Protein AF-0000000070286933 (afdb_homodimer)

Solvent-accessible surface area (backbone atoms only — not comparable to full-atom values): 28532 Å² total; per-residue (Å²): 83,82,68,38,61,44,80,44,65,81,29,39,35,32,46,30,49,9,33,29,46,73,38,58,58,89,74,35,51,35,80,63,53,72,66,56,48,51,50,30,27,52,74,61,76,49,61,84,58,40,60,25,22,31,41,23,40,36,39,35,59,87,84,47,29,37,27,39,35,39,18,18,17,70,78,68,39,86,52,33,42,35,30,66,63,42,38,44,73,71,73,42,55,52,68,62,30,44,30,34,43,34,29,45,58,49,48,56,28,37,25,28,43,29,50,93,84,34,58,44,36,74,60,27,35,38,34,34,35,42,60,33,51,58,50,48,64,30,70,70,48,47,74,71,43,63,73,89,49,43,65,38,30,53,45,34,42,62,34,48,43,51,32,50,76,69,73,28,54,46,66,47,63,71,67,37,75,79,47,96,46,30,31,37,39,72,38,39,10,43,35,81,22,18,27,20,39,40,39,44,29,89,94,36,44,33,36,37,43,35,80,64,46,65,48,57,54,46,36,32,65,35,46,63,44,38,45,70,74,32,71,34,52,69,44,29,26,51,40,29,46,52,48,54,52,48,37,34,75,69,60,27,37,32,37,35,23,19,36,48,69,71,15,45,25,33,47,40,77,53,87,94,26,46,40,84,43,64,60,77,43,53,59,69,77,82,130,80,81,69,38,62,42,78,43,66,83,28,39,36,33,46,31,52,10,31,29,45,74,39,58,58,90,74,36,51,36,82,62,53,71,67,56,49,51,51,29,28,52,76,61,75,48,61,84,58,40,60,25,21,31,40,23,39,36,40,36,60,84,85,48,29,35,27,38,33,39,16,19,18,69,78,68,39,86,52,32,42,36,31,64,63,44,37,43,71,73,71,42,55,52,66,61,30,44,29,34,44,35,28,45,57,48,49,58,28,37,27,28,44,28,52,94,82,32,58,45,37,73,60,26,35,39,35,34,36,42,59,33,50,57,48,48,64,31,70,70,49,48,74,71,41,64,75,89,47,44,65,37,31,53,46,35,42,61,34,46,43,52,33,49,77,69,71,27,54,45,65,48,64,71,66,36,73,79,46,96,46,30,28,37,39,73,39,40,11,44,34,81,23,18,26,21,38,40,38,45,27,90,95,36,45,33,38,37,44,36,79,65,46,64,47,58,54,47,36,32,62,35,46,62,44,37,46,71,74,32,71,33,52,70,44,28,25,51,40,30,47,53,48,54,51,48,35,33,75,69,60,28,37,30,36,34,23,20,36,48,69,70,14,45,25,34,47,41,77,53,87,94,24,46,41,84,43,62,61,78,43,53,57,69,77,82,130

InterPro domains:
  IPR001279 Metallo-beta-lactamase [PF00753] (52-245)
  IPR001279 Metallo-beta-lactamase [SM00849] (53-258)
  IPR036866 Ribonuclease Z/Hydroxyacylglutathione hydrolase-like [G3DSA:3.60.15.10] (2-284)
  IPR036866 Ribonuclease Z/Hydroxyacylglutathione hydrolase-like [SSF56281] (5-281)
  IPR051013 N-acyl homoserine lactonase-like [PTHR42978] (5-278)

Organism: Medicago truncatula (NCBI:txid3880)

pLDDT: mean 95.75, std 6.55, range [39.94, 98.94]

Secondary structure (DSSP, 8-state):
----EEEETTEEEEEEEEEEEEE-HHHHEESS-HHHHHHHHHHTT--SSEEEEEEEEEEE-SS-EEEE----TTTTGGGS--HHHHHHHTT--GGG--EEE-S--SHHHHGGGEETTEESSTTPEEEEEHHHHHHHT-HHHHHHS-GGGHHHHHHHHHHHHHHHHTT-EEEE-SS-EEETTEEEEE-TTSSTT-EEEEEEETTEEEEEEETT-S-HHHHTT-TT-EETT-S-HHHHHHHHHHHHHHHHHHT-EEEESSSSTT-EEEEEEETTEEEEEEPPP--SPP-/----EEEETTEEEEEEEEEEEEE-HHHHEESS-HHHHHHHHHHTT--SSEEEEEEEEEEE-SS-EEEE----TTTTGGGS--HHHHHHHTT--GGG--EEE-S--SHHHHGGGEETTEESSTTPEEEEEHHHHHHHT-HHHHHHS-GGGHHHHHHHHHHHHHHHHTT-EEEE-SS-EEETTEEEEE-TTSSTT-EEEEEEETTEEEEEEETT-S-HHHHTT-TT-EETT-S-HHHHHHHHHHHHHHHHHHT-EEEESSSSTT-EEEEEEETTEEEEEEPPP--SPP-

Nearest PDB structures (foldseek):
  5hif-assembly1_B  TM=9.841E-01  e=1.531E-43  synthetic construct
  1p9e-assembly1_A  TM=9.745E-01  e=6.511E-41  Pseudomonas sp. WBC-3
  4o98-assembly1_A  TM=9.681E-01  e=9.211E-39  Ectopseudomonas oleovorans
  7y7u-assembly1_B  TM=9.664E-01  e=6.790E-36  Labrenzia sp. VG12
  4le6-assembly2_C  TM=9.493E-01  e=7.528E-31  Ectopseudomonas oleovorans

Foldseek 3Di:
DQPQWDDAAQKIKGKFWQAKDFDACVPWKPPDDPVLVVVLCVVVVHDPRDIWIFIKMWIGNVVATEIEFFFQQPPRHPRGNCRQVRCVVNPDHLQRHAEYEYLAQFRGGQNRQDDPLAGRNPNYQYEFAPQRCVQLQDVVNLVVDDPVCNVSSVSSNSRCVNCVVVVRYYYDYAFDDPDVQKTWHAQAWLHHRRIWIWGHHPLAIEIAREVLDQDQSRCQAPVLMDTNSTPHSVSSSVSSLVVLVVQQVSQHWYQYRIPPPSRTFGWHDDDSGIDTGHDDDDPDDDD/DQQQWDDAAQKIKGKFWFAKDFDACVPWKPPDDPVLVVVLCVVVVHDPRDIWIFIKMWIGNVVATEIEFFFQQPNRHPRGNCRQVRCVVNPDHLQRHAEYEYLAQFRGGQNRQDDPLAGRNPNYQYEFAPQRCCQLQDVVNLVVDDPVCNVSSVSSNSRCVNCVVVVRYYYDYAFDDPDVQKTWHAQAWLHHRRIWIWGHHPLAIEIAREVLDQDQSRCQAPVLMDTNSTPHSVSSSVSSLVVLVVQQVSQHWYQYRIPPPSRTFGWHDDDSGIDTGHDDDDPDDDD

Structure (mmCIF, N/CA/C/O backbone):
data_AF-0000000070286933-model_v1
#
loop_
_entity.id
_entity.type
_entity.pdbx_description
1 polymer 'Zn-dependent hydrolase glyoxylase'
#
loop_
_atom_site.group_PDB
_atom_site.id
_atom_site.type_symbol
_atom_site.label_atom_id
_atom_site.label_alt_id
_atom_site.label_comp_id
_atom_site.label_asym_id
_atom_site.label_entity_id
_atom_site.label_seq_id
_atom_site.pdbx_PDB_ins_code
_atom_site.Cartn_x
_atom_site.Cartn_y
_atom_site.Cartn_z
_atom_site.occupancy
_atom_site.B_iso_or_equiv
_atom_site.auth_seq_id
_atom_site.auth_comp_id
_atom_site.auth_asym_id
_atom_site.auth_atom_id
_atom_site.pdbx_PDB_model_num
ATOM 1 N N . MET A 1 1 ? -2.195 4.168 -11.188 1 39.94 1 MET A N 1
ATOM 2 C CA . MET A 1 1 ? -2.65 3.543 -9.945 1 39.94 1 MET A CA 1
ATOM 3 C C . MET A 1 1 ? -4.082 3.955 -9.625 1 39.94 1 MET A C 1
ATOM 5 O O . MET A 1 1 ? -4.328 5.094 -9.227 1 39.94 1 MET A O 1
ATOM 9 N N . LYS A 1 2 ? -4.953 3.264 -10.242 1 45.22 2 LYS A N 1
ATOM 10 C CA . LYS A 1 2 ? -6.367 3.623 -10.219 1 45.22 2 LYS A CA 1
ATOM 11 C C . LYS A 1 2 ? -6.906 3.637 -8.789 1 45.22 2 LYS A C 1
ATOM 13 O O . LYS A 1 2 ? -7.934 4.266 -8.516 1 45.22 2 LYS A O 1
ATOM 18 N N . ASN A 1 3 ? -6.418 2.762 -7.836 1 54.44 3 ASN A N 1
ATOM 19 C CA . ASN A 1 3 ? -7.379 2.623 -6.746 1 54.44 3 ASN A CA 1
ATOM 20 C C . ASN A 1 3 ? -6.988 3.482 -5.543 1 54.44 3 ASN A C 1
ATOM 22 O O . ASN A 1 3 ? -6.418 2.977 -4.574 1 54.44 3 ASN A O 1
ATOM 26 N N . LEU A 1 4 ? -7.102 4.746 -5.844 1 76.19 4 LEU A N 1
ATOM 27 C CA . LEU A 1 4 ? -6.91 5.844 -4.906 1 76.19 4 LEU A CA 1
ATOM 28 C C . LEU A 1 4 ? -8.219 6.203 -4.211 1 76.19 4 LEU A C 1
ATOM 30 O O . LEU A 1 4 ? -8.25 7.09 -3.355 1 76.19 4 LEU A O 1
ATOM 34 N N . ASN A 1 5 ? -9.234 5.336 -4.504 1 82.44 5 ASN A N 1
ATOM 35 C CA . ASN A 1 5 ? -10.555 5.719 -4.008 1 82.44 5 ASN A CA 1
ATOM 36 C C . ASN A 1 5 ? -11.055 4.754 -2.939 1 82.44 5 ASN A C 1
ATOM 38 O O . ASN A 1 5 ? -10.875 3.539 -3.062 1 82.44 5 ASN A O 1
ATOM 42 N N . TRP A 1 6 ? -11.633 5.309 -1.919 1 87.31 6 TRP A N 1
ATOM 43 C CA . TRP A 1 6 ? -12.25 4.527 -0.852 1 87.31 6 TRP A CA 1
ATOM 44 C C . TRP A 1 6 ? -13.641 5.059 -0.519 1 87.31 6 TRP A C 1
ATOM 46 O O . TRP A 1 6 ? -13.867 6.27 -0.516 1 87.31 6 TRP A O 1
ATOM 56 N N . GLN A 1 7 ? -14.5 4.141 -0.271 1 85.81 7 GLN A N 1
ATOM 57 C CA . GLN A 1 7 ? -15.852 4.523 0.145 1 85.81 7 GLN A CA 1
ATOM 58 C C . GLN A 1 7 ? -15.945 4.617 1.664 1 85.81 7 GLN A C 1
ATOM 60 O O . GLN A 1 7 ? -15.609 3.666 2.373 1 85.81 7 GLN A O 1
ATOM 65 N N . LEU A 1 8 ? -16.344 5.703 2.178 1 91.19 8 LEU A N 1
ATOM 66 C CA . LEU A 1 8 ? -16.641 5.945 3.584 1 91.19 8 LEU A CA 1
ATOM 67 C C . LEU A 1 8 ? -18.109 6.312 3.77 1 91.19 8 LEU A C 1
ATOM 69 O O . LEU A 1 8 ? -18.469 7.488 3.678 1 91.19 8 LEU A O 1
ATOM 73 N N . GLY A 1 9 ? -18.906 5.336 4.055 1 89.31 9 GLY A N 1
ATOM 74 C CA . GLY A 1 9 ? -20.344 5.613 4 1 89.31 9 GLY A CA 1
ATOM 75 C C . GLY A 1 9 ? -20.797 6.152 2.656 1 89.31 9 GLY A C 1
ATOM 76 O O . GLY A 1 9 ? -20.531 5.543 1.617 1 89.31 9 GLY A O 1
ATOM 77 N N . GLY A 1 10 ? -21.375 7.301 2.721 1 90.31 10 GLY A N 1
ATOM 78 C CA . GLY A 1 10 ? -21.844 7.93 1.498 1 90.31 10 GLY A CA 1
ATOM 79 C C . GLY A 1 10 ? -20.812 8.828 0.848 1 90.31 10 GLY A C 1
ATOM 80 O O . GLY A 1 10 ? -21.078 9.445 -0.183 1 90.31 10 GLY A O 1
ATOM 81 N N . LEU A 1 11 ? -19.609 8.859 1.402 1 93.94 11 LEU A N 1
ATOM 82 C CA . LEU A 1 11 ? -18.562 9.742 0.905 1 93.94 11 LEU A CA 1
ATOM 83 C C . LEU A 1 11 ? -17.516 8.969 0.105 1 93.94 11 LEU A C 1
ATOM 85 O O . LEU A 1 11 ? -17.312 7.777 0.35 1 93.94 11 LEU A O 1
ATOM 89 N N . ARG A 1 12 ? -16.938 9.641 -0.844 1 94.44 12 ARG A N 1
ATOM 90 C CA . ARG A 1 12 ? -15.766 9.117 -1.542 1 94.44 12 ARG A CA 1
ATOM 91 C C . ARG A 1 12 ? -14.484 9.797 -1.059 1 94.44 12 ARG A C 1
ATOM 93 O O . ARG A 1 12 ? -14.391 11.023 -1.062 1 94.44 12 ARG A O 1
ATOM 100 N N . ILE A 1 13 ? -13.578 9.008 -0.634 1 96.25 13 ILE A N 1
ATOM 101 C CA . ILE A 1 13 ? -12.266 9.5 -0.217 1 96.25 13 ILE A CA 1
ATOM 102 C C . ILE A 1 13 ? -11.227 9.164 -1.283 1 96.25 13 ILE A C 1
ATOM 104 O O . ILE A 1 13 ? -11.125 8.016 -1.721 1 96.25 13 ILE A O 1
ATOM 108 N N . VAL A 1 14 ? -10.477 10.156 -1.716 1 96.31 14 VAL A N 1
ATOM 109 C CA . VAL A 1 14 ? -9.391 9.953 -2.668 1 96.31 14 VAL 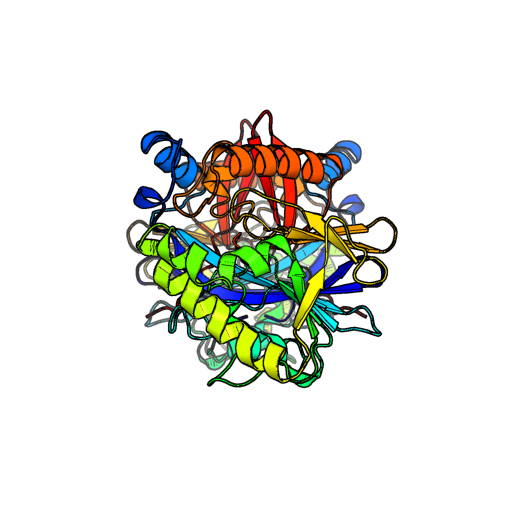A CA 1
ATOM 110 C C . VAL A 1 14 ? -8.055 10.32 -2.016 1 96.31 14 VAL A C 1
ATOM 112 O O . VAL A 1 14 ? -7.863 11.461 -1.586 1 96.31 14 VAL A O 1
ATOM 115 N N . ALA A 1 15 ? -7.184 9.32 -1.87 1 97 15 ALA A N 1
ATOM 116 C CA . ALA A 1 15 ? -5.828 9.625 -1.415 1 97 15 ALA A CA 1
ATOM 117 C C . ALA A 1 15 ? -4.98 10.18 -2.553 1 97 15 ALA A C 1
ATOM 119 O O . ALA A 1 15 ? -4.984 9.641 -3.662 1 97 15 ALA A O 1
ATOM 120 N N . LEU A 1 16 ? -4.277 11.25 -2.303 1 96.88 16 LEU A N 1
ATOM 121 C CA . LEU A 1 16 ? -3.445 11.906 -3.303 1 96.88 16 LEU A CA 1
ATOM 122 C C . LEU A 1 16 ? -2.006 12.039 -2.814 1 96.88 16 LEU A C 1
ATOM 124 O O . LEU A 1 16 ? -1.75 12.641 -1.772 1 96.88 16 LEU A O 1
ATOM 128 N N . SER A 1 17 ? -1.097 11.484 -3.568 1 96.31 17 SER A N 1
ATOM 129 C CA . SER A 1 17 ? 0.317 11.625 -3.232 1 96.31 17 SER A CA 1
ATOM 130 C C . SER A 1 17 ? 0.9 12.906 -3.822 1 96.31 17 SER A C 1
ATOM 132 O O . SER A 1 17 ? 0.646 13.227 -4.984 1 96.31 17 SER A O 1
ATOM 134 N N . ASP A 1 18 ? 1.671 13.578 -3.049 1 97.5 18 ASP A N 1
ATOM 135 C CA . ASP A 1 18 ? 2.451 14.703 -3.547 1 97.5 18 ASP A CA 1
ATOM 136 C C . ASP A 1 18 ? 3.912 14.312 -3.758 1 97.5 18 ASP A C 1
ATOM 138 O O . ASP A 1 18 ? 4.742 15.156 -4.098 1 97.5 18 ASP A O 1
ATOM 142 N N . GLY A 1 19 ? 4.172 13.062 -3.506 1 95.44 19 GLY A N 1
ATOM 143 C CA . GLY A 1 19 ? 5.539 12.578 -3.596 1 95.44 19 GLY A CA 1
ATOM 144 C C . GLY A 1 19 ? 6.098 12.117 -2.264 1 95.44 19 GLY A C 1
ATOM 145 O O . GLY A 1 19 ? 5.348 11.922 -1.304 1 95.44 19 GLY A O 1
ATOM 146 N N . THR A 1 20 ? 7.398 11.766 -2.242 1 95.94 20 THR A N 1
ATOM 147 C CA . THR A 1 20 ? 8.109 11.383 -1.023 1 95.94 20 THR A CA 1
ATOM 148 C C . THR A 1 20 ? 9.359 12.234 -0.837 1 95.94 20 THR A C 1
ATOM 150 O O . THR A 1 20 ? 9.93 12.734 -1.811 1 95.94 20 THR A O 1
ATOM 153 N N . HIS A 1 21 ? 9.672 12.422 0.368 1 95.56 21 HIS A N 1
ATOM 154 C CA . HIS A 1 21 ? 10.844 13.195 0.753 1 95.56 21 HIS A CA 1
ATOM 155 C C . HIS A 1 21 ? 11.633 12.492 1.856 1 95.56 21 HIS A C 1
ATOM 157 O O . HIS A 1 21 ? 11.039 11.969 2.805 1 95.56 21 HIS A O 1
ATOM 163 N N . PRO A 1 22 ? 12.977 12.398 1.722 1 94.25 22 PRO A N 1
ATOM 164 C CA . PRO A 1 22 ? 13.75 11.766 2.797 1 94.25 22 PRO A CA 1
ATOM 165 C C . PRO A 1 22 ? 13.625 12.508 4.125 1 94.25 22 PRO A C 1
ATOM 167 O O . PRO A 1 22 ? 13.781 13.734 4.164 1 94.25 22 PRO A O 1
ATOM 170 N N . PHE A 1 23 ? 13.328 11.844 5.117 1 92.31 23 PHE A N 1
ATOM 171 C CA . PHE A 1 23 ? 13.266 12.359 6.477 1 92.31 23 PHE A CA 1
ATOM 172 C C . PHE A 1 23 ? 14.516 11.969 7.262 1 92.31 23 PHE A C 1
ATOM 174 O O . PHE A 1 23 ? 14.781 10.781 7.469 1 92.31 23 PHE A O 1
ATOM 181 N N . PRO A 1 24 ? 15.328 12.945 7.668 1 91.31 24 PRO A N 1
ATOM 182 C CA . PRO A 1 24 ? 16.562 12.625 8.398 1 91.31 24 PRO A CA 1
ATOM 183 C C . PRO A 1 24 ? 16.297 12.258 9.852 1 91.31 24 PRO A C 1
ATOM 185 O O . PRO A 1 24 ? 16.562 13.055 10.758 1 91.31 24 PRO A O 1
ATOM 188 N N . VAL A 1 25 ? 16 11.055 10.102 1 92.75 25 VAL A N 1
ATOM 189 C CA . VAL A 1 25 ? 15.523 10.57 11.391 1 92.75 25 VAL A CA 1
ATOM 190 C C . VAL A 1 25 ? 16.609 10.766 12.453 1 92.75 25 VAL A C 1
ATOM 192 O O . VAL A 1 25 ? 16.312 11.117 13.594 1 92.75 25 VAL A O 1
ATOM 195 N N . ASP A 1 26 ? 17.828 10.672 12.125 1 88 26 ASP A N 1
ATOM 196 C CA . ASP A 1 26 ? 18.922 10.727 13.07 1 88 26 ASP A CA 1
ATOM 197 C C . ASP A 1 26 ? 19.125 12.141 13.617 1 88 26 ASP A C 1
ATOM 199 O O . ASP A 1 26 ? 19.594 12.32 14.742 1 88 26 ASP A O 1
ATOM 203 N N . THR A 1 27 ? 18.625 13.078 12.836 1 90.81 27 THR A N 1
ATOM 204 C CA . THR A 1 27 ? 18.938 14.445 13.25 1 90.81 27 THR A CA 1
ATOM 205 C C . THR A 1 27 ? 17.672 15.156 13.75 1 90.81 27 THR A C 1
ATOM 207 O O . THR A 1 27 ? 17.766 16.094 14.547 1 90.81 27 THR A O 1
ATOM 210 N N . VAL A 1 28 ? 16.578 14.648 13.391 1 94 28 VAL A N 1
ATOM 211 C CA . VAL A 1 28 ? 15.391 15.469 13.633 1 94 28 VAL A CA 1
ATOM 212 C C . VAL A 1 28 ? 14.641 14.938 14.852 1 94 28 VAL A C 1
ATOM 214 O O . VAL A 1 28 ? 13.938 15.695 15.531 1 94 28 VAL A O 1
ATOM 217 N N . PHE A 1 29 ? 14.719 13.648 15.133 1 96.25 29 PHE A N 1
ATOM 218 C CA . PHE A 1 29 ? 13.961 13.094 16.25 1 96.25 29 PHE A CA 1
ATOM 219 C C . PHE A 1 29 ? 14.578 13.508 17.578 1 96.25 29 PHE A C 1
ATOM 221 O O . PHE A 1 29 ? 15.797 13.641 17.688 1 96.25 29 PHE A O 1
ATOM 228 N N . ARG A 1 30 ? 13.734 13.727 18.516 1 95.19 30 ARG A N 1
ATOM 229 C CA . ARG A 1 30 ? 14.062 14.07 19.891 1 95.19 30 ARG A CA 1
ATOM 230 C C . ARG A 1 30 ? 13.383 13.125 20.875 1 95.19 30 ARG A C 1
ATOM 232 O O . ARG A 1 30 ? 12.406 12.461 20.516 1 95.19 30 ARG A O 1
ATOM 239 N N . ASP A 1 31 ? 13.992 12.984 22.078 1 95.19 31 ASP A N 1
ATOM 240 C CA . ASP A 1 31 ? 13.398 12.258 23.188 1 95.19 31 ASP A CA 1
ATOM 241 C C . ASP A 1 31 ? 13.375 10.758 22.922 1 95.19 31 ASP A C 1
ATOM 243 O O . ASP A 1 31 ? 12.445 10.055 23.312 1 95.19 31 ASP A O 1
ATOM 247 N N . ILE A 1 32 ? 14.273 10.281 22.141 1 96.69 32 ILE A N 1
ATOM 248 C CA . ILE A 1 32 ? 14.461 8.867 21.828 1 96.69 32 ILE A CA 1
ATOM 249 C C . ILE A 1 32 ? 15.93 8.602 21.5 1 96.69 32 ILE A C 1
ATOM 251 O O . ILE A 1 32 ? 16.594 9.422 20.859 1 96.69 32 ILE A O 1
ATOM 255 N N . SER A 1 33 ? 16.469 7.496 21.906 1 96.62 33 SER A N 1
ATOM 256 C CA . SER A 1 33 ? 17.891 7.195 21.688 1 96.62 33 SER A CA 1
ATOM 257 C C . SER A 1 33 ? 18.141 6.73 20.25 1 96.62 33 SER A C 1
ATOM 259 O O . SER A 1 33 ? 17.234 6.199 19.594 1 96.62 33 SER A O 1
ATOM 261 N N . LYS A 1 34 ? 19.312 6.926 19.844 1 95.69 34 LYS A N 1
ATOM 262 C CA . LYS A 1 34 ? 19.703 6.453 18.516 1 95.69 34 LYS A CA 1
ATOM 263 C C . LYS A 1 34 ? 19.578 4.934 18.406 1 95.69 34 LYS A C 1
ATOM 265 O O . LYS A 1 34 ? 19.25 4.402 17.359 1 95.69 34 LYS A O 1
ATOM 270 N N . ASP A 1 35 ? 19.828 4.25 19.5 1 97.06 35 ASP A N 1
ATOM 271 C CA . ASP A 1 35 ? 19.703 2.797 19.516 1 97.06 35 ASP A CA 1
ATOM 272 C C . ASP A 1 35 ? 18.25 2.369 19.344 1 97.06 35 ASP A C 1
ATOM 274 O O . ASP A 1 35 ? 17.953 1.406 18.625 1 97.06 35 ASP A O 1
ATOM 278 N N . ASP A 1 36 ? 17.344 3.084 19.984 1 97.31 36 ASP A N 1
ATOM 279 C CA . ASP A 1 36 ? 15.93 2.785 19.844 1 97.31 36 ASP A CA 1
ATOM 280 C C . ASP A 1 36 ? 15.453 3.057 18.422 1 97.31 36 ASP A C 1
ATOM 282 O O . ASP A 1 36 ? 14.672 2.283 17.859 1 97.31 36 ASP A O 1
ATOM 286 N N . ILE A 1 37 ? 15.953 4.152 17.859 1 97.38 37 ILE A N 1
ATOM 287 C CA . ILE A 1 37 ? 15.625 4.477 16.469 1 97.38 37 ILE A CA 1
ATOM 288 C C . ILE A 1 37 ? 16.078 3.35 15.555 1 97.38 37 ILE A C 1
ATOM 290 O O . ILE A 1 37 ? 15.312 2.867 14.719 1 97.38 37 ILE A O 1
ATOM 294 N N . ARG A 1 38 ? 17.344 2.914 15.703 1 96.62 38 ARG A N 1
ATOM 295 C CA . ARG A 1 38 ? 17.891 1.849 14.875 1 96.62 38 ARG A CA 1
ATOM 296 C C . ARG A 1 38 ? 17.078 0.564 15.023 1 96.62 38 ARG A C 1
ATOM 298 O O . ARG A 1 38 ? 16.781 -0.104 14.031 1 96.62 38 ARG A O 1
ATOM 305 N N . ARG A 1 39 ? 16.734 0.233 16.266 1 97 39 ARG A N 1
ATOM 306 C CA . ARG A 1 39 ? 15.945 -0.958 16.547 1 97 39 ARG A CA 1
ATOM 307 C C . ARG A 1 39 ? 14.586 -0.9 15.852 1 97 39 ARG A C 1
ATOM 309 O O . ARG A 1 39 ? 14.172 -1.868 15.211 1 97 39 ARG A O 1
ATOM 316 N N . ASP A 1 40 ? 13.898 0.228 15.992 1 97.06 40 ASP A N 1
ATOM 317 C CA . ASP A 1 40 ? 12.555 0.381 15.445 1 97.06 40 ASP A CA 1
ATOM 318 C C . ASP A 1 40 ? 12.586 0.359 13.914 1 97.06 40 ASP A C 1
ATOM 320 O O . ASP A 1 40 ? 11.703 -0.235 13.281 1 97.06 40 ASP A O 1
ATOM 324 N N . LEU A 1 41 ? 13.594 1.019 13.344 1 97.69 41 LEU A N 1
ATOM 325 C CA . LEU A 1 41 ? 13.734 1.004 11.891 1 97.69 41 LEU A CA 1
ATOM 326 C C . LEU A 1 41 ? 14.062 -0.398 11.391 1 97.69 41 LEU A C 1
ATOM 328 O O . LEU A 1 41 ? 13.523 -0.841 10.375 1 97.69 41 LEU A O 1
ATOM 332 N N . ASP A 1 42 ? 14.945 -1.097 12.102 1 97.44 42 ASP A N 1
ATOM 333 C CA . ASP A 1 42 ? 15.305 -2.463 11.727 1 97.44 42 ASP A CA 1
ATOM 334 C C . ASP A 1 42 ? 14.078 -3.373 11.742 1 97.44 42 ASP A C 1
ATOM 336 O O . ASP A 1 42 ? 13.914 -4.207 10.852 1 97.44 42 ASP A O 1
ATOM 340 N N . ARG A 1 43 ? 13.227 -3.191 12.727 1 96.75 43 ARG A N 1
ATOM 341 C CA . ARG A 1 43 ? 12 -3.969 12.852 1 96.75 43 ARG A CA 1
ATOM 342 C C . ARG A 1 43 ? 11.078 -3.742 11.656 1 96.75 43 ARG A C 1
ATOM 344 O O . ARG A 1 43 ? 10.32 -4.633 11.273 1 96.75 43 ARG A O 1
ATOM 351 N N . ALA A 1 44 ? 11.156 -2.588 11.055 1 97.31 44 ALA A N 1
ATOM 352 C CA . ALA A 1 44 ? 10.297 -2.211 9.938 1 97.31 44 ALA A CA 1
ATOM 353 C C . ALA A 1 44 ? 11.023 -2.398 8.602 1 97.31 44 ALA A C 1
ATOM 355 O O . ALA A 1 44 ? 10.508 -2.021 7.551 1 97.31 44 ALA A O 1
ATOM 356 N N . PHE A 1 45 ? 12.242 -2.969 8.641 1 96.62 45 PHE A N 1
ATOM 357 C CA . PHE A 1 45 ? 13.055 -3.217 7.453 1 96.62 45 PHE A CA 1
ATOM 358 C C . PHE A 1 45 ? 13.383 -1.911 6.742 1 96.62 45 PHE A C 1
ATOM 360 O O . PHE A 1 45 ? 13.352 -1.844 5.512 1 96.62 45 PHE A O 1
ATOM 367 N N . LEU A 1 46 ? 13.633 -0.866 7.508 1 96.44 46 LEU A N 1
ATOM 368 C CA . LEU A 1 46 ? 13.945 0.451 6.965 1 96.44 46 LEU A CA 1
ATOM 369 C C . LEU A 1 46 ? 15.375 0.856 7.309 1 96.44 46 LEU A C 1
ATOM 371 O O . LEU A 1 46 ? 15.93 0.408 8.32 1 96.44 46 LEU A O 1
ATOM 375 N N . GLU A 1 47 ? 15.914 1.692 6.434 1 92.75 47 GLU A N 1
ATOM 376 C CA . GLU A 1 47 ? 17.203 2.33 6.66 1 92.75 47 GLU A CA 1
ATOM 377 C C . GLU A 1 47 ? 17.109 3.846 6.504 1 92.75 47 GLU A C 1
ATOM 379 O O . GLU A 1 47 ? 16.391 4.34 5.633 1 92.75 47 GLU A O 1
ATOM 384 N N . PRO A 1 48 ? 17.828 4.582 7.266 1 92.19 48 PRO A N 1
ATOM 385 C CA . PRO A 1 48 ? 17.828 6.035 7.09 1 92.19 48 PRO A CA 1
ATOM 386 C C . PRO A 1 48 ? 18.531 6.473 5.809 1 92.19 48 PRO A C 1
ATOM 388 O O . PRO A 1 48 ? 19.469 5.805 5.355 1 92.19 48 PRO A O 1
ATOM 391 N N . PRO A 1 49 ? 18.266 7.637 5.312 1 92.56 49 PRO A N 1
ATOM 392 C CA . PRO A 1 49 ? 17.031 8.383 5.633 1 92.56 49 PRO A CA 1
ATOM 393 C C . PRO A 1 49 ? 15.773 7.648 5.199 1 92.56 49 PRO A C 1
ATOM 395 O O . PRO A 1 49 ? 15.805 6.859 4.25 1 92.56 49 PRO A O 1
ATOM 398 N N . VAL A 1 50 ? 14.711 7.863 5.938 1 94.88 50 VAL A N 1
ATOM 399 C CA . VAL A 1 50 ? 13.445 7.195 5.637 1 94.88 50 VAL A CA 1
ATOM 400 C C . VAL A 1 50 ? 12.617 8.062 4.695 1 94.88 50 VAL A C 1
ATOM 402 O O . VAL A 1 50 ? 12.406 9.25 4.957 1 94.88 50 VAL A O 1
ATOM 405 N N . GLN A 1 51 ? 12.203 7.445 3.574 1 94.12 51 GLN A N 1
ATOM 406 C CA . GLN A 1 51 ? 11.312 8.18 2.676 1 94.12 51 GLN A CA 1
ATOM 407 C C . GLN A 1 51 ? 9.938 8.383 3.307 1 94.12 51 GLN A C 1
ATOM 409 O O . GLN A 1 51 ? 9.273 7.418 3.691 1 94.12 51 GLN A O 1
ATOM 414 N N . GLY A 1 52 ? 9.57 9.641 3.438 1 96.12 52 GLY A N 1
ATOM 415 C CA . GLY A 1 52 ? 8.258 9.984 3.957 1 96.12 52 GLY A CA 1
ATOM 416 C C . GLY A 1 52 ? 7.281 10.414 2.877 1 96.12 52 GLY A C 1
ATOM 417 O O . GLY A 1 52 ? 7.605 11.266 2.045 1 96.12 52 GLY A O 1
ATOM 418 N N . SER A 1 53 ? 6.117 9.797 2.889 1 96.94 53 SER A N 1
ATOM 419 C CA . SER A 1 53 ? 5.066 10.195 1.957 1 96.94 53 SER A CA 1
ATOM 420 C C . SER A 1 53 ? 4.469 11.547 2.336 1 96.94 53 SER A C 1
ATOM 422 O O . SER A 1 53 ? 4.441 11.906 3.512 1 96.94 53 SER A O 1
ATOM 424 N N . ILE A 1 54 ? 4.145 12.266 1.386 1 98 54 ILE A N 1
ATOM 425 C CA . ILE A 1 54 ? 3.297 13.445 1.548 1 98 54 ILE A CA 1
ATOM 426 C C . ILE A 1 54 ? 1.923 13.18 0.936 1 98 54 ILE A C 1
ATOM 428 O O . ILE A 1 54 ? 1.768 13.195 -0.288 1 98 54 ILE A O 1
ATOM 432 N N . ASN A 1 55 ? 0.969 12.93 1.833 1 98.12 55 ASN A N 1
ATOM 433 C CA . ASN A 1 55 ? -0.372 12.539 1.411 1 98.12 55 ASN A CA 1
ATOM 434 C C . ASN A 1 55 ? -1.39 13.641 1.684 1 98.12 55 ASN A C 1
ATOM 436 O O . ASN A 1 55 ? -1.328 14.305 2.719 1 98.12 55 ASN A O 1
ATOM 440 N N . ALA A 1 56 ? -2.232 13.852 0.773 1 98.5 56 ALA A N 1
ATOM 441 C CA . ALA A 1 56 ? -3.445 14.648 0.934 1 98.5 56 ALA A CA 1
ATOM 442 C C . ALA A 1 56 ? -4.691 13.82 0.639 1 98.5 56 ALA A C 1
ATOM 444 O O . ALA A 1 56 ? -4.598 12.734 0.061 1 98.5 56 ALA A O 1
ATOM 445 N N . PHE A 1 57 ? -5.836 14.312 1.09 1 98.62 57 PHE A N 1
ATOM 446 C CA . PHE A 1 57 ? -7.059 13.531 0.954 1 98.62 57 PHE A CA 1
ATOM 447 C C . PHE A 1 57 ? -8.195 14.391 0.421 1 98.62 57 PHE A C 1
ATOM 449 O O . PHE A 1 57 ? -8.5 15.445 0.985 1 98.62 57 PHE A O 1
ATOM 456 N N . LEU A 1 58 ? -8.789 13.945 -0.64 1 98.38 58 LEU A N 1
ATOM 457 C CA . LEU A 1 58 ? -9.977 14.578 -1.194 1 98.38 58 LEU A CA 1
ATOM 458 C C . LEU A 1 58 ? -11.242 13.883 -0.706 1 98.38 58 LEU A C 1
ATOM 460 O O . LEU A 1 58 ? -11.359 12.656 -0.81 1 98.38 58 LEU A O 1
ATOM 464 N N . VAL A 1 59 ? -12.055 14.633 -0.075 1 97.88 59 VAL A N 1
ATOM 465 C CA . VAL A 1 59 ? -13.383 14.164 0.333 1 97.88 59 VAL A CA 1
ATOM 466 C C . VAL A 1 59 ? -14.43 14.656 -0.661 1 97.88 59 VAL A C 1
ATOM 468 O O . VAL A 1 59 ? -14.703 15.852 -0.741 1 97.88 59 VAL A O 1
ATOM 471 N N . ASP A 1 60 ? -14.984 13.773 -1.4 1 96.5 60 ASP A N 1
ATOM 472 C CA . ASP A 1 60 ? -16.078 14.07 -2.32 1 96.5 60 ASP A CA 1
ATOM 473 C C . ASP A 1 60 ? -17.422 13.688 -1.717 1 96.5 60 ASP A C 1
ATOM 475 O O . ASP A 1 60 ? -17.766 12.5 -1.639 1 96.5 60 ASP A O 1
ATOM 479 N N . THR A 1 61 ? -18.219 14.648 -1.335 1 94.5 61 THR A N 1
ATOM 480 C CA . THR A 1 61 ? -19.5 14.398 -0.673 1 94.5 61 THR A CA 1
ATOM 481 C C . THR A 1 61 ? -20.625 14.266 -1.696 1 94.5 61 THR A C 1
ATOM 483 O O . THR A 1 61 ? -21.781 14.055 -1.331 1 94.5 61 THR A O 1
ATOM 486 N N . GLY A 1 62 ? -20.328 14.336 -2.908 1 92.06 62 GLY A N 1
ATOM 487 C CA . GLY A 1 62 ? -21.328 14.43 -3.951 1 92.06 62 GLY A CA 1
ATOM 488 C C . GLY A 1 62 ? -21.703 15.852 -4.297 1 92.06 62 GLY A C 1
ATOM 489 O O . GLY A 1 62 ? -21.859 16.203 -5.469 1 92.06 62 GLY A O 1
ATOM 490 N N . THR A 1 63 ? -21.734 16.734 -3.275 1 94.25 63 THR A N 1
ATOM 491 C CA . THR A 1 63 ? -22.125 18.125 -3.479 1 94.25 63 THR A CA 1
ATOM 492 C C . THR A 1 63 ? -20.922 19.047 -3.33 1 94.25 63 THR A C 1
ATOM 494 O O . THR A 1 63 ? -20.891 20.141 -3.91 1 94.25 63 THR A O 1
ATOM 497 N N . LYS A 1 64 ? -19.938 18.641 -2.514 1 96.5 64 LYS A N 1
ATOM 498 C CA . LYS A 1 64 ? -18.734 19.406 -2.281 1 96.5 64 LYS A CA 1
ATOM 499 C C . LYS A 1 64 ? -17.484 18.547 -2.42 1 96.5 64 LYS A C 1
ATOM 501 O O . LYS A 1 64 ? -17.531 17.344 -2.135 1 96.5 64 LYS A O 1
ATOM 506 N N . ARG A 1 65 ? -16.453 19.156 -2.895 1 98.31 65 ARG A N 1
ATOM 507 C CA . ARG A 1 65 ? -15.125 18.562 -2.904 1 98.31 65 ARG A CA 1
ATOM 508 C C . ARG A 1 65 ? -14.188 19.312 -1.963 1 98.31 65 ARG A C 1
ATOM 510 O O . ARG A 1 65 ? -13.875 20.484 -2.188 1 98.31 65 ARG A O 1
ATOM 517 N N . ILE A 1 66 ? -13.828 18.594 -0.948 1 98.75 66 ILE A N 1
ATOM 518 C CA . ILE A 1 66 ? -13.031 19.188 0.121 1 98.75 66 ILE A CA 1
ATOM 519 C C . ILE A 1 66 ? -11.672 18.5 0.192 1 98.75 66 ILE A C 1
ATOM 521 O O . ILE A 1 66 ? -11.586 17.281 0.346 1 98.75 66 ILE A O 1
ATOM 525 N N . LEU A 1 67 ? -10.641 19.297 0.062 1 98.88 67 LEU A N 1
ATOM 526 C CA . LEU A 1 67 ? -9.273 18.797 0.102 1 98.88 67 LEU A CA 1
ATOM 527 C C . LEU A 1 67 ? -8.641 19.047 1.464 1 98.88 67 LEU A C 1
ATOM 529 O O . LEU A 1 67 ? -8.68 20.172 1.971 1 98.88 67 LEU A O 1
ATOM 533 N N . VAL A 1 68 ? -8.125 18 2.084 1 98.88 68 VAL A N 1
ATOM 534 C CA . VAL A 1 68 ? -7.355 18.156 3.314 1 98.88 68 VAL A CA 1
ATOM 535 C C . VAL A 1 68 ? -5.863 18.188 2.992 1 98.88 68 VAL A C 1
ATOM 537 O O . VAL A 1 68 ? -5.289 17.172 2.582 1 98.88 68 VAL A O 1
ATOM 540 N N . ASP A 1 69 ? -5.219 19.312 3.205 1 98.94 69 ASP A N 1
ATOM 541 C CA . ASP A 1 69 ? -3.834 19.625 2.861 1 98.94 69 ASP A CA 1
ATOM 542 C C . ASP A 1 69 ? -3.623 19.578 1.35 1 98.94 69 ASP A C 1
ATOM 544 O O . ASP A 1 69 ? -4.523 19.188 0.601 1 98.94 69 ASP A O 1
ATOM 548 N N . SER A 1 70 ? -2.432 20.047 0.939 1 98.81 70 SER A N 1
ATOM 549 C CA . SER A 1 70 ? -2.287 20.281 -0.494 1 98.81 70 SER A CA 1
ATOM 550 C C . SER A 1 70 ? -0.887 19.906 -0.974 1 98.81 70 SER A C 1
ATOM 552 O O . SER A 1 70 ? -0.539 20.156 -2.133 1 98.81 70 SER A O 1
ATOM 554 N N . GLY A 1 71 ? -0.085 19.359 -0.079 1 98.44 71 GLY A N 1
ATOM 555 C CA . GLY A 1 71 ? 1.271 19 -0.463 1 98.44 71 GLY A CA 1
ATOM 556 C C . GLY A 1 71 ? 2.227 20.172 -0.444 1 98.44 71 GLY A C 1
ATOM 557 O O . GLY A 1 71 ? 1.895 21.234 0.074 1 98.44 71 GLY A O 1
ATOM 558 N N . ALA A 1 72 ? 3.406 19.984 -1.043 1 98.31 72 ALA A N 1
ATOM 559 C CA . ALA A 1 72 ? 4.496 20.953 -0.93 1 98.31 72 ALA A CA 1
ATOM 560 C C . ALA A 1 72 ? 4.52 21.891 -2.125 1 98.31 72 ALA A C 1
ATOM 562 O O . ALA A 1 72 ? 5.188 22.938 -2.094 1 98.31 72 ALA A O 1
ATOM 563 N N . GLY A 1 73 ? 3.822 21.531 -3.186 1 96.31 73 GLY A N 1
ATOM 564 C CA . GLY A 1 73 ? 4.039 22.281 -4.41 1 96.31 73 GLY A CA 1
ATOM 565 C C . GLY A 1 73 ? 5.488 22.312 -4.852 1 96.31 73 GLY A C 1
ATOM 566 O O . GLY A 1 73 ? 6.129 21.25 -4.945 1 96.31 73 GLY A O 1
ATOM 567 N N . VAL A 1 74 ? 5.988 23.5 -5.043 1 94.38 74 VAL A N 1
ATOM 568 C CA . VAL A 1 74 ? 7.348 23.609 -5.559 1 94.38 74 VAL A CA 1
ATOM 569 C C . VAL A 1 74 ? 8.328 23.75 -4.398 1 94.38 74 VAL A C 1
ATOM 571 O O . VAL A 1 74 ? 9.547 23.797 -4.605 1 94.38 74 VAL A O 1
ATOM 574 N N . LEU A 1 75 ? 7.863 23.781 -3.227 1 94.94 75 LEU A N 1
ATOM 575 C CA . LEU A 1 75 ? 8.648 24.25 -2.09 1 94.94 75 LEU A CA 1
ATOM 576 C C . LEU A 1 75 ? 9.672 23.203 -1.666 1 94.94 75 LEU A C 1
ATOM 578 O O . LEU A 1 75 ? 10.625 23.516 -0.945 1 94.94 75 LEU A O 1
ATOM 582 N N . TYR A 1 76 ? 9.484 21.938 -2.01 1 95.06 76 TYR A N 1
ATOM 583 C CA . TYR A 1 76 ? 10.43 20.875 -1.668 1 95.06 76 TYR A CA 1
ATOM 584 C C . TYR A 1 76 ? 11.234 20.453 -2.891 1 95.06 76 TYR A C 1
ATOM 586 O O . TYR A 1 76 ? 12.047 19.531 -2.814 1 95.06 76 TYR A O 1
ATOM 594 N N . GLY A 1 77 ? 10.992 21.062 -3.975 1 92.38 77 GLY A N 1
ATOM 595 C CA . GLY A 1 77 ? 11.703 20.719 -5.195 1 92.38 77 GLY A CA 1
ATOM 596 C C . GLY A 1 77 ? 11.055 19.562 -5.953 1 92.38 77 GLY A C 1
ATOM 597 O O . GLY A 1 77 ? 9.844 19.359 -5.852 1 92.38 77 GLY A O 1
ATOM 598 N N . ASP A 1 78 ? 11.828 18.844 -6.68 1 91.44 78 ASP A N 1
ATOM 599 C CA . ASP A 1 78 ? 11.312 17.922 -7.691 1 91.44 78 ASP A CA 1
ATOM 600 C C . ASP A 1 78 ? 10.797 16.641 -7.059 1 91.44 78 ASP A C 1
ATOM 602 O O . ASP A 1 78 ? 10.07 15.867 -7.699 1 91.44 78 ASP A O 1
ATOM 606 N N . CYS A 1 79 ? 11.109 16.453 -5.863 1 90.94 79 CYS A N 1
ATOM 607 C CA . CYS A 1 79 ? 10.664 15.227 -5.195 1 90.94 79 CYS A CA 1
ATOM 608 C C . CYS A 1 79 ? 9.156 15.258 -4.961 1 90.94 79 CYS A C 1
ATOM 610 O O . CYS A 1 79 ? 8.531 14.203 -4.797 1 90.94 79 CYS A O 1
ATOM 612 N N . CYS A 1 80 ? 8.594 16.422 -4.996 1 94.44 80 CYS A N 1
ATOM 613 C CA . CYS A 1 80 ? 7.207 16.609 -4.586 1 94.44 80 CYS A CA 1
ATOM 614 C C . CYS A 1 80 ? 6.449 17.438 -5.613 1 94.44 80 CYS A C 1
ATOM 616 O O . CYS A 1 80 ? 6.797 17.438 -6.797 1 94.44 80 CYS A O 1
ATOM 618 N N . GLY A 1 81 ? 5.355 17.859 -5.281 1 95.25 81 GLY A N 1
ATOM 619 C CA . GLY A 1 81 ? 4.559 18.672 -6.199 1 95.25 81 GLY A CA 1
ATOM 620 C C . GLY A 1 81 ? 3.736 17.828 -7.16 1 95.25 81 GLY A C 1
ATOM 621 O O . GLY A 1 81 ? 3.387 18.297 -8.25 1 95.25 81 GLY A O 1
ATOM 622 N N . LYS A 1 82 ? 3.424 16.641 -6.832 1 95.19 82 LYS A N 1
ATOM 623 C CA . LYS A 1 82 ? 2.729 15.727 -7.738 1 95.19 82 LYS A CA 1
ATOM 624 C C . LYS A 1 82 ? 1.225 15.734 -7.48 1 95.19 82 LYS A C 1
ATOM 626 O O . LYS A 1 82 ? 0.459 15.109 -8.219 1 95.19 82 LYS A O 1
ATOM 631 N N . LEU A 1 83 ? 0.767 16.453 -6.508 1 96.75 83 LEU A N 1
ATOM 632 C CA . LEU A 1 83 ? -0.627 16.422 -6.078 1 96.75 83 LEU A CA 1
ATOM 633 C C . LEU A 1 83 ? -1.561 16.781 -7.227 1 96.75 83 LEU A C 1
ATOM 635 O O . LEU A 1 83 ? -2.561 16.109 -7.465 1 96.75 83 LEU A O 1
ATOM 639 N N . LEU A 1 84 ? -1.224 17.812 -7.969 1 96.19 84 LEU A N 1
ATOM 640 C CA . LEU A 1 84 ? -2.115 18.281 -9.023 1 96.19 84 LEU A CA 1
ATOM 641 C C . LEU A 1 84 ? -2.264 17.25 -10.125 1 96.19 84 LEU A C 1
ATOM 643 O O . LEU A 1 84 ? -3.373 17 -10.602 1 96.19 84 LEU A O 1
ATOM 647 N N . ALA A 1 85 ? -1.166 16.734 -10.539 1 93.94 85 ALA A N 1
ATOM 648 C CA . ALA A 1 85 ? -1.217 15.688 -11.555 1 93.94 85 ALA A CA 1
ATOM 649 C C . ALA A 1 85 ? -2.039 14.5 -11.078 1 93.94 85 ALA A C 1
ATOM 651 O O . ALA A 1 85 ? -2.832 13.938 -11.836 1 93.94 85 ALA A O 1
ATOM 652 N N . ASN A 1 86 ? -1.877 14.141 -9.844 1 94.44 86 ASN A N 1
ATOM 653 C CA . ASN A 1 86 ? -2.602 13 -9.289 1 94.44 86 ASN A CA 1
ATOM 654 C C . ASN A 1 86 ? -4.082 13.32 -9.094 1 94.44 86 ASN A C 1
ATOM 656 O O . ASN A 1 86 ? -4.934 12.445 -9.234 1 94.44 86 ASN A O 1
ATOM 660 N N . LEU A 1 87 ? -4.379 14.539 -8.758 1 96.44 87 LEU A N 1
ATOM 661 C CA . LEU A 1 87 ? -5.766 14.984 -8.68 1 96.44 87 LEU A CA 1
ATOM 662 C C . LEU A 1 87 ? -6.465 14.812 -10.023 1 96.44 87 LEU A C 1
ATOM 664 O O . LEU A 1 87 ? -7.559 14.25 -10.094 1 96.44 87 LEU A O 1
ATOM 668 N N . ARG A 1 88 ? -5.828 15.234 -11.086 1 95.5 88 ARG A N 1
ATOM 669 C CA . ARG A 1 88 ? -6.379 15.094 -12.438 1 95.5 88 ARG A CA 1
ATOM 670 C C . ARG A 1 88 ? -6.52 13.625 -12.82 1 95.5 88 ARG A C 1
ATOM 672 O O . ARG A 1 88 ? -7.523 13.227 -13.414 1 95.5 88 ARG A O 1
ATOM 679 N N . ALA A 1 89 ? -5.504 12.883 -12.477 1 90.62 89 ALA A N 1
ATOM 680 C CA . ALA A 1 89 ? -5.539 11.461 -12.773 1 90.62 89 ALA A CA 1
ATOM 681 C C . ALA A 1 89 ? -6.715 10.781 -12.078 1 90.62 89 ALA A C 1
ATOM 683 O O . ALA A 1 89 ? -7.254 9.789 -12.578 1 90.62 89 ALA A O 1
ATOM 684 N N . ALA A 1 90 ? -7.117 11.336 -10.977 1 92.38 90 ALA A N 1
ATOM 685 C CA . ALA A 1 90 ? -8.242 10.789 -10.219 1 92.38 90 ALA A CA 1
ATOM 686 C C . ALA A 1 90 ? -9.57 11.281 -10.789 1 92.38 90 ALA A C 1
ATOM 688 O O . ALA A 1 90 ? -10.641 10.883 -10.312 1 92.38 90 ALA A O 1
ATOM 689 N N . GLY A 1 91 ? -9.5 12.18 -11.734 1 92.81 91 GLY A N 1
ATOM 690 C CA . GLY A 1 91 ? -10.703 12.609 -12.43 1 92.81 91 GLY A CA 1
ATOM 691 C C . GLY A 1 91 ? -11.234 13.938 -11.938 1 92.81 91 GLY A C 1
ATOM 692 O O . GLY A 1 91 ? -12.391 14.289 -12.203 1 92.81 91 GLY A O 1
ATOM 693 N N . TYR A 1 92 ? -10.406 14.641 -11.188 1 96.62 92 TYR A N 1
ATOM 694 C CA . TYR A 1 92 ? -10.82 15.938 -10.656 1 96.62 92 TYR A CA 1
ATOM 695 C C . TYR A 1 92 ? -9.953 17.062 -11.211 1 96.62 92 TYR A C 1
ATOM 697 O O . TYR A 1 92 ? -8.742 16.891 -11.367 1 96.62 92 TYR A O 1
ATOM 705 N N . ALA A 1 93 ? -10.578 18.156 -11.406 1 97.88 93 ALA A N 1
ATOM 706 C CA . ALA A 1 93 ? -9.859 19.375 -11.773 1 97.88 93 ALA A CA 1
ATOM 707 C C . ALA A 1 93 ? -9.688 20.297 -10.57 1 97.88 93 ALA A C 1
ATOM 709 O O . ALA A 1 93 ? -10.547 20.328 -9.68 1 97.88 93 ALA A O 1
ATOM 710 N N . PRO A 1 94 ? -8.617 21.031 -10.586 1 98.44 94 PRO A N 1
ATOM 711 C CA . PRO A 1 94 ? -8.398 21.938 -9.453 1 98.44 94 PRO A CA 1
ATOM 712 C C . PRO A 1 94 ? -9.547 22.922 -9.25 1 98.44 94 PRO A C 1
ATOM 714 O O . PRO A 1 94 ? -9.844 23.312 -8.117 1 98.44 94 PRO A O 1
ATOM 717 N N . GLU A 1 95 ? -10.219 23.281 -10.344 1 98.56 95 GLU A N 1
ATOM 718 C CA . GLU A 1 95 ? -11.312 24.25 -10.289 1 98.56 95 GLU A CA 1
ATOM 719 C C . GLU A 1 95 ? -12.531 23.656 -9.578 1 98.56 95 GLU A C 1
ATOM 721 O O . GLU A 1 95 ? -13.445 24.391 -9.188 1 98.56 95 GLU A O 1
ATOM 726 N N . GLN A 1 96 ? -12.539 22.375 -9.422 1 98.5 96 GLN A N 1
ATOM 727 C CA . GLN A 1 96 ? -13.68 21.688 -8.82 1 98.5 96 GLN A CA 1
ATOM 728 C C . GLN A 1 96 ? -13.562 21.656 -7.297 1 98.5 96 GLN A C 1
ATOM 730 O O . GLN A 1 96 ? -14.516 21.297 -6.602 1 98.5 96 GLN A O 1
ATOM 735 N N . ILE A 1 97 ? -12.461 22.016 -6.773 1 98.81 97 ILE A N 1
ATOM 736 C CA . ILE A 1 97 ? -12.266 22 -5.328 1 98.81 97 ILE A CA 1
ATOM 737 C C . ILE A 1 97 ? -12.977 23.188 -4.688 1 98.81 97 ILE A C 1
ATOM 739 O O . ILE A 1 97 ? -12.75 24.328 -5.062 1 98.81 97 ILE A O 1
ATOM 743 N N . ASP A 1 98 ? -13.789 22.859 -3.689 1 98.81 98 ASP A N 1
ATOM 744 C CA . ASP A 1 98 ? -14.609 23.891 -3.057 1 98.81 98 ASP A CA 1
ATOM 745 C C . ASP A 1 98 ? -13.922 24.453 -1.806 1 98.81 98 ASP A C 1
ATOM 747 O O . ASP A 1 98 ? -14.102 25.625 -1.46 1 98.81 98 ASP A O 1
ATOM 751 N N . GLU A 1 99 ? -13.266 23.578 -1.106 1 98.75 99 GLU A N 1
ATOM 752 C CA . GLU A 1 99 ? -12.586 23.953 0.13 1 98.75 99 GLU A CA 1
ATOM 753 C C . GLU A 1 99 ? -11.266 23.219 0.283 1 98.75 99 GLU A C 1
ATOM 755 O O . GLU A 1 99 ? -11.141 22.062 -0.126 1 98.75 99 GLU A O 1
ATOM 760 N N . VAL A 1 100 ? -10.336 23.891 0.804 1 98.94 100 VAL A N 1
ATOM 761 C CA . VAL A 1 100 ? -9.094 23.281 1.276 1 98.94 100 VAL A CA 1
ATOM 762 C C . VAL A 1 100 ? -8.969 23.484 2.785 1 98.94 100 VAL A C 1
ATOM 764 O O . VAL A 1 100 ? -8.969 24.609 3.275 1 98.94 100 VAL A O 1
ATOM 767 N N . LEU A 1 101 ? -8.977 22.375 3.496 1 98.94 101 LEU A N 1
ATOM 768 C CA . LEU A 1 101 ? -8.75 22.391 4.938 1 98.94 101 LEU A CA 1
ATOM 769 C C . LEU A 1 101 ? -7.285 22.109 5.262 1 98.94 101 LEU A C 1
ATOM 771 O O . LEU A 1 101 ? -6.805 20.984 5.035 1 98.94 101 LEU A O 1
ATOM 775 N N . LEU A 1 102 ? -6.586 23.094 5.77 1 98.94 102 LEU A N 1
ATOM 776 C CA . LEU A 1 102 ? -5.18 22.922 6.109 1 98.94 102 LEU A CA 1
ATOM 777 C C . LEU A 1 102 ? -5.023 22.484 7.562 1 98.94 102 LEU A C 1
ATOM 779 O O . LEU A 1 102 ? -5.535 23.125 8.469 1 98.94 102 LEU A O 1
ATOM 783 N N . THR A 1 103 ? -4.316 21.391 7.719 1 98.94 103 THR A N 1
ATOM 784 C CA . THR A 1 103 ? -4.027 20.938 9.078 1 98.94 103 THR A CA 1
ATOM 785 C C . THR A 1 103 ? -3.104 21.922 9.789 1 98.94 103 THR A C 1
ATOM 787 O O . THR A 1 103 ? -3.27 22.172 10.984 1 98.94 103 THR A O 1
ATOM 790 N N . HIS A 1 104 ? -2.113 22.328 9.039 1 98.94 104 HIS A N 1
ATOM 791 C CA . HIS A 1 104 ? -1.203 23.359 9.5 1 98.94 104 HIS A CA 1
ATOM 792 C C . HIS A 1 104 ? -0.426 23.984 8.344 1 98.94 104 HIS A C 1
ATOM 794 O O . HIS A 1 104 ? -0.641 23.609 7.184 1 98.94 104 HIS A O 1
ATOM 800 N N . LEU A 1 105 ? 0.477 24.969 8.672 1 98.88 105 LEU A N 1
ATOM 801 C CA . LEU A 1 105 ? 0.975 25.797 7.582 1 98.88 105 LEU A CA 1
ATOM 802 C C . LEU A 1 105 ? 2.438 25.5 7.285 1 98.88 105 LEU A C 1
ATOM 804 O O . LEU A 1 105 ? 3.154 26.328 6.734 1 98.88 105 LEU A O 1
ATOM 808 N N . HIS A 1 106 ? 2.904 24.266 7.637 1 98.75 106 HIS A N 1
ATOM 809 C CA . HIS A 1 106 ? 4.203 23.844 7.133 1 98.75 106 HIS A CA 1
ATOM 810 C C . HIS A 1 106 ? 4.195 23.719 5.613 1 98.75 106 HIS A C 1
ATOM 812 O O . HIS A 1 106 ? 3.141 23.516 5.008 1 98.75 106 HIS A O 1
ATOM 818 N N . LYS A 1 107 ? 5.379 23.812 5.055 1 98.5 107 LYS A N 1
ATOM 819 C CA . LYS A 1 107 ? 5.582 23.875 3.611 1 98.5 107 LYS A CA 1
ATOM 820 C C . LYS A 1 107 ? 4.91 22.703 2.9 1 98.5 107 LYS A C 1
ATOM 822 O O . LYS A 1 107 ? 4.23 22.891 1.889 1 98.5 107 LYS A O 1
ATOM 827 N N . ASP A 1 108 ? 5.02 21.531 3.449 1 98.44 108 ASP A N 1
ATOM 828 C CA . ASP A 1 108 ? 4.582 20.312 2.766 1 98.44 108 ASP A CA 1
ATOM 829 C C . ASP A 1 108 ? 3.084 20.078 2.951 1 98.44 108 ASP A C 1
ATOM 831 O O . ASP A 1 108 ? 2.545 19.062 2.508 1 98.44 108 ASP A O 1
ATOM 835 N N . HIS A 1 109 ? 2.375 20.969 3.576 1 98.88 109 HIS A N 1
ATOM 836 C CA . HIS A 1 109 ? 0.928 20.875 3.73 1 98.88 109 HIS A CA 1
ATOM 837 C C . HIS A 1 109 ? 0.219 22.016 3.025 1 98.88 109 HIS A C 1
ATOM 839 O O . HIS A 1 109 ? -0.887 21.844 2.508 1 98.88 109 HIS A O 1
ATOM 845 N N . VAL A 1 110 ? 0.88 23.188 2.988 1 98.88 110 VAL A N 1
ATOM 846 C CA . VAL A 1 110 ? 0.215 24.375 2.479 1 98.88 110 VAL A CA 1
ATOM 847 C C . VAL A 1 110 ? 0.762 24.719 1.095 1 98.88 110 VAL A C 1
ATOM 849 O O . VAL A 1 110 ? 0.109 25.422 0.319 1 98.88 110 VAL A O 1
ATOM 852 N N . GLY A 1 111 ? 1.897 24.234 0.702 1 98.69 111 GLY A N 1
ATOM 853 C CA . GLY A 1 111 ? 2.615 24.688 -0.479 1 98.69 111 GLY A CA 1
ATOM 854 C C . GLY A 1 111 ? 1.835 24.484 -1.765 1 98.69 111 GLY A C 1
ATOM 855 O O . GLY A 1 111 ? 1.985 25.266 -2.715 1 98.69 111 GLY A O 1
ATOM 856 N N . GLY A 1 112 ? 0.974 23.516 -1.771 1 98.75 112 GLY A N 1
ATOM 857 C CA . GLY A 1 112 ? 0.274 23.125 -2.984 1 98.75 112 GLY A CA 1
ATOM 858 C C . GLY A 1 112 ? -0.884 24.047 -3.326 1 98.75 112 GLY A C 1
ATOM 859 O O . GLY A 1 112 ? -1.443 23.969 -4.422 1 98.75 112 GLY A O 1
ATOM 860 N N . ILE A 1 113 ? -1.236 24.969 -2.463 1 98.81 113 ILE A N 1
ATOM 861 C CA . ILE A 1 113 ? -2.402 25.797 -2.754 1 98.81 113 ILE A CA 1
ATOM 862 C C . ILE A 1 113 ? -1.997 26.953 -3.666 1 98.81 113 ILE A C 1
ATOM 864 O O . ILE A 1 113 ? -2.854 27.688 -4.168 1 98.81 113 ILE A O 1
ATOM 868 N N . VAL A 1 114 ? -0.72 27.109 -3.943 1 98.31 114 VAL A N 1
ATOM 869 C CA . VAL A 1 114 ? -0.266 28.156 -4.855 1 98.31 114 VAL A CA 1
ATOM 870 C C . VAL A 1 114 ? 0.621 27.547 -5.938 1 98.31 114 VAL A C 1
ATOM 872 O O . VAL A 1 114 ? 1.43 26.656 -5.66 1 98.31 114 VAL A O 1
ATOM 875 N N . THR A 1 115 ? 0.464 27.922 -7.109 1 96.56 115 THR A N 1
ATOM 876 C CA . THR A 1 115 ? 1.265 27.578 -8.281 1 96.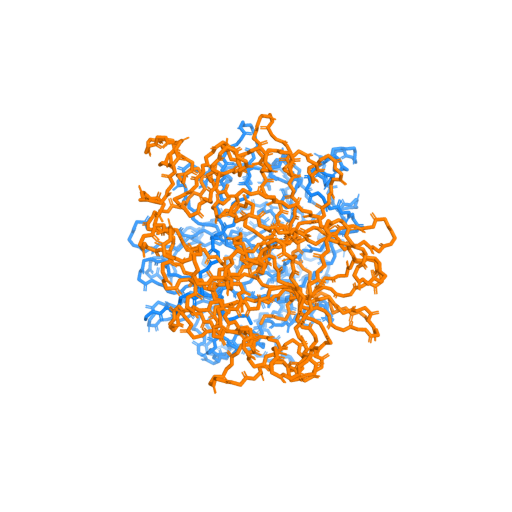56 115 THR A CA 1
ATOM 877 C C . THR A 1 115 ? 1.644 28.828 -9.07 1 96.56 115 THR A C 1
ATOM 879 O O . THR A 1 115 ? 0.771 29.531 -9.562 1 96.56 115 THR A O 1
ATOM 882 N N . ASN A 1 116 ? 2.895 29.047 -9.125 1 95.06 116 ASN A N 1
ATOM 883 C CA . ASN A 1 116 ? 3.398 30.219 -9.836 1 95.06 116 ASN A CA 1
ATOM 884 C C . ASN A 1 116 ? 2.75 31.5 -9.336 1 95.06 116 ASN A C 1
ATOM 886 O O . ASN A 1 116 ? 2.281 32.312 -10.125 1 95.06 116 ASN A O 1
ATOM 890 N N . GLY A 1 117 ? 2.605 31.578 -8.055 1 95.06 117 GLY A N 1
ATOM 891 C CA . GLY A 1 117 ? 2.117 32.781 -7.41 1 95.06 117 GLY A CA 1
ATOM 892 C C . GLY A 1 117 ? 0.615 32.969 -7.523 1 95.06 117 GLY A C 1
ATOM 893 O O . GLY A 1 117 ? 0.064 33.969 -7.074 1 95.06 117 GLY A O 1
ATOM 894 N N . ARG A 1 118 ? -0.043 32.031 -8.117 1 97.62 118 ARG A N 1
ATOM 895 C CA . ARG A 1 118 ? -1.488 32.094 -8.297 1 97.62 118 ARG A CA 1
ATOM 896 C C . ARG A 1 118 ? -2.201 31 -7.523 1 97.62 118 ARG A C 1
ATOM 898 O O . ARG A 1 118 ? -1.588 29.984 -7.164 1 97.62 118 ARG A O 1
ATOM 905 N N . MET A 1 119 ? -3.443 31.219 -7.32 1 98.81 119 MET A N 1
ATOM 906 C CA . MET A 1 119 ? -4.258 30.219 -6.633 1 98.81 119 MET A CA 1
ATOM 907 C C . MET A 1 119 ? -4.324 28.922 -7.434 1 98.81 119 MET A C 1
ATOM 909 O O . MET A 1 119 ? -4.82 28.906 -8.555 1 98.81 119 MET A O 1
ATOM 913 N N . THR A 1 120 ? -3.857 27.828 -6.828 1 98.81 120 THR A N 1
ATOM 914 C CA . THR A 1 120 ? -3.932 26.516 -7.477 1 98.81 120 THR A CA 1
ATOM 915 C C . THR A 1 120 ? -5.383 26.062 -7.625 1 98.81 120 THR A C 1
ATOM 917 O O . THR A 1 120 ? -5.754 25.469 -8.641 1 98.81 120 THR A O 1
ATOM 920 N N . PHE A 1 121 ? -6.133 26.328 -6.57 1 98.88 121 PHE A N 1
ATOM 921 C CA . PHE A 1 121 ? -7.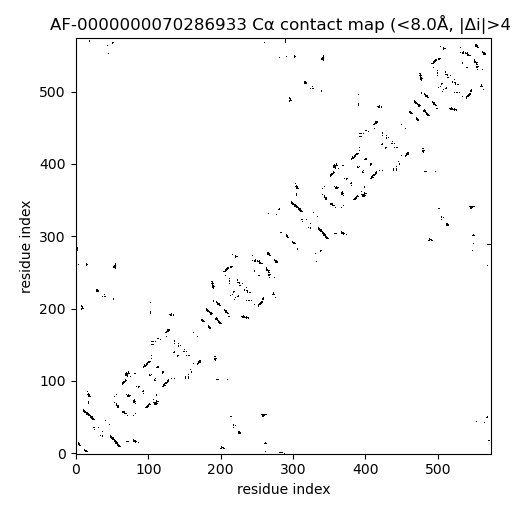562 26.031 -6.535 1 98.88 121 PHE A CA 1
ATOM 922 C C . PHE A 1 121 ? -8.383 27.312 -6.543 1 98.88 121 PHE A C 1
ATOM 924 O O . PHE A 1 121 ? -8.812 27.781 -5.488 1 98.88 121 PHE A O 1
ATOM 931 N N . PRO A 1 122 ? -8.719 27.781 -7.727 1 98.62 122 PRO A N 1
ATOM 932 C CA . PRO A 1 122 ? -9.219 29.156 -7.852 1 98.62 122 PRO A CA 1
ATOM 933 C C . PRO A 1 122 ? -10.602 29.344 -7.23 1 98.62 122 PRO A C 1
ATOM 935 O O . PRO A 1 122 ? -10.977 30.469 -6.887 1 98.62 122 PRO A O 1
ATOM 938 N N . ASN A 1 123 ? -11.352 28.312 -7.059 1 98.69 123 ASN A N 1
ATOM 939 C CA . ASN A 1 123 ? -12.703 28.438 -6.539 1 98.69 123 ASN A CA 1
ATOM 940 C C . ASN A 1 123 ? -12.789 28.031 -5.07 1 98.69 123 ASN A C 1
ATOM 942 O O . ASN A 1 123 ? -13.844 28.156 -4.445 1 98.69 123 ASN A O 1
ATOM 946 N N . ALA A 1 124 ? -11.727 27.625 -4.488 1 98.88 124 ALA A N 1
ATOM 947 C CA . ALA A 1 124 ? -11.742 27.062 -3.145 1 98.88 124 ALA A CA 1
ATOM 948 C C . ALA A 1 124 ? -11.672 28.156 -2.084 1 98.88 124 ALA A C 1
ATOM 950 O O . ALA A 1 124 ? -11.008 29.172 -2.285 1 98.88 124 ALA A O 1
ATOM 951 N N . VAL A 1 125 ? -12.336 27.922 -1.03 1 98.81 125 VAL A N 1
ATOM 952 C CA . VAL A 1 125 ? -12.047 28.625 0.215 1 98.81 125 VAL A CA 1
ATOM 953 C C . VAL A 1 125 ? -11.016 27.828 1.021 1 98.81 125 VAL A C 1
ATOM 955 O O . VAL A 1 125 ? -11.18 26.625 1.246 1 98.81 125 VAL A O 1
ATOM 958 N N . VAL A 1 126 ? -9.953 28.531 1.394 1 98.88 126 VAL A N 1
ATOM 959 C CA . VAL A 1 126 ? -8.93 27.906 2.23 1 98.88 126 VAL A CA 1
ATOM 960 C C . VAL A 1 126 ? -9.227 28.188 3.701 1 98.88 126 VAL A C 1
ATOM 962 O O . VAL A 1 126 ? -9.422 29.344 4.098 1 98.88 126 VAL A O 1
ATOM 965 N N . ARG A 1 127 ? -9.297 27.125 4.457 1 98.88 127 ARG A N 1
ATOM 966 C CA . ARG A 1 127 ? -9.609 27.234 5.879 1 98.88 127 ARG A CA 1
ATOM 967 C C . ARG A 1 127 ? -8.469 26.703 6.738 1 98.88 127 ARG A C 1
ATOM 969 O O . ARG A 1 127 ? -7.848 25.703 6.398 1 98.88 127 ARG A O 1
ATOM 976 N N . VAL A 1 128 ? -8.227 27.375 7.824 1 98.81 128 VAL A N 1
ATOM 977 C CA . VAL A 1 128 ? -7.203 26.953 8.781 1 98.81 128 VAL A CA 1
ATOM 978 C C . VAL A 1 128 ? -7.57 27.438 10.18 1 98.81 128 VAL A C 1
ATOM 980 O O . VAL A 1 128 ? -8.336 28.406 10.328 1 98.81 128 VAL A O 1
ATOM 983 N N . ASN A 1 129 ? -7.133 26.719 11.172 1 98.88 129 ASN A N 1
ATOM 984 C CA . ASN A 1 129 ? -7.328 27.141 12.555 1 98.88 129 ASN A CA 1
ATOM 985 C C . ASN A 1 129 ? -6.797 28.562 12.789 1 98.88 129 ASN A C 1
ATOM 987 O O . ASN A 1 129 ? -5.707 28.906 12.328 1 98.88 129 ASN A O 1
ATOM 991 N N . GLU A 1 130 ? -7.543 29.344 13.508 1 98.88 130 GLU A N 1
ATOM 992 C CA . GLU A 1 130 ? -7.188 30.75 13.758 1 98.88 130 GLU A CA 1
ATOM 993 C C . GLU A 1 130 ? -5.852 30.844 14.484 1 98.88 130 GLU A C 1
ATOM 995 O O . GLU A 1 130 ? -5.051 31.734 14.195 1 98.88 130 GLU A O 1
ATOM 1000 N N . ILE A 1 131 ? -5.621 30 15.445 1 98.81 131 ILE A N 1
ATOM 1001 C CA . ILE A 1 131 ? -4.367 29.984 16.188 1 98.81 131 ILE A CA 1
ATOM 1002 C C . ILE A 1 131 ? -3.199 29.734 15.242 1 98.81 131 ILE A C 1
ATOM 1004 O O . ILE A 1 131 ? -2.152 30.375 15.352 1 98.81 131 ILE A O 1
ATOM 1008 N N . GLU A 1 132 ? -3.396 28.859 14.312 1 98.81 132 GLU A N 1
ATOM 1009 C CA . GLU A 1 132 ? -2.379 28.531 13.312 1 98.81 132 GLU A CA 1
ATOM 1010 C C . GLU A 1 132 ? -2.07 29.719 12.422 1 98.81 132 GLU A C 1
ATOM 1012 O O . GLU A 1 132 ? -0.906 30.078 12.227 1 98.81 132 GLU A O 1
ATOM 1017 N N . ALA A 1 133 ? -3.123 30.312 11.914 1 98.88 133 ALA A N 1
ATOM 1018 C CA . ALA A 1 133 ? -2.963 31.484 11.047 1 98.88 133 ALA A CA 1
ATOM 1019 C C . ALA A 1 133 ? -2.252 32.625 11.781 1 98.88 133 ALA A C 1
ATOM 1021 O O . ALA A 1 133 ? -1.297 33.188 11.266 1 98.88 133 ALA A O 1
ATOM 1022 N N . ASN A 1 134 ? -2.684 32.906 12.977 1 98.62 134 ASN A N 1
ATOM 1023 C CA . ASN A 1 134 ? -2.1 33.969 13.758 1 98.62 134 ASN A CA 1
ATOM 1024 C C . ASN A 1 134 ? -0.617 33.75 14.031 1 98.62 134 ASN A C 1
ATOM 1026 O O . ASN A 1 134 ? 0.169 34.688 14.07 1 98.62 134 ASN A O 1
ATOM 1030 N N . TYR A 1 135 ? -0.266 32.562 14.227 1 98.62 135 TYR A N 1
ATOM 1031 C CA . TYR A 1 135 ? 1.128 32.25 14.531 1 98.62 135 TYR A CA 1
ATOM 1032 C C . TYR A 1 135 ? 2.008 32.438 13.297 1 98.62 135 TYR A C 1
ATOM 1034 O O . TYR A 1 135 ? 2.988 33.188 13.336 1 98.62 135 TYR A O 1
ATOM 1042 N N . TRP A 1 136 ? 1.661 31.906 12.211 1 98.62 136 TRP A N 1
ATOM 1043 C CA . TRP A 1 136 ? 2.557 31.797 11.062 1 98.62 136 TRP A CA 1
ATOM 1044 C C . TRP A 1 136 ? 2.502 33.062 10.203 1 98.62 136 TRP A C 1
ATOM 1046 O O . TRP A 1 136 ? 3.42 33.312 9.422 1 98.62 136 TRP A O 1
ATOM 1056 N N . LEU A 1 137 ? 1.407 33.812 10.305 1 98.5 137 LEU A N 1
ATOM 1057 C CA . LEU A 1 137 ? 1.25 34.969 9.406 1 98.5 137 LEU A CA 1
ATOM 1058 C C . LEU A 1 137 ? 1.612 36.25 10.102 1 98.5 137 LEU A C 1
ATOM 1060 O O . LEU A 1 137 ? 1.533 37.344 9.508 1 98.5 137 LEU A O 1
ATOM 1064 N N . ASP A 1 138 ? 2.025 36.125 11.352 1 97.62 138 ASP A N 1
ATOM 1065 C CA . ASP A 1 138 ? 2.479 37.312 12.102 1 97.62 138 ASP A CA 1
ATOM 1066 C C . ASP A 1 138 ? 3.992 37.469 12 1 97.62 138 ASP A C 1
ATOM 1068 O O . ASP A 1 138 ? 4.75 36.656 12.523 1 97.62 138 ASP A O 1
ATOM 1072 N N . PRO A 1 139 ? 4.469 38.562 11.438 1 96 139 PRO A N 1
ATOM 1073 C CA . PRO A 1 139 ? 5.91 38.781 11.297 1 96 139 PRO A CA 1
ATOM 1074 C C . PRO A 1 139 ? 6.637 38.812 12.641 1 96 139 PRO A C 1
ATOM 1076 O O . PRO A 1 139 ? 7.816 38.438 12.711 1 96 139 PRO A O 1
ATOM 1079 N N . ASP A 1 140 ? 6.016 39.219 13.727 1 97.5 140 ASP A N 1
ATOM 1080 C CA . ASP A 1 140 ? 6.645 39.219 15.039 1 97.5 140 ASP A CA 1
ATOM 1081 C C . ASP A 1 140 ? 6.988 37.812 15.516 1 97.5 140 ASP A C 1
ATOM 1083 O O . ASP A 1 140 ? 8 37.625 16.188 1 97.5 140 ASP A O 1
ATOM 1087 N N . ASN A 1 141 ? 6.109 36.875 15.219 1 97.81 141 ASN A N 1
ATOM 1088 C CA . ASN A 1 141 ? 6.387 35.5 15.586 1 97.81 141 ASN A CA 1
ATOM 1089 C C . ASN A 1 141 ? 7.574 34.938 14.805 1 97.81 141 ASN A C 1
ATOM 1091 O O . ASN A 1 141 ? 8.352 34.156 15.336 1 97.81 141 ASN A O 1
ATOM 1095 N N . LYS A 1 142 ? 7.695 35.344 13.555 1 96.88 142 LYS A N 1
ATOM 1096 C CA . LYS A 1 142 ? 8.852 34.906 12.766 1 96.88 142 LYS A CA 1
ATOM 1097 C C . LYS A 1 142 ? 10.156 35.344 13.414 1 96.88 142 LYS A C 1
ATOM 1099 O O . LYS A 1 142 ? 11.102 34.562 13.516 1 96.88 142 LYS A O 1
ATOM 1104 N N . ALA A 1 143 ? 10.156 36.562 13.859 1 96.75 143 ALA A N 1
ATOM 1105 C CA . ALA A 1 143 ? 11.352 37.156 14.461 1 96.75 143 ALA A CA 1
ATOM 1106 C C . ALA A 1 143 ? 11.742 36.406 15.734 1 96.75 143 ALA A C 1
ATOM 1108 O O . ALA A 1 143 ? 12.922 36.344 16.094 1 96.75 143 ALA A O 1
ATOM 1109 N N . GLN A 1 144 ? 10.805 35.812 16.438 1 95.88 144 GLN A N 1
ATOM 1110 C CA . GLN A 1 144 ? 11.031 35.156 17.719 1 95.88 144 GLN A CA 1
ATOM 1111 C C . GLN A 1 144 ? 11.25 33.656 17.547 1 95.88 144 GLN A C 1
ATOM 1113 O O . GLN A 1 144 ? 11.719 33 18.469 1 95.88 144 GLN A O 1
ATOM 1118 N N . ALA A 1 145 ? 10.922 33.156 16.406 1 95.5 145 ALA A N 1
ATOM 1119 C CA . ALA A 1 145 ? 11.016 31.719 16.156 1 95.5 145 ALA A CA 1
ATOM 1120 C C . ALA A 1 145 ? 12.453 31.297 15.867 1 95.5 145 ALA A C 1
ATOM 1122 O O . ALA A 1 145 ? 13.289 32.125 15.516 1 95.5 145 ALA A O 1
ATOM 1123 N N . PRO A 1 146 ? 12.758 30.016 16.109 1 94.62 146 PRO A N 1
ATOM 1124 C CA . PRO A 1 146 ? 14.086 29.531 15.695 1 94.62 146 PRO A CA 1
ATOM 1125 C C . PRO A 1 146 ? 14.391 29.844 14.234 1 94.62 146 PRO A C 1
ATOM 1127 O O . PRO A 1 146 ? 13.5 29.766 13.383 1 94.62 146 PRO A O 1
ATOM 1130 N N . ALA A 1 147 ? 15.648 30 13.922 1 94.94 147 ALA A N 1
ATOM 1131 C CA . ALA A 1 147 ? 16.078 30.453 12.602 1 94.94 147 ALA A CA 1
ATOM 1132 C C . ALA A 1 147 ? 15.719 29.438 11.523 1 94.94 147 ALA A C 1
ATOM 1134 O O . ALA A 1 147 ? 15.398 29.812 10.391 1 94.94 147 ALA A O 1
ATOM 1135 N N . PHE A 1 148 ? 15.719 28.219 11.867 1 92.94 148 PHE A N 1
ATOM 1136 C CA . PHE A 1 148 ? 15.484 27.188 10.859 1 92.94 148 PHE A CA 1
ATOM 1137 C C . PHE A 1 148 ? 14.031 27.172 10.414 1 92.94 148 PHE A C 1
ATOM 1139 O O . PHE A 1 148 ? 13.688 26.562 9.406 1 92.94 148 PHE A O 1
ATOM 1146 N N . LEU A 1 149 ? 13.148 27.891 11.078 1 96.19 149 LEU A N 1
ATOM 1147 C CA . LEU A 1 149 ? 11.742 27.953 10.719 1 96.19 149 LEU A CA 1
ATOM 1148 C C . LEU A 1 149 ? 11.438 29.188 9.883 1 96.19 149 LEU A C 1
ATOM 1150 O O . LEU A 1 149 ? 10.32 29.359 9.398 1 96.19 149 LEU A O 1
ATOM 1154 N N . ALA A 1 150 ? 12.422 30.062 9.688 1 96.5 150 ALA A N 1
ATOM 1155 C CA . ALA A 1 150 ? 12.195 31.328 9.008 1 96.5 150 ALA A CA 1
ATOM 1156 C C . ALA A 1 150 ? 11.555 31.109 7.637 1 96.5 150 ALA A C 1
ATOM 1158 O O . ALA A 1 150 ? 10.594 31.797 7.277 1 96.5 150 ALA A O 1
ATOM 1159 N N . SER A 1 151 ? 12.086 30.156 6.918 1 96.94 151 SER A N 1
ATOM 1160 C CA . SER A 1 151 ? 11.578 29.922 5.57 1 96.94 151 SER A CA 1
ATOM 1161 C C . SER A 1 151 ? 10.156 29.359 5.605 1 96.94 151 SER A C 1
ATOM 1163 O O . SER A 1 151 ? 9.414 29.484 4.633 1 96.94 151 SER A O 1
ATOM 1165 N N . PHE A 1 152 ? 9.766 28.703 6.684 1 98 152 PHE A N 1
ATOM 1166 C CA . PHE A 1 152 ? 8.398 28.203 6.828 1 98 152 PHE A CA 1
ATOM 1167 C C . PHE A 1 152 ? 7.414 29.359 6.953 1 98 152 PHE A C 1
ATOM 1169 O O . PHE A 1 152 ? 6.328 29.328 6.371 1 98 152 PHE A O 1
ATOM 1176 N N . PHE A 1 153 ? 7.809 30.375 7.68 1 98.5 153 PHE A N 1
ATOM 1177 C CA . PHE A 1 153 ? 6.98 31.562 7.809 1 98.5 153 PHE A CA 1
ATOM 1178 C C . PHE A 1 153 ? 6.785 32.25 6.457 1 98.5 153 PHE A C 1
ATOM 1180 O O . PHE A 1 153 ? 5.664 32.594 6.094 1 98.5 153 PHE A O 1
ATOM 1187 N N . ASP A 1 154 ? 7.902 32.344 5.73 1 98.25 154 ASP A N 1
ATOM 1188 C CA . ASP A 1 154 ? 7.84 32.969 4.414 1 98.25 154 ASP A CA 1
ATOM 1189 C C . ASP A 1 154 ? 6.926 32.188 3.477 1 98.25 154 ASP A C 1
ATOM 1191 O O . ASP A 1 154 ? 6.102 32.781 2.771 1 98.25 154 ASP A O 1
ATOM 1195 N N . ALA A 1 155 ? 7.047 30.922 3.533 1 98.31 155 ALA A N 1
ATOM 1196 C CA . ALA A 1 155 ? 6.262 30.062 2.662 1 98.31 155 ALA A CA 1
ATOM 1197 C C . ALA A 1 155 ? 4.777 30.125 3.018 1 98.31 155 ALA A C 1
ATOM 1199 O O . ALA A 1 155 ? 3.922 30.172 2.131 1 98.31 155 ALA A O 1
ATOM 1200 N N . ALA A 1 156 ? 4.504 30.078 4.258 1 98.75 156 ALA A N 1
ATOM 1201 C CA . ALA A 1 156 ? 3.117 30.156 4.715 1 98.75 156 ALA A CA 1
ATOM 1202 C C . ALA A 1 156 ? 2.449 31.438 4.234 1 98.75 156 ALA A C 1
ATOM 1204 O O . ALA A 1 156 ? 1.376 31.406 3.631 1 98.75 156 ALA A O 1
ATOM 1205 N N . ALA A 1 157 ? 3.117 32.531 4.441 1 98.62 157 ALA A N 1
ATOM 1206 C CA . ALA A 1 157 ? 2.584 33.844 4.055 1 98.62 157 ALA A CA 1
ATOM 1207 C C . ALA A 1 157 ? 2.377 33.906 2.543 1 98.62 157 ALA A C 1
ATOM 1209 O O . ALA A 1 157 ? 1.322 34.344 2.076 1 98.62 157 ALA A O 1
ATOM 1210 N N . ALA A 1 158 ? 3.352 33.469 1.829 1 98.44 158 ALA A N 1
ATOM 1211 C CA . ALA A 1 158 ? 3.289 33.531 0.371 1 98.44 158 ALA A CA 1
ATOM 1212 C C . ALA A 1 158 ? 2.184 32.625 -0.168 1 98.44 158 ALA A C 1
ATOM 1214 O O . ALA A 1 158 ? 1.546 32.938 -1.173 1 98.44 158 ALA A O 1
ATOM 1215 N N . SER A 1 159 ? 1.964 31.516 0.5 1 98.75 159 SER A N 1
ATOM 1216 C CA . SER A 1 159 ? 0.988 30.547 0.02 1 98.75 159 SER A CA 1
ATOM 1217 C C . SER A 1 159 ? -0.437 31.062 0.195 1 98.75 159 SER A C 1
ATOM 1219 O O . SER A 1 159 ? -1.274 30.891 -0.695 1 98.75 159 SER A O 1
ATOM 1221 N N . VAL A 1 160 ? -0.712 31.703 1.298 1 98.75 160 VAL A N 1
ATOM 1222 C CA . VAL A 1 160 ? -2.102 32.031 1.573 1 98.75 160 VAL A CA 1
ATOM 1223 C C . VAL A 1 160 ? -2.412 33.438 1.008 1 98.75 160 VAL A C 1
ATOM 1225 O O . VAL A 1 160 ? -3.578 33.812 0.897 1 98.75 160 VAL A O 1
ATOM 1228 N N . ALA A 1 161 ? -1.429 34.188 0.583 1 98.69 161 ALA A N 1
ATOM 1229 C CA . ALA A 1 161 ? -1.573 35.594 0.179 1 98.69 161 ALA A CA 1
ATOM 1230 C C . ALA A 1 161 ? -2.594 35.75 -0.946 1 98.69 161 ALA A C 1
ATOM 1232 O O . ALA A 1 161 ? -3.49 36.594 -0.875 1 98.69 161 ALA A O 1
ATOM 1233 N N . PRO A 1 162 ? -2.49 34.875 -2.016 1 98.81 162 PRO A N 1
ATOM 1234 C CA . PRO A 1 162 ? -3.473 35.031 -3.09 1 98.81 162 PRO A CA 1
ATOM 1235 C C . PRO A 1 162 ? -4.906 34.781 -2.621 1 98.81 162 PRO A C 1
ATOM 1237 O O . PRO A 1 162 ? -5.84 35.406 -3.127 1 98.81 162 PRO A O 1
ATOM 1240 N N . TYR A 1 163 ? -5.055 33.938 -1.689 1 98.88 163 TYR A N 1
ATOM 1241 C CA . TYR A 1 163 ? -6.391 33.625 -1.188 1 98.88 163 TYR A CA 1
ATOM 1242 C C . TYR A 1 163 ? -6.902 34.75 -0.284 1 98.88 163 TYR A C 1
ATOM 1244 O O . TYR A 1 163 ? -8.102 35.031 -0.276 1 98.88 163 TYR A O 1
ATOM 1252 N N . ILE A 1 164 ? -6.062 35.312 0.515 1 98.69 164 ILE A N 1
ATOM 1253 C CA . ILE A 1 164 ? -6.426 36.5 1.309 1 98.69 164 ILE A CA 1
ATOM 1254 C C . ILE A 1 164 ? -6.867 37.625 0.385 1 98.69 164 ILE A C 1
ATOM 1256 O O . ILE A 1 164 ? -7.922 38.219 0.593 1 98.69 164 ILE A O 1
ATOM 1260 N N . ALA A 1 165 ? -6.113 37.875 -0.623 1 98.62 165 ALA A N 1
ATOM 1261 C CA . ALA A 1 165 ? -6.41 38.938 -1.573 1 98.62 165 ALA A CA 1
ATOM 1262 C C . ALA A 1 165 ? -7.758 38.719 -2.25 1 98.62 165 ALA A C 1
ATOM 1264 O O . ALA A 1 165 ? -8.477 39.688 -2.547 1 98.62 165 ALA A O 1
ATOM 1265 N N . ALA A 1 166 ? -8.102 37.469 -2.475 1 98.62 166 ALA A N 1
ATOM 1266 C CA . ALA A 1 166 ? -9.328 37.125 -3.184 1 98.62 166 ALA A CA 1
ATOM 1267 C C . ALA A 1 166 ? -10.508 37.031 -2.219 1 98.62 166 ALA A C 1
ATOM 1269 O O . ALA A 1 166 ? -11.633 36.75 -2.637 1 98.62 166 ALA A O 1
ATOM 1270 N N . GLY A 1 167 ? -10.266 37.188 -0.895 1 98.69 167 GLY A N 1
ATOM 1271 C CA . GLY A 1 167 ? -11.312 37.062 0.101 1 98.69 167 GLY A CA 1
ATOM 1272 C C . GLY A 1 167 ? -11.734 35.625 0.318 1 98.69 167 GLY A C 1
ATOM 1273 O O . GLY A 1 167 ? -12.891 35.344 0.666 1 98.69 167 GLY A O 1
ATOM 1274 N N . ARG A 1 168 ? -10.773 34.688 0.069 1 98.81 168 ARG A N 1
ATOM 1275 C CA . ARG A 1 168 ? -11.117 33.25 0.122 1 98.81 168 ARG A CA 1
ATOM 1276 C C . ARG A 1 168 ? -10.273 32.531 1.167 1 98.81 168 ARG A C 1
ATOM 1278 O O . ARG A 1 168 ? -10.125 31.312 1.115 1 98.81 168 ARG A O 1
ATOM 1285 N N . PHE A 1 169 ? -9.688 33.281 2.014 1 98.88 169 PHE A N 1
ATOM 1286 C CA . PHE A 1 169 ? -8.992 32.75 3.176 1 98.88 169 PHE A CA 1
ATOM 1287 C C . PHE A 1 169 ? -9.805 32.969 4.445 1 98.88 169 PHE A C 1
ATOM 1289 O O . PHE A 1 169 ? -10.117 34.125 4.793 1 98.88 169 PHE A O 1
ATOM 1296 N N . ARG A 1 170 ? -10.203 31.844 5.109 1 98.75 170 ARG A N 1
ATOM 1297 C CA . ARG A 1 170 ? -11.039 31.938 6.301 1 98.75 170 ARG A CA 1
ATOM 1298 C C . ARG A 1 170 ? -10.477 31.078 7.434 1 98.75 170 ARG A C 1
ATOM 1300 O O . ARG A 1 170 ? -10 29.969 7.199 1 98.75 170 ARG A O 1
ATOM 1307 N N . THR A 1 171 ? -10.602 31.562 8.641 1 98.75 171 THR A N 1
ATOM 1308 C CA . THR A 1 171 ? -10.172 30.812 9.812 1 98.75 171 THR A CA 1
ATOM 1309 C C . THR A 1 171 ? -11.375 30.266 10.578 1 98.75 171 THR A C 1
ATOM 1311 O O . THR A 1 171 ? -12.516 30.625 10.289 1 98.75 171 THR A O 1
ATOM 1314 N N . PHE A 1 172 ? -11.156 29.297 11.414 1 98.62 172 PHE A N 1
ATOM 1315 C CA . PHE A 1 172 ? -12.133 28.766 12.359 1 98.62 172 PHE A CA 1
ATOM 1316 C C . PHE A 1 172 ? -11.508 28.562 13.734 1 98.62 172 PHE A C 1
ATOM 1318 O O . PHE A 1 172 ? -10.289 28.688 13.891 1 98.62 172 PHE A O 1
ATOM 1325 N N . ARG A 1 173 ? -12.398 28.312 14.734 1 98 173 ARG A N 1
ATOM 1326 C CA . ARG A 1 173 ? -11.93 28.156 16.109 1 98 173 ARG A CA 1
ATOM 1327 C C . ARG A 1 173 ? -12.375 26.812 16.688 1 98 173 ARG A C 1
ATOM 1329 O O . ARG A 1 173 ? -13.477 26.344 16.406 1 98 173 ARG A O 1
ATOM 1336 N N . GLY A 1 174 ? -11.477 26.219 17.422 1 95.69 174 GLY A N 1
ATOM 1337 C CA . GLY A 1 174 ? -11.805 25.047 18.219 1 95.69 174 GLY A CA 1
ATOM 1338 C C . GLY A 1 174 ? -12.305 23.891 17.375 1 95.69 174 GLY A C 1
ATOM 1339 O O . GLY A 1 174 ? -11.688 23.531 16.375 1 95.69 174 GLY A O 1
ATOM 1340 N N . GLU A 1 175 ? -13.344 23.234 17.828 1 96.5 175 GLU A N 1
ATOM 1341 C CA . GLU A 1 175 ? -13.922 22.047 17.188 1 96.5 175 GLU A CA 1
ATOM 1342 C C . GLU A 1 175 ? -15.07 22.438 16.266 1 96.5 175 GLU A C 1
ATOM 1344 O O . GLU A 1 175 ? -16.156 21.859 16.344 1 96.5 175 GLU A O 1
ATOM 1349 N N . ALA A 1 176 ? -14.812 23.266 15.391 1 96.88 176 ALA A N 1
ATOM 1350 C CA . ALA A 1 176 ? -15.82 23.812 14.477 1 96.88 176 ALA A CA 1
ATOM 1351 C C . ALA A 1 176 ? -16.344 22.719 13.531 1 96.88 176 ALA A C 1
ATOM 1353 O O . ALA A 1 176 ? -15.57 21.875 13.07 1 96.88 176 ALA A O 1
ATOM 1354 N N . THR A 1 177 ? -17.672 22.734 13.289 1 97.19 177 THR A N 1
ATOM 1355 C CA . THR A 1 177 ? -18.219 21.984 12.164 1 97.19 177 THR A CA 1
ATOM 1356 C C . THR A 1 177 ? -18.031 22.75 10.859 1 97.19 177 THR A C 1
ATOM 1358 O O . THR A 1 177 ? -18.562 23.859 10.695 1 97.19 177 THR A O 1
ATOM 1361 N N . LEU A 1 178 ? -17.281 22.203 9.953 1 96.69 178 LEU A N 1
ATOM 1362 C CA . LEU A 1 178 ? -16.875 22.922 8.75 1 96.69 178 LEU A CA 1
ATOM 1363 C C . LEU A 1 178 ? -17.797 22.578 7.578 1 96.69 178 LEU A C 1
ATOM 1365 O O . LEU A 1 178 ? -17.984 23.391 6.676 1 96.69 178 LEU A O 1
ATOM 1369 N N . ALA A 1 179 ? -18.328 21.391 7.559 1 94.94 179 ALA A N 1
ATOM 1370 C CA . ALA A 1 179 ? -19.312 20.844 6.637 1 94.94 179 ALA A CA 1
ATOM 1371 C C . ALA A 1 179 ? -20.062 19.672 7.266 1 94.94 179 ALA A C 1
ATOM 1373 O O . ALA A 1 179 ? -19.656 19.156 8.32 1 94.94 179 ALA A O 1
ATOM 1374 N N . PRO A 1 180 ? -21.219 19.344 6.645 1 92.75 180 PRO A N 1
ATOM 1375 C CA . PRO A 1 180 ? -21.891 18.172 7.195 1 92.75 180 PRO A CA 1
ATOM 1376 C C . PRO A 1 180 ? -20.969 16.953 7.297 1 92.75 180 PRO A C 1
ATOM 1378 O O . PRO A 1 180 ? -20.406 16.516 6.285 1 92.75 180 PRO A O 1
ATOM 1381 N N . GLY A 1 181 ? -20.734 16.484 8.492 1 94.38 181 GLY A N 1
ATOM 1382 C CA . GLY A 1 181 ? -19.938 15.289 8.719 1 94.38 181 GLY A CA 1
ATOM 1383 C C . GLY A 1 181 ? -18.453 15.578 8.812 1 94.38 181 GLY A C 1
ATOM 1384 O O . GLY A 1 181 ? -17.641 14.656 8.961 1 94.38 181 GLY A O 1
ATOM 1385 N N . ILE A 1 182 ? -18.078 16.891 8.781 1 97.12 182 ILE A N 1
ATOM 1386 C CA . ILE A 1 182 ? -16.672 17.234 8.828 1 97.12 182 ILE A CA 1
ATOM 1387 C C . ILE A 1 182 ? -16.422 18.25 9.945 1 97.12 182 ILE A C 1
ATOM 1389 O O . ILE A 1 182 ? -16.953 19.359 9.906 1 97.12 182 ILE A O 1
ATOM 1393 N N . ARG A 1 183 ? -15.602 17.812 10.859 1 98.06 183 ARG A N 1
ATOM 1394 C CA . ARG A 1 183 ? -15.32 18.656 12.016 1 98.06 183 ARG A CA 1
ATOM 1395 C C . ARG A 1 183 ? -13.82 18.812 12.234 1 98.06 183 ARG A C 1
ATOM 1397 O O . ARG A 1 183 ? -13.047 17.891 11.945 1 98.06 183 ARG A O 1
ATOM 1404 N N . ALA A 1 184 ? -13.492 19.969 12.758 1 98.81 184 ALA A N 1
ATOM 1405 C CA . ALA A 1 184 ? -12.109 20.219 13.164 1 98.81 184 ALA A CA 1
ATOM 1406 C C . ALA A 1 184 ? -11.844 19.641 14.555 1 98.81 184 ALA A C 1
ATOM 1408 O O . ALA A 1 184 ? -12.703 19.703 15.438 1 98.81 184 ALA A O 1
ATOM 1409 N N . VAL A 1 185 ? -10.695 19.062 14.695 1 98.75 185 VAL A N 1
ATOM 1410 C CA . VAL A 1 185 ? -10.234 18.547 15.977 1 98.75 185 VAL A CA 1
ATOM 1411 C C . VAL A 1 185 ? -8.875 19.156 16.312 1 98.75 185 VAL A C 1
ATOM 1413 O O . VAL A 1 185 ? -7.852 18.734 15.758 1 98.75 185 VAL A O 1
ATOM 1416 N N . PRO A 1 186 ? -8.828 20.109 17.234 1 98.56 186 PRO A N 1
ATOM 1417 C CA . PRO A 1 186 ? -7.535 20.703 17.578 1 98.56 186 PRO A CA 1
ATOM 1418 C C . PRO A 1 186 ? -6.516 19.672 18.047 1 98.56 186 PRO A C 1
ATOM 1420 O O . PRO A 1 186 ? -6.84 18.797 18.844 1 98.56 186 PRO A O 1
ATOM 1423 N N . MET A 1 187 ? -5.316 19.766 17.484 1 98.31 187 MET A N 1
ATOM 1424 C CA . MET A 1 187 ? -4.188 18.891 17.781 1 98.31 187 MET A CA 1
ATOM 1425 C C . MET A 1 187 ? -2.922 19.703 18.047 1 98.31 187 MET A C 1
ATOM 1427 O O . MET A 1 187 ? -1.942 19.578 17.312 1 98.31 187 MET A O 1
ATOM 1431 N N . PRO A 1 188 ? -2.904 20.469 19.109 1 98.19 188 PRO A N 1
ATOM 1432 C CA . PRO A 1 188 ? -1.743 21.344 19.297 1 98.19 188 PRO A CA 1
ATOM 1433 C C . PRO A 1 188 ? -0.468 20.578 19.625 1 98.19 188 PRO A C 1
ATOM 1435 O O . PRO A 1 188 ? -0.536 19.438 20.125 1 98.19 188 PRO A O 1
ATOM 1438 N N . GLY A 1 189 ? 0.688 21.172 19.406 1 98.5 189 GLY A N 1
ATOM 1439 C CA . GLY A 1 189 ? 1.989 20.625 19.734 1 98.5 189 GLY A CA 1
ATOM 1440 C C . GLY A 1 189 ? 2.986 20.719 18.594 1 98.5 189 GLY A C 1
ATOM 1441 O O . GLY A 1 189 ? 3.996 21.422 18.703 1 98.5 189 GLY A O 1
ATOM 1442 N N . HIS A 1 190 ? 2.66 20.078 17.484 1 98.62 190 HIS A N 1
ATOM 1443 C CA . HIS A 1 190 ? 3.516 20.188 16.312 1 98.62 190 HIS A CA 1
ATOM 1444 C C . HIS A 1 190 ? 3.617 21.625 15.82 1 98.62 190 HIS A C 1
ATOM 1446 O O . HIS A 1 190 ? 4.719 22.125 15.594 1 98.62 190 HIS A O 1
ATOM 1452 N N . THR A 1 191 ? 2.514 22.188 15.664 1 98.69 191 THR A N 1
ATOM 1453 C CA . THR A 1 191 ? 2.369 23.641 15.57 1 98.69 191 THR A CA 1
ATOM 1454 C C . THR A 1 191 ? 1.292 24.141 16.531 1 98.69 191 THR A C 1
ATOM 1456 O O . THR A 1 191 ? 0.493 23.344 17.047 1 98.69 191 THR A O 1
ATOM 1459 N N . PRO A 1 192 ? 1.287 25.406 16.812 1 98.19 192 PRO A N 1
ATOM 1460 C CA . PRO A 1 192 ? 0.359 25.891 17.828 1 98.19 192 PRO A CA 1
ATOM 1461 C C . PRO A 1 192 ? -1.102 25.609 17.484 1 98.19 192 PRO A C 1
ATOM 1463 O O . PRO A 1 192 ? -1.901 25.297 18.359 1 98.19 192 PRO A O 1
ATOM 1466 N N . GLY A 1 193 ? -1.471 25.703 16.281 1 98.69 193 GLY A N 1
ATOM 1467 C CA . GLY A 1 193 ? -2.852 25.516 15.859 1 98.69 193 GLY A CA 1
ATOM 1468 C C . GLY A 1 193 ? -3.061 24.266 15.016 1 98.69 193 GLY A C 1
ATOM 1469 O O . GLY A 1 193 ? -4.035 24.172 14.266 1 98.69 193 GLY A O 1
ATOM 1470 N N . HIS A 1 194 ? -2.105 23.328 15.07 1 98.88 194 HIS A N 1
ATOM 1471 C CA . HIS A 1 194 ? -2.275 22.078 14.328 1 98.88 194 HIS A CA 1
ATOM 1472 C C . HIS A 1 194 ? -3.658 21.484 14.562 1 98.88 194 HIS A C 1
ATOM 1474 O O . HIS A 1 194 ? -4.145 21.453 15.695 1 98.88 194 HIS A O 1
ATOM 1480 N N . THR A 1 195 ? -4.309 21.047 13.492 1 98.88 195 THR A N 1
ATOM 1481 C CA . THR A 1 195 ? -5.691 20.578 13.539 1 98.88 195 THR A CA 1
ATOM 1482 C C . THR A 1 195 ? -5.875 19.328 12.68 1 98.88 195 THR A C 1
ATOM 1484 O O . THR A 1 195 ? -5.395 19.281 11.547 1 98.88 195 THR A O 1
ATOM 1487 N N . ALA A 1 196 ? -6.496 18.312 13.242 1 98.94 196 ALA A N 1
ATOM 1488 C CA . ALA A 1 196 ? -7 17.188 12.453 1 98.94 196 ALA A CA 1
ATOM 1489 C C . ALA A 1 196 ? -8.43 17.438 12 1 98.94 196 ALA A C 1
ATOM 1491 O O . ALA A 1 196 ? -9.125 18.312 12.539 1 98.94 196 ALA A O 1
ATOM 1492 N N . TYR A 1 197 ? -8.844 16.703 11.023 1 98.88 197 TYR A N 1
ATOM 1493 C CA . TYR A 1 197 ? -10.211 16.781 10.539 1 98.88 197 TYR A CA 1
ATOM 1494 C C . TYR A 1 197 ? -10.898 15.422 10.617 1 98.88 197 TYR A C 1
ATOM 1496 O O . TYR A 1 197 ? -10.43 14.445 10.031 1 98.88 197 TYR A O 1
ATOM 1504 N N . LEU A 1 198 ? -11.969 15.383 11.398 1 98.5 198 LEU A N 1
ATOM 1505 C CA . LEU A 1 198 ? -12.781 14.18 11.531 1 98.5 198 LEU A CA 1
ATOM 1506 C C . LEU A 1 198 ? -13.914 14.172 10.516 1 98.5 198 LEU A C 1
ATOM 1508 O O . LEU A 1 198 ? -14.75 15.078 10.5 1 98.5 198 LEU A O 1
ATOM 1512 N N . ILE A 1 199 ? -13.891 13.211 9.641 1 97.81 199 ILE A N 1
ATOM 1513 C CA . ILE A 1 199 ? -14.898 13.008 8.609 1 97.81 199 ILE A CA 1
ATOM 1514 C C . ILE A 1 199 ? -15.773 11.805 8.969 1 97.81 199 ILE A C 1
ATOM 1516 O O . ILE A 1 199 ? -15.289 10.68 9.055 1 97.81 199 ILE A O 1
ATOM 1520 N N . GLU A 1 200 ? -17 12.031 9.133 1 96.06 200 GLU A N 1
ATOM 1521 C CA . GLU A 1 200 ? -17.906 10.961 9.531 1 96.06 200 GLU A CA 1
ATOM 1522 C C . GLU A 1 200 ? -19.078 10.844 8.57 1 96.06 200 GLU A C 1
ATOM 1524 O O . GLU A 1 200 ? -19.578 11.844 8.062 1 96.06 200 GLU A O 1
ATOM 1529 N N . SER A 1 201 ? -19.469 9.719 8.25 1 93.81 201 SER A N 1
ATOM 1530 C CA . SER A 1 201 ? -20.641 9.359 7.441 1 93.81 201 SER A CA 1
ATOM 1531 C C . SER A 1 201 ? -21.266 8.062 7.941 1 93.81 201 SER A C 1
ATOM 1533 O O . SER A 1 201 ? -20.719 6.98 7.758 1 93.81 201 SER A O 1
ATOM 1535 N N . GLY A 1 202 ? -22.438 8.125 8.5 1 89.94 202 GLY A N 1
ATOM 1536 C CA . GLY A 1 202 ? -22.984 6.969 9.188 1 89.94 202 GLY A CA 1
ATOM 1537 C C . GLY A 1 202 ? -22.141 6.5 10.359 1 89.94 202 GLY A C 1
ATOM 1538 O O . GLY A 1 202 ? -21.781 7.289 11.234 1 89.94 202 GLY A O 1
ATOM 1539 N N . ASP A 1 203 ? -21.75 5.18 10.305 1 88.25 203 ASP A N 1
ATOM 1540 C CA . ASP A 1 203 ? -20.984 4.598 11.398 1 88.25 203 ASP A CA 1
ATOM 1541 C C . ASP A 1 203 ? -19.484 4.605 11.078 1 88.25 203 ASP A C 1
ATOM 1543 O O . ASP A 1 203 ? -18.672 4.152 11.883 1 88.25 203 ASP A O 1
ATOM 1547 N N . ALA A 1 204 ? -19.203 5.246 10 1 90.5 204 ALA A N 1
ATOM 1548 C CA . ALA A 1 204 ? -17.812 5.238 9.578 1 90.5 204 ALA A CA 1
ATOM 1549 C C . ALA A 1 204 ? -17.141 6.578 9.867 1 90.5 204 ALA A C 1
ATOM 1551 O O . ALA A 1 204 ? -17.781 7.629 9.812 1 90.5 204 ALA A O 1
ATOM 1552 N N . GLY A 1 205 ? -15.891 6.52 10.242 1 95.94 205 GLY A N 1
ATOM 1553 C CA . GLY A 1 205 ? -15.133 7.73 10.508 1 95.94 205 GLY A CA 1
ATOM 1554 C C . GLY A 1 205 ? -13.711 7.672 9.969 1 95.94 205 GLY A C 1
ATOM 1555 O O . GLY A 1 205 ? -13.102 6.602 9.938 1 95.94 205 GLY A O 1
ATOM 1556 N N . LEU A 1 206 ? -13.25 8.805 9.539 1 98 206 LEU A N 1
ATOM 1557 C CA . LEU A 1 206 ? -11.875 9.016 9.109 1 98 206 LEU A CA 1
ATOM 1558 C C . LEU A 1 206 ? -11.273 10.242 9.789 1 98 206 LEU A C 1
ATOM 1560 O O . LEU A 1 206 ? -11.875 11.32 9.773 1 98 206 LEU A O 1
ATOM 1564 N N . LEU A 1 207 ? -10.18 10 10.422 1 98.81 207 LEU A N 1
ATOM 1565 C CA . LEU A 1 207 ? -9.445 11.125 10.984 1 98.81 207 LEU A CA 1
ATOM 1566 C C . LEU A 1 207 ? -8.219 11.453 10.141 1 98.81 207 LEU A C 1
ATOM 1568 O O . LEU A 1 207 ? -7.223 10.727 10.18 1 98.81 207 LEU A O 1
ATOM 1572 N N . ALA A 1 208 ? -8.297 12.516 9.336 1 98.88 208 ALA A N 1
ATOM 1573 C CA . ALA A 1 208 ? -7.098 13.055 8.703 1 98.88 208 ALA A CA 1
ATOM 1574 C C . ALA A 1 208 ? -6.258 13.844 9.703 1 98.88 208 ALA A C 1
ATOM 1576 O O . ALA A 1 208 ? -6.582 14.992 10.031 1 98.88 208 ALA A O 1
ATOM 1577 N N . TRP A 1 209 ? -5.148 13.258 10.086 1 98.81 209 TRP A N 1
ATOM 1578 C CA . TRP A 1 209 ? -4.66 13.68 11.391 1 98.81 209 TRP A CA 1
ATOM 1579 C C . TRP A 1 209 ? -3.439 14.586 11.25 1 98.81 209 TRP A C 1
ATOM 1581 O O . TRP A 1 209 ? -2.854 15.008 12.25 1 98.81 209 TRP A O 1
ATOM 1591 N N . GLY A 1 210 ? -3.008 14.922 10.055 1 98.69 210 GLY A N 1
ATOM 1592 C CA . GLY A 1 210 ? -1.855 15.789 9.867 1 98.69 210 GLY A CA 1
ATOM 1593 C C . GLY A 1 210 ? -0.565 15.188 10.391 1 98.69 210 GLY A C 1
ATOM 1594 O O . GLY A 1 210 ? -0.229 14.047 10.062 1 98.69 210 GLY A O 1
ATOM 1595 N N . ASP A 1 211 ? 0.167 16.016 11.203 1 98.75 211 ASP A N 1
ATOM 1596 C CA . ASP A 1 211 ? 1.507 15.602 11.602 1 98.75 211 ASP A CA 1
ATOM 1597 C C . ASP A 1 211 ? 1.505 15.039 13.023 1 98.75 211 ASP A C 1
ATOM 1599 O O . ASP A 1 211 ? 2.334 15.422 13.852 1 98.75 211 ASP A O 1
ATOM 1603 N N . ILE A 1 212 ? 0.671 14.086 13.203 1 98.69 212 ILE A N 1
ATOM 1604 C CA . ILE A 1 212 ? 0.658 13.344 14.453 1 98.69 212 ILE A CA 1
ATOM 1605 C C . ILE A 1 212 ? 1.789 12.32 14.461 1 98.69 212 ILE A C 1
ATOM 1607 O O . ILE A 1 212 ? 2.43 12.094 15.492 1 98.69 212 ILE A O 1
ATOM 1611 N N . VAL A 1 213 ? 1.974 11.672 13.297 1 98.56 213 VAL A N 1
ATOM 1612 C CA . VAL A 1 213 ? 3.031 10.688 13.086 1 98.56 213 VAL A CA 1
ATOM 1613 C C . VAL A 1 213 ? 3.812 11.031 11.82 1 98.56 213 VAL A C 1
ATOM 1615 O O . VAL A 1 213 ? 3.23 11.164 10.742 1 98.56 213 VAL A O 1
ATOM 1618 N N . HIS A 1 214 ? 5.141 11.141 11.984 1 98.06 214 HIS A N 1
ATOM 1619 C CA . HIS A 1 214 ? 6.016 11.438 10.852 1 98.06 214 HIS A CA 1
ATOM 1620 C C . HIS A 1 214 ? 6.648 10.164 10.305 1 98.06 214 HIS A C 1
ATOM 1622 O O . HIS A 1 214 ? 6.773 10 9.086 1 98.06 214 HIS A O 1
ATOM 1628 N N . VAL A 1 215 ? 7.086 9.344 11.211 1 98.06 215 VAL A N 1
ATOM 1629 C CA . VAL A 1 215 ? 7.656 8.039 10.883 1 98.06 215 VAL A CA 1
ATOM 1630 C C . VAL A 1 215 ? 6.973 6.957 11.711 1 98.06 215 VAL A C 1
ATOM 1632 O O . VAL A 1 215 ? 7.262 6.797 12.898 1 98.06 215 VAL A O 1
ATOM 1635 N N . ALA A 1 216 ? 6.176 6.215 11.062 1 98.31 216 ALA A N 1
ATOM 1636 C CA . ALA A 1 216 ? 5.344 5.23 11.75 1 98.31 216 ALA A CA 1
ATOM 1637 C C . ALA A 1 216 ? 6.203 4.219 12.508 1 98.31 216 ALA A C 1
ATOM 1639 O O . ALA A 1 216 ? 5.891 3.857 13.648 1 98.31 216 ALA A O 1
ATOM 1640 N N . ALA A 1 217 ? 7.316 3.785 11.922 1 97.88 217 ALA A N 1
ATOM 1641 C CA . ALA A 1 217 ? 8.172 2.76 12.508 1 97.88 217 ALA A CA 1
ATOM 1642 C C . ALA A 1 217 ? 8.695 3.193 13.875 1 97.88 217 ALA A C 1
ATOM 1644 O O . ALA A 1 217 ? 9 2.354 14.727 1 97.88 217 ALA A O 1
ATOM 1645 N N . ILE A 1 218 ? 8.758 4.469 14.125 1 98.06 218 ILE A N 1
ATOM 1646 C CA . ILE A 1 218 ? 9.336 4.996 15.359 1 98.06 218 ILE A CA 1
ATOM 1647 C C . ILE A 1 218 ? 8.211 5.414 16.312 1 98.06 218 ILE A C 1
ATOM 1649 O O . ILE A 1 218 ? 8.109 4.898 17.422 1 98.06 218 ILE A O 1
ATOM 1653 N N . GLN A 1 219 ? 7.305 6.188 15.82 1 98.56 219 GLN A N 1
ATOM 1654 C CA . GLN A 1 219 ? 6.398 6.891 16.719 1 98.56 219 GLN A CA 1
ATOM 1655 C C . GLN A 1 219 ? 5.211 6.016 17.094 1 98.56 219 GLN A C 1
ATOM 1657 O O . GLN A 1 219 ? 4.477 6.328 18.047 1 98.56 219 GLN A O 1
ATOM 1662 N N . LEU A 1 220 ? 4.973 4.945 16.406 1 98.5 220 LEU A N 1
ATOM 1663 C CA . LEU A 1 220 ? 3.959 3.996 16.844 1 98.5 220 LEU A CA 1
ATOM 1664 C C . LEU A 1 220 ? 4.523 3.047 17.891 1 98.5 220 LEU A C 1
ATOM 1666 O O . LEU A 1 220 ? 3.77 2.426 18.656 1 98.5 220 LEU A O 1
ATOM 1670 N N . GLN A 1 221 ? 5.836 2.895 17.875 1 97.5 221 GLN A N 1
ATOM 1671 C CA . GLN A 1 221 ? 6.52 2.094 18.875 1 97.5 221 GLN A CA 1
ATOM 1672 C C . GLN A 1 221 ? 6.836 2.928 20.125 1 97.5 221 GLN A C 1
ATOM 1674 O O . GLN A 1 221 ? 6.859 2.404 21.234 1 97.5 221 GLN A O 1
ATOM 1679 N N . ASP A 1 222 ? 7.109 4.207 19.891 1 97.5 222 ASP A N 1
ATOM 1680 C CA . ASP A 1 222 ? 7.395 5.16 20.969 1 97.5 222 ASP A CA 1
ATOM 1681 C C . ASP A 1 222 ? 6.637 6.469 20.75 1 97.5 222 ASP A C 1
ATOM 1683 O O . ASP A 1 222 ? 7.211 7.461 20.297 1 97.5 222 ASP A O 1
ATOM 1687 N N . PRO A 1 223 ? 5.426 6.504 21.234 1 97.31 223 PRO A N 1
ATOM 1688 C CA . PRO A 1 223 ? 4.602 7.699 21.031 1 97.31 223 PRO A CA 1
ATOM 1689 C C . PRO A 1 223 ? 5.176 8.938 21.703 1 97.31 223 PRO A C 1
ATOM 1691 O O . PRO A 1 223 ? 4.699 10.055 21.469 1 97.31 223 PRO A O 1
ATOM 1694 N N . ASP A 1 224 ? 6.23 8.781 22.5 1 97.56 224 ASP A N 1
ATOM 1695 C CA . ASP A 1 224 ? 6.816 9.914 23.219 1 97.56 224 ASP A CA 1
ATOM 1696 C C . ASP A 1 224 ? 7.902 10.578 22.375 1 97.56 224 ASP A C 1
ATOM 1698 O O . ASP A 1 224 ? 8.367 11.672 22.703 1 97.56 224 ASP A O 1
ATOM 1702 N N . ALA A 1 225 ? 8.281 9.906 21.344 1 98.06 225 ALA A N 1
ATOM 1703 C CA . ALA A 1 225 ? 9.312 10.477 20.469 1 98.06 225 ALA A CA 1
ATOM 1704 C C . ALA A 1 225 ? 8.797 11.727 19.766 1 98.06 225 ALA A C 1
ATOM 1706 O O . ALA A 1 225 ? 7.758 11.688 19.109 1 98.06 225 ALA A O 1
ATOM 1707 N N . THR A 1 226 ? 9.461 12.828 19.906 1 98.19 226 THR A N 1
ATOM 1708 C CA . THR A 1 226 ? 9.094 14.078 19.266 1 98.19 226 THR A CA 1
ATOM 1709 C C . THR A 1 226 ? 10.102 14.445 18.172 1 98.19 226 THR A C 1
ATOM 1711 O O . THR A 1 226 ? 11.031 13.672 17.906 1 98.19 226 THR A O 1
ATOM 1714 N N . VAL A 1 227 ? 9.844 15.523 17.469 1 97.5 227 VAL A N 1
ATOM 1715 C CA . VAL A 1 227 ? 10.758 15.969 16.406 1 97.5 227 VAL A CA 1
ATOM 1716 C C . VAL A 1 227 ? 11.148 17.422 16.656 1 97.5 227 VAL A C 1
ATOM 1718 O O . VAL A 1 227 ? 10.438 18.156 17.344 1 97.5 227 VAL A O 1
ATOM 1721 N N . GLN A 1 228 ? 12.211 17.828 15.992 1 95.81 228 GLN A N 1
ATOM 1722 C CA . GLN A 1 228 ? 12.766 19.188 16.109 1 95.81 228 GLN A CA 1
ATOM 1723 C C . GLN A 1 228 ? 11.742 20.234 15.68 1 95.81 228 GLN A C 1
ATOM 1725 O O . GLN A 1 228 ? 11.758 21.359 16.188 1 95.81 228 GLN A O 1
ATOM 1730 N N . TYR A 1 229 ? 10.805 19.875 14.883 1 95.5 229 TYR A N 1
ATOM 1731 C CA . TYR A 1 229 ? 9.867 20.812 14.266 1 95.5 229 TYR A CA 1
ATOM 1732 C C . TYR A 1 229 ? 8.656 21.047 15.164 1 95.5 229 TYR A C 1
ATOM 1734 O O . TYR A 1 229 ? 7.805 21.875 14.852 1 95.5 229 TYR A O 1
ATOM 1742 N N . ASP A 1 230 ? 8.617 20.328 16.266 1 97.44 230 ASP A N 1
ATOM 1743 C CA . ASP A 1 230 ? 7.523 20.562 17.203 1 97.44 230 ASP A CA 1
ATOM 1744 C C . ASP A 1 230 ? 7.691 21.906 17.922 1 97.44 230 ASP A C 1
ATOM 1746 O O . ASP A 1 230 ? 8.75 22.172 18.484 1 97.44 230 ASP A O 1
ATOM 1750 N N . SER A 1 231 ? 6.641 22.656 17.875 1 97.19 231 SER A N 1
ATOM 1751 C CA . SER A 1 231 ? 6.668 23.938 18.578 1 97.19 231 SER A CA 1
ATOM 1752 C C . SER A 1 231 ? 6.645 23.75 20.094 1 97.19 231 SER A C 1
ATOM 1754 O O . SER A 1 231 ? 7.195 24.562 20.828 1 97.19 231 SER A O 1
ATOM 1756 N N . ASP A 1 232 ? 5.992 22.781 20.547 1 97.88 232 ASP A N 1
ATOM 1757 C CA . ASP A 1 232 ? 5.883 22.375 21.938 1 97.88 232 ASP A CA 1
ATOM 1758 C C . ASP A 1 232 ? 5.926 20.844 22.078 1 97.88 232 ASP A C 1
ATOM 1760 O O . ASP A 1 232 ? 4.902 20.172 21.922 1 97.88 232 ASP A O 1
ATOM 1764 N N . ALA A 1 233 ? 7.078 20.391 22.375 1 97.94 233 ALA A N 1
ATOM 1765 C CA . ALA A 1 233 ? 7.316 18.938 22.375 1 97.94 233 ALA A CA 1
ATOM 1766 C C . ALA A 1 233 ? 6.406 18.234 23.375 1 97.94 233 ALA A C 1
ATOM 1768 O O . ALA A 1 233 ? 5.895 17.156 23.078 1 97.94 233 ALA A O 1
ATOM 1769 N N . ASP A 1 234 ? 6.242 18.812 24.5 1 98.38 234 ASP A N 1
ATOM 1770 C CA . ASP A 1 234 ? 5.391 18.203 25.516 1 98.38 234 ASP A CA 1
ATOM 1771 C C . ASP A 1 234 ? 3.945 18.109 25.031 1 98.38 234 ASP A C 1
ATOM 1773 O O . ASP A 1 234 ? 3.301 17.062 25.188 1 98.38 234 ASP A O 1
ATOM 1777 N N . ALA A 1 235 ? 3.484 19.156 24.438 1 98.5 235 ALA A N 1
ATOM 1778 C CA . ALA A 1 235 ? 2.125 19.141 23.906 1 98.5 235 ALA A CA 1
ATOM 1779 C C . ALA A 1 235 ? 2.004 18.156 22.734 1 98.5 235 ALA A C 1
ATOM 1781 O O . ALA A 1 235 ? 0.998 17.453 22.609 1 98.5 235 ALA A O 1
ATOM 1782 N N . ALA A 1 236 ? 3.023 18.109 21.891 1 98.62 236 ALA A N 1
ATOM 1783 C CA . ALA A 1 236 ? 3.018 17.203 20.75 1 98.62 236 ALA A CA 1
ATOM 1784 C C . ALA A 1 236 ? 2.92 15.75 21.219 1 98.62 236 ALA A C 1
ATOM 1786 O O . ALA A 1 236 ? 2.145 14.969 20.656 1 98.62 236 ALA A O 1
ATOM 1787 N N . ARG A 1 237 ? 3.666 15.445 22.25 1 97.88 237 ARG A N 1
ATOM 1788 C CA . ARG A 1 237 ? 3.666 14.109 22.828 1 97.88 237 ARG A CA 1
ATOM 1789 C C . ARG A 1 237 ? 2.293 13.758 23.391 1 97.88 237 ARG A C 1
ATOM 1791 O O . ARG A 1 237 ? 1.772 12.664 23.125 1 97.88 237 ARG A O 1
ATOM 1798 N N . ARG A 1 238 ? 1.744 14.617 24.141 1 98.38 238 ARG A N 1
ATOM 1799 C CA . ARG A 1 238 ? 0.437 14.391 24.75 1 98.38 238 ARG A CA 1
ATOM 1800 C C . ARG A 1 238 ? -0.639 14.219 23.672 1 98.38 238 ARG A C 1
ATOM 1802 O O . ARG A 1 238 ? -1.447 13.289 23.75 1 98.38 238 ARG A O 1
ATOM 1809 N N . THR A 1 239 ? -0.632 15.117 22.719 1 98.69 239 THR A N 1
ATOM 1810 C CA . THR A 1 239 ? -1.599 15.055 21.625 1 98.69 239 THR A CA 1
ATOM 1811 C C . THR A 1 239 ? -1.478 13.734 20.875 1 98.69 239 THR A C 1
ATOM 1813 O O . THR A 1 239 ? -2.484 13.094 20.562 1 98.69 239 THR A O 1
ATOM 1816 N N . ARG A 1 240 ? -0.272 13.289 20.594 1 98.75 240 ARG A N 1
ATOM 1817 C CA . ARG A 1 240 ? -0.059 12.039 19.875 1 98.75 240 ARG A CA 1
ATOM 1818 C C . ARG A 1 240 ? -0.579 10.852 20.672 1 98.75 240 ARG A C 1
ATOM 1820 O O . ARG A 1 240 ? -1.326 10.016 20.156 1 98.75 240 ARG A O 1
ATOM 1827 N N . ARG A 1 241 ? -0.232 10.797 21.938 1 98.25 241 ARG A N 1
ATOM 1828 C CA . ARG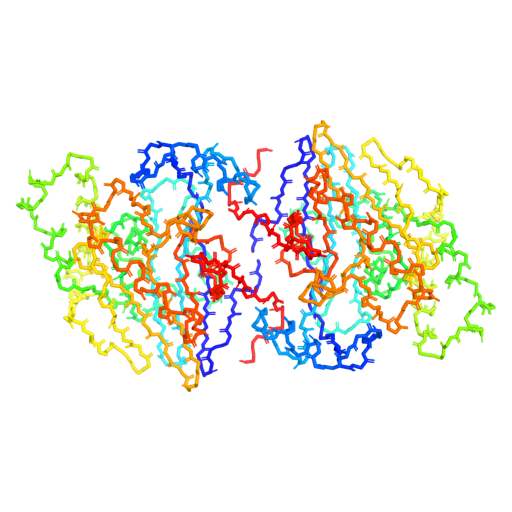 A 1 241 ? -0.67 9.695 22.797 1 98.25 241 ARG A CA 1
ATOM 1829 C C . ARG A 1 241 ? -2.191 9.609 22.828 1 98.25 241 ARG A C 1
ATOM 1831 O O . ARG A 1 241 ? -2.76 8.523 22.656 1 98.25 241 ARG A O 1
ATOM 1838 N N . ASP A 1 242 ? -2.756 10.75 23.062 1 98.31 242 ASP A N 1
ATOM 1839 C CA . ASP A 1 242 ? -4.211 10.781 23.156 1 98.31 242 ASP A CA 1
ATOM 1840 C C . ASP A 1 242 ? -4.867 10.398 21.844 1 98.31 242 ASP A C 1
ATOM 1842 O O . ASP A 1 242 ? -5.867 9.672 21.812 1 98.31 242 ASP A O 1
ATOM 1846 N N . THR A 1 243 ? -4.352 10.891 20.781 1 98.62 243 THR A N 1
ATOM 1847 C CA . THR A 1 243 ? -4.918 10.648 19.453 1 98.62 243 THR A CA 1
ATOM 1848 C C . THR A 1 243 ? -4.785 9.172 19.078 1 98.62 243 THR A C 1
ATOM 1850 O O . THR A 1 243 ? -5.746 8.555 18.609 1 98.62 243 THR A O 1
ATOM 1853 N N . LEU A 1 244 ? -3.578 8.57 19.281 1 98.69 244 LEU A N 1
ATOM 1854 C CA . LEU A 1 244 ? -3.375 7.16 18.953 1 98.69 244 LEU A CA 1
ATOM 1855 C C . LEU A 1 244 ? -4.328 6.277 19.75 1 98.69 244 LEU A C 1
ATOM 1857 O O . LEU A 1 244 ? -4.926 5.348 19.203 1 98.69 244 LEU A O 1
ATOM 1861 N N . LYS A 1 245 ? -4.469 6.605 21 1 98.12 245 LYS A N 1
ATOM 1862 C CA . LYS A 1 245 ? -5.391 5.859 21.859 1 98.12 245 LYS A CA 1
ATOM 1863 C C . LYS A 1 245 ? -6.824 5.973 21.344 1 98.12 245 LYS A C 1
ATOM 1865 O O . LYS A 1 245 ? -7.535 4.969 21.234 1 98.12 245 LYS A O 1
ATOM 1870 N N . ARG A 1 246 ? -7.191 7.148 20.984 1 96.75 246 ARG A N 1
ATOM 1871 C CA . ARG A 1 246 ? -8.562 7.406 20.531 1 96.75 246 ARG A CA 1
ATOM 1872 C C . ARG A 1 246 ? -8.867 6.668 19.234 1 96.75 246 ARG A C 1
ATOM 1874 O O . ARG A 1 246 ? -9.883 5.984 19.141 1 96.75 246 ARG A O 1
ATOM 1881 N N . VAL A 1 247 ? -8.023 6.797 18.281 1 97.31 247 VAL A N 1
ATOM 1882 C CA . VAL A 1 247 ? -8.305 6.223 16.969 1 97.31 247 VAL A CA 1
ATOM 1883 C C . VAL A 1 247 ? -8.273 4.699 17.047 1 97.31 247 VAL A C 1
ATOM 1885 O O . VAL A 1 247 ? -9.055 4.02 16.375 1 97.31 247 VAL A O 1
ATOM 1888 N N . ALA A 1 248 ? -7.383 4.156 17.859 1 97.69 248 ALA A N 1
ATOM 1889 C CA . ALA A 1 248 ? -7.332 2.707 18.031 1 97.69 248 ALA A CA 1
ATOM 1890 C C . ALA A 1 248 ? -8.594 2.193 18.719 1 97.69 248 ALA A C 1
ATOM 1892 O O . ALA A 1 248 ? -9.18 1.195 18.281 1 97.69 248 ALA A O 1
ATOM 1893 N N . ASN A 1 249 ? -9.055 2.904 19.781 1 96.44 249 ASN A N 1
ATOM 1894 C CA . ASN A 1 249 ? -10.234 2.482 20.531 1 96.44 249 ASN A CA 1
ATOM 1895 C C . ASN A 1 249 ? -11.5 2.564 19.672 1 96.44 249 ASN A C 1
ATOM 1897 O O . ASN A 1 249 ? -12.352 1.675 19.734 1 96.44 249 ASN A O 1
ATOM 1901 N N . LYS A 1 250 ? -11.609 3.592 18.875 1 95.38 250 LYS A N 1
ATOM 1902 C CA . LYS A 1 250 ? -12.805 3.807 18.078 1 95.38 250 LYS A CA 1
ATOM 1903 C C . LYS A 1 250 ? -12.734 3.021 16.766 1 95.38 250 LYS A C 1
ATOM 1905 O O . LYS A 1 250 ? -13.711 2.951 16.016 1 95.38 250 LYS A O 1
ATOM 1910 N N . ARG A 1 251 ? -11.555 2.527 16.484 1 95.69 251 ARG A N 1
ATOM 1911 C CA . ARG A 1 251 ? -11.281 1.815 15.242 1 95.69 251 ARG A CA 1
ATOM 1912 C C . ARG A 1 251 ? -11.547 2.705 14.031 1 95.69 251 ARG A C 1
ATOM 1914 O O . ARG A 1 251 ? -12.094 2.248 13.031 1 95.69 251 ARG A O 1
ATOM 1921 N N . TYR A 1 252 ? -11.203 3.982 14.141 1 95 252 TYR A N 1
ATOM 1922 C CA . TYR A 1 252 ? -11.336 4.934 13.047 1 95 252 TYR A CA 1
ATOM 1923 C C . TYR A 1 252 ? -10.336 4.621 11.938 1 95 252 TYR A C 1
ATOM 1925 O O . TYR A 1 252 ? -9.219 4.172 12.211 1 95 252 TYR A O 1
ATOM 1933 N N . LEU A 1 253 ? -10.844 4.844 10.711 1 97.12 253 LEU A N 1
ATOM 1934 C CA . LEU A 1 253 ? -9.867 4.992 9.641 1 97.12 253 LEU A CA 1
ATOM 1935 C C . LEU A 1 253 ? -9.008 6.238 9.859 1 97.12 253 LEU A C 1
ATOM 1937 O O . LEU A 1 253 ? -9.508 7.266 10.328 1 97.12 253 LEU A O 1
ATOM 1941 N N . VAL A 1 254 ? -7.793 6.09 9.555 1 98.56 254 VAL A N 1
ATOM 1942 C CA . VAL A 1 254 ? -6.875 7.215 9.664 1 98.56 254 VAL A CA 1
ATOM 1943 C C . VAL A 1 254 ? -6.387 7.621 8.273 1 98.56 254 VAL A C 1
ATOM 1945 O O . VAL A 1 254 ? -6.078 6.762 7.445 1 98.56 254 VAL A O 1
ATOM 1948 N N . GLY A 1 255 ? -6.445 8.914 7.957 1 98.62 255 GLY A N 1
ATOM 1949 C CA . GLY A 1 255 ? -5.68 9.508 6.879 1 98.62 255 GLY A CA 1
ATOM 1950 C C . GLY A 1 255 ? -4.383 10.148 7.348 1 98.62 255 GLY A C 1
ATOM 1951 O O . GLY A 1 255 ? -4.387 11.258 7.879 1 98.62 255 GLY A O 1
ATOM 1952 N N . ALA A 1 256 ? -3.301 9.438 7.09 1 98.75 256 ALA A N 1
ATOM 1953 C CA . ALA A 1 256 ? -1.996 9.859 7.598 1 98.75 256 ALA A CA 1
ATOM 1954 C C . ALA A 1 256 ? -1.229 10.648 6.543 1 98.75 256 ALA A C 1
ATOM 1956 O O . ALA A 1 256 ? -1.02 10.172 5.426 1 98.75 256 ALA A O 1
ATOM 1957 N N . ALA A 1 257 ? -0.746 11.75 6.938 1 98.69 257 ALA A N 1
ATOM 1958 C CA . ALA A 1 257 ? -0.074 12.641 5.992 1 98.69 257 ALA A CA 1
ATOM 1959 C C . ALA A 1 257 ? 1.277 12.07 5.57 1 98.69 257 ALA A C 1
ATOM 1961 O O . ALA A 1 257 ? 1.736 12.312 4.449 1 98.69 257 ALA A O 1
ATOM 1962 N N . HIS A 1 258 ? 1.841 11.258 6.527 1 98.44 258 HIS A N 1
ATOM 1963 C CA . HIS A 1 258 ? 3.24 10.961 6.246 1 98.44 258 HIS A CA 1
ATOM 1964 C C . HIS A 1 258 ? 3.51 9.461 6.332 1 98.44 258 HIS A C 1
ATOM 1966 O O . HIS A 1 258 ? 4.66 9.023 6.23 1 98.44 258 HIS A O 1
ATOM 1972 N N . ILE A 1 2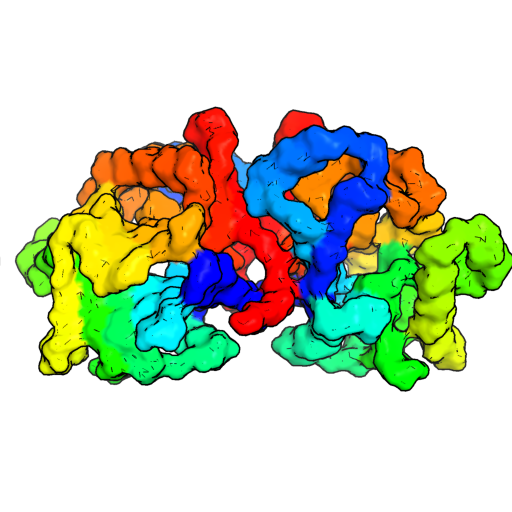59 ? 2.486 8.641 6.566 1 98 259 ILE A N 1
ATOM 1973 C CA . ILE A 1 259 ? 2.682 7.195 6.465 1 98 259 ILE A CA 1
ATOM 1974 C C . ILE A 1 259 ? 2.607 6.766 5 1 98 259 ILE A C 1
ATOM 1976 O O . ILE A 1 259 ? 1.965 7.43 4.184 1 98 259 ILE A O 1
ATOM 1980 N N . ALA A 1 260 ? 3.242 5.723 4.688 1 96.12 260 ALA A N 1
ATOM 1981 C CA . ALA A 1 260 ? 3.414 5.27 3.312 1 96.12 260 ALA A CA 1
ATOM 1982 C C . ALA A 1 260 ? 2.102 5.363 2.537 1 96.12 260 ALA A C 1
ATOM 1984 O O . ALA A 1 260 ? 1.043 4.992 3.047 1 96.12 260 ALA A O 1
ATOM 1985 N N . PHE A 1 261 ? 2.168 5.961 1.345 1 95.31 261 PHE A N 1
ATOM 1986 C CA . PHE A 1 261 ? 1.008 6.113 0.475 1 95.31 261 PHE A CA 1
ATOM 1987 C C . PHE A 1 261 ? 0.324 4.77 0.246 1 95.31 261 PHE A C 1
ATOM 1989 O O . PHE A 1 261 ? 0.988 3.764 -0.014 1 95.31 261 PHE A O 1
ATOM 1996 N N . PRO A 1 262 ? -0.981 4.68 0.381 1 95 262 PRO A N 1
ATOM 1997 C CA . PRO A 1 262 ? -1.918 5.801 0.271 1 95 262 PRO A CA 1
ATOM 1998 C C . PRO A 1 262 ? -2.193 6.473 1.613 1 95 262 PRO A C 1
ATOM 2000 O O . PRO A 1 262 ? -2.994 7.41 1.687 1 95 262 PRO A O 1
ATOM 2003 N N . GLY A 1 263 ? -1.626 6.023 2.658 1 97.12 263 GLY A N 1
ATOM 2004 C CA . GLY A 1 263 ? -1.742 6.676 3.953 1 97.12 263 GLY A CA 1
ATOM 2005 C C . GLY A 1 263 ? -3.096 6.469 4.605 1 97.12 263 GLY A C 1
ATOM 2006 O O . GLY A 1 263 ? -3.514 7.266 5.449 1 97.12 263 GLY A O 1
ATOM 2007 N N . LEU A 1 264 ? -3.865 5.543 4.152 1 97.06 264 LEU A N 1
ATOM 2008 C CA . LEU A 1 264 ? -5.145 5.152 4.734 1 97.06 264 LEU A CA 1
ATOM 2009 C C . LEU A 1 264 ? -5.023 3.82 5.465 1 97.06 264 LEU A C 1
ATOM 2011 O O . LEU A 1 264 ? -4.504 2.85 4.91 1 97.06 264 LEU A O 1
ATOM 2015 N N . GLY A 1 265 ? -5.438 3.785 6.707 1 97.44 265 GLY A N 1
ATOM 2016 C CA . GLY A 1 265 ? -5.344 2.564 7.492 1 97.44 265 GLY A CA 1
ATOM 2017 C C . GLY A 1 265 ? -5.902 2.715 8.898 1 97.44 265 GLY A C 1
ATOM 2018 O O . GLY A 1 265 ? -6.57 3.705 9.203 1 97.44 265 GLY A O 1
ATOM 2019 N N . HIS A 1 266 ? -5.688 1.69 9.695 1 98.25 266 HIS A N 1
ATOM 2020 C CA . HIS A 1 266 ? -6.121 1.648 11.086 1 98.25 266 HIS A CA 1
ATOM 2021 C C . HIS A 1 266 ? -4.938 1.45 12.031 1 98.25 266 HIS A C 1
ATOM 2023 O O . HIS A 1 266 ? -3.846 1.079 11.594 1 98.25 266 HIS A O 1
ATOM 2029 N N . LEU A 1 267 ? -5.172 1.796 13.234 1 98.44 267 LEU A N 1
ATOM 2030 C CA . LEU A 1 267 ? -4.223 1.437 14.281 1 98.44 267 LEU A CA 1
ATOM 2031 C C . LEU A 1 267 ? -4.738 0.253 15.094 1 98.44 267 LEU A C 1
ATOM 2033 O O . LEU A 1 267 ? -5.91 0.215 15.477 1 98.44 267 LEU A O 1
ATOM 2037 N N . ARG A 1 268 ? -3.898 -0.683 15.281 1 97.38 268 ARG A N 1
ATOM 2038 C CA . ARG A 1 268 ? -4.164 -1.799 16.188 1 97.38 268 ARG A CA 1
ATOM 2039 C C . ARG A 1 268 ? -3.254 -1.741 17.406 1 97.38 268 ARG A C 1
ATOM 2041 O O . ARG A 1 268 ? -2.033 -1.638 17.266 1 97.38 268 ARG A O 1
ATOM 2048 N N . ARG A 1 269 ? -3.826 -1.817 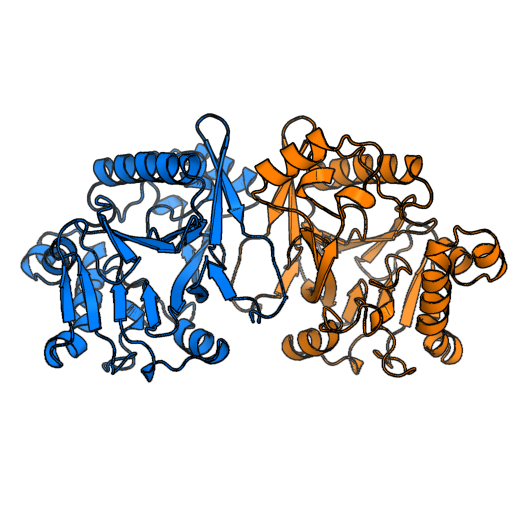18.562 1 95.88 269 ARG A N 1
ATOM 2049 C CA . ARG A 1 269 ? -3.043 -1.795 19.781 1 95.88 269 ARG A CA 1
ATOM 2050 C C . ARG A 1 269 ? -2.229 -3.076 19.938 1 95.88 269 ARG A C 1
ATOM 2052 O O . ARG A 1 269 ? -2.721 -4.168 19.656 1 95.88 269 ARG A O 1
ATOM 2059 N N . ASP A 1 270 ? -1.024 -2.977 20.297 1 92.19 270 ASP A N 1
ATOM 2060 C CA . ASP A 1 270 ? -0.095 -4.047 20.641 1 92.19 270 ASP A CA 1
ATOM 2061 C C . ASP A 1 270 ? 0.648 -3.732 21.938 1 92.19 270 ASP A C 1
ATOM 2063 O O . ASP A 1 270 ? 1.799 -3.289 21.906 1 92.19 270 ASP A O 1
ATOM 2067 N N . GLY A 1 271 ? -0.012 -4.055 23.031 1 91.94 271 GLY A N 1
ATOM 2068 C CA . GLY A 1 271 ? 0.52 -3.607 24.297 1 91.94 271 GLY A CA 1
ATOM 2069 C C . GLY A 1 271 ? 0.527 -2.098 24.453 1 91.94 271 GLY A C 1
ATOM 2070 O O . GLY A 1 271 ? -0.516 -1.452 24.328 1 91.94 271 GLY A O 1
ATOM 2071 N N . GLU A 1 272 ? 1.726 -1.571 24.641 1 92.94 272 GLU A N 1
ATOM 2072 C CA . GLU A 1 272 ? 1.882 -0.126 24.781 1 92.94 272 GLU A CA 1
ATOM 2073 C C . GLU A 1 272 ? 2.205 0.524 23.438 1 92.94 272 GLU A C 1
ATOM 2075 O O . GLU A 1 272 ? 2.34 1.747 23.344 1 92.94 272 GLU A O 1
ATOM 2080 N N . GLN A 1 273 ? 2.281 -0.312 22.453 1 96.12 273 GLN A N 1
ATOM 2081 C CA . GLN A 1 273 ? 2.619 0.153 21.109 1 96.12 273 GLN A CA 1
ATOM 2082 C C . GLN A 1 273 ? 1.427 0.024 20.172 1 96.12 273 GLN A C 1
ATOM 2084 O O . GLN A 1 273 ? 0.33 -0.345 20.594 1 96.12 273 GLN A O 1
ATOM 2089 N N . TYR A 1 274 ? 1.613 0.496 19 1 98 274 TYR A N 1
ATOM 2090 C CA . TYR A 1 274 ? 0.591 0.398 17.953 1 98 274 TYR A CA 1
ATOM 2091 C C . TYR A 1 274 ? 1.175 -0.168 16.672 1 98 274 TYR A C 1
ATOM 2093 O O . TYR A 1 274 ? 2.357 0.027 16.375 1 98 274 TYR A O 1
ATOM 2101 N N . ASP A 1 275 ? 0.316 -0.884 15.953 1 97.12 275 ASP A N 1
ATOM 2102 C CA . ASP A 1 275 ? 0.633 -1.32 14.594 1 97.12 275 ASP A CA 1
ATOM 2103 C C . ASP A 1 275 ? -0.222 -0.584 13.57 1 97.12 275 ASP A C 1
ATOM 2105 O O . ASP A 1 275 ? -1.417 -0.372 13.781 1 97.12 275 ASP A O 1
ATOM 2109 N N . TRP A 1 276 ? 0.426 -0.111 12.539 1 98.19 276 TRP A N 1
ATOM 2110 C CA . TRP A 1 276 ? -0.288 0.423 11.383 1 98.19 276 TRP A CA 1
ATOM 2111 C C . TRP A 1 276 ? -0.853 -0.703 10.523 1 98.19 276 TRP A C 1
ATOM 2113 O O . TRP A 1 276 ? -0.127 -1.623 10.133 1 98.19 276 TRP A O 1
ATOM 2123 N N . VAL A 1 277 ? -2.139 -0.71 10.242 1 97.75 277 VAL A N 1
ATOM 2124 C CA . VAL A 1 277 ? -2.803 -1.678 9.367 1 97.75 277 VAL A CA 1
ATOM 2125 C C . VAL A 1 277 ? -3.387 -0.964 8.156 1 97.75 277 VAL A C 1
ATOM 2127 O O . VAL A 1 277 ? -4.496 -0.425 8.211 1 97.75 277 VAL A O 1
ATOM 2130 N N . PRO A 1 278 ? -2.646 -0.979 7.055 1 96.19 278 PRO A N 1
ATOM 2131 C CA . PRO A 1 278 ? -3.17 -0.303 5.867 1 96.19 278 PRO A CA 1
ATOM 2132 C C . PRO A 1 278 ? -4.496 -0.892 5.391 1 96.19 278 PRO A C 1
ATOM 2134 O O . PRO A 1 278 ? -4.75 -2.084 5.586 1 96.19 278 PRO A O 1
ATOM 2137 N N . VAL A 1 279 ? -5.301 -0.091 4.781 1 93.81 279 VAL A N 1
ATOM 2138 C CA . VAL A 1 279 ? -6.508 -0.608 4.141 1 93.81 279 VAL A CA 1
ATOM 2139 C C . VAL A 1 279 ? -6.129 -1.64 3.082 1 93.81 279 VAL A C 1
ATOM 2141 O O . VAL A 1 279 ? -5.07 -1.537 2.455 1 93.81 279 VAL A O 1
ATOM 2144 N N . ASN A 1 280 ? -7.012 -2.621 2.939 1 94.56 280 ASN A N 1
ATOM 2145 C CA . ASN A 1 280 ? -6.809 -3.625 1.899 1 94.56 280 ASN A CA 1
ATOM 2146 C C . ASN A 1 280 ? -6.965 -3.025 0.505 1 94.56 280 ASN A C 1
ATOM 2148 O O . ASN A 1 280 ? -7.824 -2.172 0.284 1 94.56 280 ASN A O 1
ATOM 2152 N N . TYR A 1 281 ? -6.082 -3.43 -0.384 1 91.88 281 TYR A N 1
ATOM 2153 C CA . TYR A 1 281 ? -6.223 -2.994 -1.769 1 91.88 281 TYR A CA 1
ATOM 2154 C C . TYR A 1 281 ? -7.477 -3.584 -2.402 1 91.88 281 TYR A C 1
ATOM 2156 O O . TYR A 1 281 ? -7.734 -4.785 -2.279 1 91.88 281 TYR A O 1
ATOM 2164 N N . ASP A 1 282 ? -8.266 -2.779 -2.967 1 89.81 282 ASP A N 1
ATOM 2165 C CA . ASP A 1 282 ? -9.5 -3.148 -3.654 1 89.81 282 ASP A CA 1
ATOM 2166 C C . ASP A 1 282 ? -9.617 -2.428 -4.996 1 89.81 282 ASP A C 1
ATOM 2168 O O . ASP A 1 282 ? -9.812 -1.212 -5.039 1 89.81 282 ASP A O 1
ATOM 2172 N N . ALA A 1 283 ? -9.508 -3.156 -6.086 1 87.62 283 ALA A N 1
ATOM 2173 C CA . ALA A 1 283 ? -9.492 -2.578 -7.426 1 87.62 283 ALA A CA 1
ATOM 2174 C C . ALA A 1 283 ? -10.906 -2.404 -7.961 1 87.62 283 ALA A C 1
ATOM 2176 O O . ALA A 1 283 ? -11.102 -1.949 -9.094 1 87.62 283 ALA A O 1
ATOM 2177 N N . THR A 1 284 ? -11.898 -2.842 -7.188 1 83.44 284 THR A N 1
ATOM 2178 C CA . THR A 1 284 ? -13.281 -2.689 -7.621 1 83.44 284 THR A CA 1
ATOM 2179 C C . THR A 1 284 ? -13.633 -1.216 -7.797 1 83.44 284 THR A C 1
ATOM 2181 O O . THR A 1 284 ? -13.406 -0.404 -6.898 1 83.44 284 THR A O 1
ATOM 2184 N N . PRO A 1 285 ? -14.078 -0.919 -8.984 1 76.06 285 PRO A N 1
ATOM 2185 C CA . PRO A 1 285 ? -14.484 0.476 -9.172 1 76.06 285 PRO A CA 1
ATOM 2186 C C . PRO A 1 285 ? -15.594 0.903 -8.211 1 76.06 285 PRO A C 1
ATOM 2188 O O . PRO A 1 285 ? -16.484 0.111 -7.898 1 76.06 285 PRO A O 1
ATOM 2191 N N . LEU A 1 286 ? -15.438 2.086 -7.695 1 69.94 286 LEU A N 1
ATOM 2192 C CA . LEU A 1 286 ? -16.516 2.623 -6.867 1 69.94 286 LEU A CA 1
ATOM 2193 C C . LEU A 1 286 ? -17.734 2.941 -7.711 1 69.94 286 LEU A C 1
ATOM 2195 O O . LEU A 1 286 ? -17.609 3.342 -8.875 1 69.94 286 LEU A O 1
ATOM 2199 N N . ARG A 1 287 ? -18.969 2.484 -7.32 1 60.66 287 ARG A N 1
ATOM 2200 C CA . ARG A 1 287 ? -20.203 2.779 -8.016 1 60.66 287 ARG A CA 1
ATOM 2201 C C . ARG A 1 287 ? -20.562 4.258 -7.902 1 60.66 287 ARG A C 1
ATOM 2203 O O . ARG A 1 287 ? -20.234 4.906 -6.91 1 60.66 287 ARG A O 1
ATOM 2210 N N . MET B 1 1 ? -0.52 5.25 -11.008 1 42.09 1 MET B N 1
ATOM 2211 C CA . MET B 1 1 ? 0.263 4.992 -9.805 1 42.09 1 MET B CA 1
ATOM 2212 C C . MET B 1 1 ? 1.716 4.691 -10.156 1 42.09 1 MET B C 1
ATOM 2214 O O . MET B 1 1 ? 2.014 3.643 -10.734 1 42.09 1 MET B O 1
ATOM 2218 N N . LYS B 1 2 ? 2.439 5.613 -10.273 1 44.06 2 LYS B N 1
ATOM 2219 C CA . LYS B 1 2 ? 3.814 5.543 -10.758 1 44.06 2 LYS B CA 1
ATOM 2220 C C . LYS B 1 2 ? 4.637 4.555 -9.938 1 44.06 2 LYS B C 1
ATOM 2222 O O . LYS B 1 2 ? 5.629 4.012 -10.43 1 44.06 2 LYS B O 1
ATOM 2227 N N . ASN B 1 3 ? 4.453 4.34 -8.547 1 55.47 3 ASN B N 1
ATOM 2228 C CA . ASN B 1 3 ? 5.602 3.707 -7.902 1 55.47 3 ASN B CA 1
ATOM 2229 C C . ASN B 1 3 ? 5.398 2.203 -7.75 1 55.47 3 ASN B C 1
ATOM 2231 O O . ASN B 1 3 ? 5.129 1.718 -6.648 1 55.47 3 ASN B O 1
ATOM 2235 N N . LEU B 1 4 ? 5.402 1.592 -8.969 1 76.19 4 LEU B N 1
ATOM 2236 C CA . LEU B 1 4 ? 5.324 0.147 -9.156 1 76.19 4 LEU B CA 1
ATOM 2237 C C . LEU B 1 4 ? 6.719 -0.461 -9.266 1 76.19 4 LEU B C 1
ATOM 2239 O O . LEU B 1 4 ? 6.863 -1.681 -9.383 1 76.19 4 LEU B O 1
ATOM 2243 N N . ASN B 1 5 ? 7.703 0.429 -9.078 1 82.5 5 ASN B N 1
ATOM 2244 C CA . ASN B 1 5 ? 9.055 -0.057 -9.344 1 82.5 5 ASN B CA 1
ATOM 2245 C C . ASN B 1 5 ? 9.883 -0.119 -8.062 1 82.5 5 ASN B C 1
ATOM 2247 O O . ASN B 1 5 ? 9.812 0.782 -7.227 1 82.5 5 ASN B O 1
ATOM 2251 N N . TRP B 1 6 ? 10.648 -1.172 -7.945 1 87.25 6 TRP B N 1
ATOM 2252 C CA . TRP B 1 6 ? 11.578 -1.349 -6.836 1 87.25 6 TRP B CA 1
ATOM 2253 C C . TRP B 1 6 ? 12.945 -1.803 -7.336 1 87.25 6 TRP B C 1
ATOM 2255 O O . TRP B 1 6 ? 13.031 -2.6 -8.273 1 87.25 6 TRP B O 1
ATOM 2265 N N . GLN B 1 7 ? 13.938 -1.271 -6.715 1 85.69 7 GLN B N 1
ATOM 2266 C CA . GLN B 1 7 ? 15.297 -1.697 -7.043 1 85.69 7 GLN B CA 1
ATOM 2267 C C . GLN B 1 7 ? 15.742 -2.852 -6.148 1 85.69 7 GLN B C 1
ATOM 2269 O O . GLN B 1 7 ? 15.68 -2.752 -4.922 1 85.69 7 GLN B O 1
ATOM 2274 N N . LEU B 1 8 ? 16.094 -3.926 -6.695 1 91.06 8 LEU B N 1
ATOM 2275 C CA . LEU B 1 8 ? 16.703 -5.082 -6.031 1 91.06 8 LEU B CA 1
ATOM 2276 C C . LEU B 1 8 ? 18.125 -5.316 -6.523 1 91.06 8 LEU B C 1
ATOM 2278 O O . LEU B 1 8 ? 18.328 -6.012 -7.52 1 91.06 8 LEU B O 1
ATOM 2282 N N . GLY B 1 9 ? 19.078 -4.77 -5.824 1 89.12 9 GLY B N 1
ATOM 2283 C CA . GLY B 1 9 ? 20.422 -4.773 -6.391 1 89.12 9 GLY B CA 1
ATOM 2284 C C . GLY B 1 9 ? 20.484 -4.121 -7.762 1 89.12 9 GLY B C 1
ATOM 2285 O O . GLY B 1 9 ? 20.062 -2.979 -7.934 1 89.12 9 GLY B O 1
ATOM 2286 N N . GLY B 1 10 ? 20.938 -4.895 -8.695 1 90.19 10 GLY B N 1
ATOM 2287 C CA . GLY B 1 10 ? 21.047 -4.391 -10.055 1 90.19 10 GLY B CA 1
ATOM 2288 C C . GLY B 1 10 ? 19.797 -4.637 -10.883 1 90.19 10 GLY B C 1
ATOM 2289 O O . GLY B 1 10 ? 19.75 -4.289 -12.062 1 90.19 10 GLY B O 1
ATOM 2290 N N . LEU B 1 11 ? 18.75 -5.172 -10.25 1 93.94 11 LEU B N 1
ATOM 2291 C CA . LEU B 1 11 ? 17.531 -5.527 -10.969 1 93.94 11 LEU B CA 1
ATOM 2292 C C . LEU B 1 11 ? 16.422 -4.523 -10.688 1 93.94 11 LEU B C 1
ATOM 2294 O O . LEU B 1 11 ? 16.391 -3.912 -9.609 1 93.94 11 LEU B O 1
ATOM 2298 N N . ARG B 1 12 ? 15.562 -4.352 -11.664 1 94.12 12 ARG B N 1
ATOM 2299 C CA . ARG B 1 12 ? 14.328 -3.604 -11.461 1 94.12 12 ARG B CA 1
ATOM 2300 C C . ARG B 1 12 ? 13.133 -4.543 -11.336 1 94.12 12 ARG B C 1
ATOM 2302 O O . ARG B 1 12 ? 12.906 -5.387 -12.211 1 94.12 12 ARG B O 1
ATOM 2309 N N . ILE B 1 13 ? 12.438 -4.406 -10.273 1 96.25 13 ILE B N 1
ATOM 2310 C CA . ILE B 1 13 ? 11.219 -5.18 -10.055 1 96.25 13 ILE B CA 1
ATOM 2311 C C . ILE B 1 13 ? 10 -4.285 -10.258 1 96.25 13 ILE B C 1
ATOM 2313 O O . ILE B 1 13 ? 9.922 -3.195 -9.68 1 96.25 13 ILE B O 1
ATOM 2317 N N . VAL B 1 14 ? 9.07 -4.73 -11.078 1 96.25 14 VAL B N 1
ATOM 2318 C CA . VAL B 1 14 ? 7.812 -4.012 -11.289 1 96.25 14 VAL B CA 1
ATOM 2319 C C . VAL B 1 14 ? 6.641 -4.875 -10.828 1 96.25 14 VAL B C 1
ATOM 2321 O O . VAL B 1 14 ? 6.438 -5.98 -11.328 1 96.25 14 VAL B O 1
ATOM 2324 N N . ALA B 1 15 ? 5.93 -4.387 -9.797 1 96.88 15 ALA B N 1
ATOM 2325 C CA . ALA B 1 15 ? 4.695 -5.062 -9.406 1 96.88 15 ALA B CA 1
ATOM 2326 C C . ALA B 1 15 ? 3.549 -4.703 -10.344 1 96.88 15 ALA B C 1
ATOM 2328 O O . ALA B 1 15 ? 3.35 -3.529 -10.672 1 96.88 15 ALA B O 1
ATOM 2329 N N . LEU B 1 16 ? 2.822 -5.68 -10.789 1 96.75 16 LEU B N 1
ATOM 2330 C CA . LEU B 1 16 ? 1.714 -5.488 -11.719 1 96.75 16 LEU B CA 1
ATOM 2331 C C . LEU B 1 16 ? 0.425 -6.078 -11.156 1 96.75 16 LEU B C 1
ATOM 2333 O O . LEU B 1 16 ? 0.362 -7.273 -10.867 1 96.75 16 LEU B O 1
ATOM 2337 N N . SER B 1 17 ? -0.577 -5.242 -11.031 1 96.12 17 SER B N 1
ATOM 2338 C CA . SER B 1 17 ? -1.879 -5.73 -10.586 1 96.12 17 SER B CA 1
ATOM 2339 C C . SER B 1 17 ? -2.713 -6.23 -11.766 1 96.12 17 SER B C 1
ATOM 2341 O O . SER B 1 17 ? -2.779 -5.578 -12.812 1 96.12 17 SER B O 1
ATOM 2343 N N . ASP B 1 18 ? -3.348 -7.324 -11.57 1 97.38 18 ASP B N 1
ATOM 2344 C CA . ASP B 1 18 ? -4.336 -7.809 -12.531 1 97.38 18 ASP B CA 1
ATOM 2345 C C . ASP B 1 18 ? -5.758 -7.543 -12.039 1 97.38 18 ASP B C 1
ATOM 2347 O O . ASP B 1 18 ? -6.727 -7.957 -12.68 1 97.38 18 ASP B O 1
ATOM 2351 N N . GLY B 1 19 ? -5.824 -6.91 -10.906 1 95.25 19 GLY B N 1
ATOM 2352 C CA . GLY B 1 19 ? -7.117 -6.66 -10.297 1 95.25 19 GLY B CA 1
ATOM 2353 C C . GLY B 1 19 ? -7.297 -7.375 -8.969 1 95.25 19 GLY B C 1
ATOM 2354 O O . GLY B 1 19 ? -6.328 -7.859 -8.383 1 95.25 19 GLY B O 1
ATOM 2355 N N . THR B 1 20 ? -8.508 -7.285 -8.398 1 95.81 20 THR B N 1
ATOM 2356 C CA . THR B 1 20 ? -8.867 -7.988 -7.168 1 95.81 20 THR B CA 1
ATOM 2357 C C . THR B 1 20 ? -10.125 -8.828 -7.375 1 95.81 20 THR B C 1
ATOM 2359 O O . THR B 1 20 ? -10.953 -8.516 -8.234 1 95.81 20 THR B O 1
ATOM 2362 N N . HIS B 1 21 ? -10.172 -9.859 -6.656 1 95.56 21 HIS B N 1
ATOM 2363 C CA . HIS B 1 21 ? -11.305 -10.781 -6.691 1 95.56 21 HIS B CA 1
ATOM 2364 C C . HIS B 1 21 ? -11.727 -11.188 -5.281 1 95.56 21 HIS B C 1
ATOM 2366 O O . HIS B 1 21 ? -10.883 -11.445 -4.426 1 95.56 21 HIS B O 1
ATOM 2372 N N . PRO B 1 22 ? -13.055 -11.172 -4.984 1 94.12 22 PRO B N 1
ATOM 2373 C CA . PRO B 1 22 ? -13.484 -11.602 -3.648 1 94.12 22 PRO B CA 1
ATOM 2374 C C . PRO B 1 22 ? -13.133 -13.055 -3.359 1 94.12 22 PRO B C 1
ATOM 2376 O O . PRO B 1 22 ? -13.398 -13.938 -4.188 1 94.12 22 PRO B O 1
ATOM 2379 N N . PHE B 1 23 ? -12.531 -13.297 -2.307 1 92.31 23 PHE B N 1
ATOM 2380 C CA . PHE B 1 23 ? -12.211 -14.633 -1.822 1 92.31 23 PHE B CA 1
ATOM 2381 C C . PHE B 1 23 ? -13.195 -15.062 -0.741 1 92.31 23 PHE B C 1
ATOM 2383 O O . PHE B 1 23 ? -13.281 -14.438 0.316 1 92.31 23 PHE B O 1
ATOM 2390 N N . PRO B 1 24 ? -13.984 -16.109 -0.996 1 91.31 24 PRO B N 1
ATOM 2391 C CA . PRO B 1 24 ? -14.961 -16.547 -0.003 1 91.31 24 PRO B CA 1
ATOM 2392 C C . PRO B 1 24 ? -14.328 -17.344 1.141 1 91.31 24 PRO B C 1
ATOM 2394 O O . PRO B 1 24 ? -14.445 -18.562 1.191 1 91.31 24 PRO B O 1
ATOM 2397 N N . VAL B 1 25 ? -13.867 -16.672 2.104 1 92.69 25 VAL B N 1
ATOM 2398 C CA . VAL B 1 25 ? -13.055 -17.234 3.178 1 92.69 25 VAL B CA 1
ATOM 2399 C C . VAL B 1 25 ? -13.875 -18.25 3.967 1 92.69 25 VAL B C 1
ATOM 2401 O O . VAL B 1 25 ? -13.352 -19.297 4.379 1 92.69 25 VAL B O 1
ATOM 2404 N N . ASP B 1 26 ? -15.109 -18.062 4.109 1 87.69 26 ASP B N 1
ATOM 2405 C CA . ASP B 1 26 ? -15.969 -18.906 4.938 1 87.69 26 ASP B CA 1
ATOM 2406 C C . ASP B 1 26 ? -16.156 -20.281 4.309 1 87.69 26 ASP B C 1
ATOM 2408 O O . ASP B 1 26 ? -16.359 -21.281 5.02 1 87.69 26 ASP B O 1
ATOM 2412 N N . THR B 1 27 ? -15.969 -20.312 3.01 1 90.69 27 THR B N 1
ATOM 2413 C CA . THR B 1 27 ? -16.297 -21.562 2.361 1 90.69 27 THR B CA 1
ATOM 2414 C C . THR B 1 27 ? -15.039 -22.266 1.87 1 90.69 27 THR B C 1
ATOM 2416 O O . THR B 1 27 ? -15.016 -23.5 1.728 1 90.69 27 THR B O 1
ATOM 2419 N N . VAL B 1 28 ? -14.016 -21.562 1.739 1 94 28 VAL B N 1
ATOM 2420 C CA . VAL B 1 28 ? -12.891 -22.141 1.025 1 94 28 VAL B CA 1
ATOM 2421 C C . VAL B 1 28 ? -11.828 -22.594 2.023 1 94 28 VAL B C 1
ATOM 2423 O O . VAL B 1 28 ? -11.07 -23.531 1.754 1 94 28 VAL B O 1
ATOM 2426 N N . PHE B 1 29 ? -11.711 -21.938 3.156 1 96.25 29 PHE B N 1
ATOM 2427 C CA . PHE B 1 29 ? -10.664 -22.281 4.109 1 96.25 29 PHE B CA 1
ATOM 2428 C C . PHE B 1 29 ? -10.992 -23.594 4.809 1 96.25 29 PHE B C 1
ATOM 2430 O O . PHE B 1 29 ? -12.156 -23.906 5.066 1 96.25 29 PHE B O 1
ATOM 2437 N N . ARG B 1 30 ? -9.984 -24.328 5.066 1 95.25 30 ARG B N 1
ATOM 2438 C CA . ARG B 1 30 ? -10.023 -25.609 5.789 1 95.25 30 ARG B CA 1
ATOM 2439 C C . ARG B 1 30 ? -9.039 -25.594 6.953 1 95.25 30 ARG B C 1
ATOM 2441 O O . ARG B 1 30 ? -8.109 -24.797 6.984 1 95.25 30 ARG B O 1
ATOM 2448 N N . ASP B 1 31 ? -9.344 -26.469 7.98 1 95.25 31 ASP B N 1
ATOM 2449 C CA . ASP B 1 31 ? -8.43 -26.719 9.094 1 95.25 31 ASP B CA 1
ATOM 2450 C C . ASP B 1 31 ? -8.32 -25.5 10 1 95.25 31 ASP B C 1
ATOM 2452 O O . ASP B 1 31 ? -7.254 -25.234 10.555 1 95.25 31 ASP B O 1
ATOM 2456 N N . ILE B 1 32 ? -9.305 -24.703 10.039 1 96.62 32 ILE B N 1
ATOM 2457 C CA . ILE B 1 32 ? -9.414 -23.531 10.906 1 96.62 32 ILE B CA 1
ATOM 2458 C C . ILE B 1 32 ? -10.875 -23.266 11.234 1 96.62 32 ILE B C 1
ATOM 2460 O O . ILE B 1 32 ? -11.75 -23.422 10.375 1 96.62 32 ILE B O 1
ATOM 2464 N N . SER B 1 33 ? -11.188 -22.875 12.43 1 96.56 33 SER B N 1
ATOM 2465 C CA . SER B 1 33 ? -12.57 -22.656 12.836 1 96.56 33 SER B CA 1
ATOM 2466 C C . SER B 1 33 ? -13.102 -21.312 12.312 1 96.56 33 SER B C 1
ATOM 2468 O O . SER B 1 33 ? -12.328 -20.391 12.07 1 96.56 33 SER B O 1
ATOM 2470 N N . LYS B 1 34 ? -14.367 -21.281 12.164 1 95.56 34 LYS B N 1
ATOM 2471 C CA . LYS B 1 34 ? -15.008 -20.031 11.75 1 95.56 34 LYS B CA 1
ATOM 2472 C C . LYS B 1 34 ? -14.742 -18.922 12.758 1 95.56 34 LYS B C 1
ATOM 2474 O O . LYS B 1 34 ? -14.609 -17.75 12.383 1 95.56 34 LYS B O 1
ATOM 2479 N N . ASP B 1 35 ? -14.648 -19.25 14.016 1 97 35 ASP B N 1
ATOM 2480 C CA . ASP B 1 35 ? -14.375 -18.266 15.055 1 97 35 ASP B CA 1
ATOM 2481 C C . ASP B 1 35 ? -12.961 -17.703 14.906 1 97 35 ASP B C 1
ATOM 2483 O O . ASP B 1 35 ? -12.758 -16.5 15.078 1 97 35 ASP B O 1
ATOM 2487 N N . ASP B 1 36 ? -12.023 -18.562 14.602 1 97.25 36 ASP B N 1
ATOM 2488 C CA . ASP B 1 36 ? -10.648 -18.109 14.391 1 97.25 36 ASP B CA 1
ATOM 2489 C C . ASP B 1 36 ? -10.555 -17.219 13.156 1 97.25 36 ASP B C 1
ATOM 2491 O O . ASP B 1 36 ? -9.844 -16.203 13.172 1 97.25 36 ASP B O 1
ATOM 2495 N N . ILE B 1 37 ? -11.289 -17.609 12.125 1 97.38 37 ILE B N 1
ATOM 2496 C CA . ILE B 1 37 ? -11.328 -16.797 10.914 1 97.38 37 ILE B CA 1
ATOM 2497 C C . ILE B 1 37 ? -11.867 -15.406 11.242 1 97.38 37 ILE B C 1
ATOM 2499 O O . ILE B 1 37 ? -11.266 -14.391 10.875 1 97.38 37 ILE B O 1
ATOM 2503 N N . ARG B 1 38 ? -13 -15.344 11.953 1 96.5 38 ARG B N 1
ATOM 2504 C CA . ARG B 1 38 ? -13.617 -14.07 12.312 1 96.5 38 ARG B CA 1
ATOM 2505 C C . ARG B 1 38 ? -12.664 -13.227 13.156 1 96.5 38 ARG B C 1
ATOM 2507 O O . ARG B 1 38 ? -12.531 -12.023 12.93 1 96.5 38 ARG B O 1
ATOM 2514 N N . ARG B 1 39 ? -12.008 -13.859 14.117 1 96.94 39 ARG B N 1
ATOM 2515 C CA . ARG B 1 39 ? -11.047 -13.18 14.984 1 96.94 39 ARG B CA 1
ATOM 2516 C C . ARG B 1 39 ? -9.914 -12.57 14.172 1 96.94 39 ARG B C 1
ATOM 2518 O O . ARG B 1 39 ? -9.562 -11.406 14.367 1 96.94 39 ARG B O 1
ATOM 2525 N N . ASP B 1 40 ? -9.328 -13.375 13.289 1 97 40 ASP B N 1
ATOM 2526 C CA . ASP B 1 40 ? -8.172 -12.938 12.508 1 97 40 ASP B CA 1
ATOM 2527 C C . ASP B 1 40 ? -8.555 -11.82 11.539 1 97 40 ASP B C 1
ATOM 2529 O O . ASP B 1 40 ? -7.789 -10.867 11.359 1 97 40 ASP B O 1
ATOM 2533 N N . LEU B 1 41 ? -9.734 -11.961 10.93 1 97.69 41 LEU B N 1
ATOM 2534 C CA . LEU B 1 41 ? -10.211 -10.914 10.031 1 97.69 41 LEU B CA 1
ATOM 2535 C C . LEU B 1 41 ? -10.5 -9.625 10.805 1 97.69 41 LEU B C 1
ATOM 2537 O O . LEU B 1 41 ? -10.164 -8.531 10.344 1 97.69 41 LEU B O 1
ATOM 2541 N N . ASP B 1 42 ? -11.109 -9.758 11.984 1 97.44 42 ASP B N 1
ATOM 2542 C CA . ASP B 1 42 ? -11.406 -8.594 12.812 1 97.44 42 ASP B CA 1
ATOM 2543 C C . ASP B 1 42 ? -10.125 -7.855 13.203 1 97.44 42 ASP B C 1
ATOM 2545 O O . ASP B 1 42 ? -10.086 -6.625 13.195 1 97.44 42 ASP B O 1
ATOM 2549 N N . ARG B 1 43 ? -9.078 -8.609 13.5 1 96.75 43 ARG B N 1
ATOM 2550 C CA . ARG B 1 43 ? -7.781 -8.047 13.859 1 96.75 43 ARG B CA 1
ATOM 2551 C C . ARG B 1 43 ? -7.199 -7.234 12.711 1 96.75 43 ARG B C 1
ATOM 2553 O O . ARG B 1 43 ? -6.465 -6.27 12.938 1 96.75 43 ARG B O 1
ATOM 2560 N N . ALA B 1 44 ? -7.539 -7.582 11.5 1 97.25 44 ALA B N 1
ATOM 2561 C CA . ALA B 1 44 ? -7.02 -6.934 10.305 1 97.25 44 ALA B CA 1
ATOM 2562 C C . ALA B 1 44 ? -8.016 -5.918 9.75 1 97.25 44 ALA B C 1
ATOM 2564 O O . ALA B 1 44 ? -7.809 -5.352 8.68 1 97.25 44 ALA B O 1
ATOM 2565 N N . PHE B 1 45 ? -9.125 -5.68 10.477 1 96.62 45 PHE B N 1
ATOM 2566 C CA . PHE B 1 45 ? -10.164 -4.738 10.086 1 96.62 45 PHE B CA 1
ATOM 2567 C C . PHE B 1 45 ? -10.789 -5.145 8.758 1 96.62 45 PHE B C 1
ATOM 2569 O O . PHE B 1 45 ? -11.07 -4.297 7.906 1 96.62 45 PHE B O 1
ATOM 2576 N N . LEU B 1 46 ? -10.953 -6.441 8.547 1 96.44 46 LEU B N 1
ATOM 2577 C CA . LEU B 1 46 ? -11.516 -6.969 7.309 1 96.44 46 LEU B CA 1
ATOM 2578 C C . LEU B 1 46 ? -12.859 -7.648 7.574 1 96.44 46 LEU B C 1
ATOM 2580 O O . LEU B 1 46 ? -13.102 -8.133 8.68 1 96.44 46 LEU B O 1
ATOM 2584 N N . GLU B 1 47 ? -13.672 -7.645 6.527 1 92.69 47 GLU B N 1
ATOM 2585 C CA . GLU B 1 47 ? -14.93 -8.383 6.512 1 92.69 47 GLU B CA 1
ATOM 2586 C C . GLU B 1 47 ? -15.031 -9.281 5.281 1 92.69 47 GLU B C 1
ATOM 2588 O O . GLU B 1 47 ? -14.586 -8.898 4.195 1 92.69 47 GLU B O 1
ATOM 2593 N N . PRO B 1 48 ? -15.617 -10.406 5.398 1 92 48 PRO B N 1
ATOM 2594 C CA . PRO B 1 48 ? -15.82 -11.273 4.23 1 92 48 PRO B CA 1
ATOM 2595 C C . PRO B 1 48 ? -16.844 -10.703 3.25 1 92 48 PRO B C 1
ATOM 2597 O O . PRO B 1 48 ? -17.781 -10.016 3.66 1 92 48 PRO B O 1
ATOM 2600 N N . PRO B 1 49 ? -16.812 -11.094 2.021 1 92.62 49 PRO B N 1
ATOM 2601 C CA . PRO B 1 49 ? -15.633 -11.703 1.402 1 92.62 49 PRO B CA 1
ATOM 2602 C C . PRO B 1 49 ? -14.438 -10.758 1.354 1 92.62 49 PRO B C 1
ATOM 2604 O O . PRO B 1 49 ? -14.609 -9.539 1.312 1 92.62 49 PRO B O 1
ATOM 2607 N N . VAL B 1 50 ? -13.258 -11.344 1.44 1 94.75 50 VAL B N 1
ATOM 2608 C CA . VAL B 1 50 ? -12.039 -10.539 1.434 1 94.75 50 VAL B CA 1
ATOM 2609 C C . VAL B 1 50 ? -11.547 -10.352 -0.001 1 94.75 50 VAL B C 1
ATOM 2611 O O . VAL B 1 50 ? -11.398 -11.328 -0.741 1 94.75 50 VAL B O 1
ATOM 2614 N N . GLN B 1 51 ? -11.344 -9.078 -0.379 1 94.06 51 GLN B N 1
ATOM 2615 C CA . GLN B 1 51 ? -10.773 -8.836 -1.7 1 94.06 51 GLN B CA 1
ATOM 2616 C C . GLN B 1 51 ? -9.312 -9.289 -1.763 1 94.06 51 GLN B C 1
ATOM 2618 O O . GLN B 1 51 ? -8.484 -8.844 -0.967 1 94.06 51 GLN B O 1
ATOM 2623 N N . GLY B 1 52 ? -9.055 -10.195 -2.676 1 96.12 52 GLY B N 1
ATOM 2624 C CA . GLY B 1 52 ? -7.699 -10.672 -2.898 1 96.12 52 GLY B CA 1
ATOM 2625 C C . GLY B 1 52 ? -7.055 -10.078 -4.137 1 96.12 52 GLY B C 1
ATOM 2626 O O . GLY B 1 52 ? -7.652 -10.078 -5.215 1 96.12 52 GLY B O 1
ATOM 2627 N N . SER B 1 53 ? -5.867 -9.555 -3.955 1 96.81 53 SER B N 1
ATOM 2628 C CA . SER B 1 53 ? -5.109 -9.031 -5.09 1 96.81 53 SER B CA 1
ATOM 2629 C C . SER B 1 53 ? -4.582 -10.164 -5.969 1 96.81 53 SER B C 1
ATOM 2631 O O . SER B 1 53 ? -4.324 -11.266 -5.484 1 96.81 53 SER B O 1
ATOM 2633 N N . ILE B 1 54 ? -4.562 -9.93 -7.176 1 97.94 54 ILE B N 1
ATOM 2634 C CA . ILE B 1 54 ? -3.824 -10.75 -8.125 1 97.94 54 ILE B CA 1
ATOM 2635 C C . ILE B 1 54 ? -2.613 -9.984 -8.648 1 97.94 54 ILE B C 1
ATOM 2637 O O . ILE B 1 54 ? -2.752 -9.086 -9.484 1 97.94 54 ILE B O 1
ATOM 2641 N N . ASN B 1 55 ? -1.457 -10.359 -8.117 1 98.06 55 ASN B N 1
ATOM 2642 C CA . ASN B 1 55 ? -0.22 -9.648 -8.414 1 98.06 55 ASN B CA 1
ATOM 2643 C C . ASN B 1 55 ? 0.716 -10.492 -9.281 1 98.06 55 ASN B C 1
ATOM 2645 O O . ASN B 1 55 ? 0.837 -11.703 -9.078 1 98.06 55 ASN B O 1
ATOM 2649 N N . ALA B 1 56 ? 1.29 -9.891 -10.227 1 98.44 56 ALA B N 1
ATOM 2650 C CA . ALA B 1 56 ? 2.418 -10.422 -10.984 1 98.44 56 ALA B CA 1
ATOM 2651 C C . ALA B 1 56 ? 3.639 -9.516 -10.859 1 98.44 56 ALA B C 1
ATOM 2653 O O . ALA B 1 56 ? 3.527 -8.367 -10.422 1 98.44 56 ALA B O 1
ATOM 2654 N N . PHE B 1 57 ? 4.801 -10.07 -11.203 1 98.62 57 PHE B N 1
ATOM 2655 C CA . PHE B 1 57 ? 6.031 -9.312 -11 1 98.62 57 PHE B CA 1
ATOM 2656 C C . PHE B 1 57 ? 6.922 -9.391 -12.234 1 98.62 57 PHE B C 1
ATOM 2658 O O . PHE B 1 57 ? 7.242 -10.484 -12.711 1 98.62 57 PHE B O 1
ATOM 2665 N N . LEU B 1 58 ? 7.293 -8.258 -12.742 1 98.38 58 LEU B N 1
ATOM 2666 C CA . LEU B 1 58 ? 8.25 -8.156 -13.836 1 98.38 58 LEU B CA 1
ATOM 2667 C C . LEU B 1 58 ? 9.656 -7.91 -13.312 1 98.38 58 LEU B C 1
ATOM 2669 O O . LEU B 1 58 ? 9.875 -6.996 -12.508 1 98.38 58 LEU B O 1
ATOM 2673 N N . VAL B 1 59 ? 10.523 -8.797 -13.641 1 97.81 59 VAL B N 1
ATOM 2674 C CA . VAL B 1 59 ? 11.945 -8.641 -13.352 1 97.81 59 VAL B CA 1
ATOM 2675 C C . VAL B 1 59 ? 12.672 -8.141 -14.594 1 97.81 59 VAL B C 1
ATOM 2677 O O . VAL B 1 59 ? 12.805 -8.875 -15.578 1 97.81 59 VAL B O 1
ATOM 2680 N N . ASP B 1 60 ? 13.117 -6.941 -14.562 1 96.56 60 ASP B N 1
ATOM 2681 C CA . ASP B 1 60 ? 13.93 -6.363 -15.625 1 96.56 60 ASP B CA 1
ATOM 2682 C C . ASP B 1 60 ? 15.414 -6.402 -15.273 1 96.56 60 ASP B C 1
ATOM 2684 O O . ASP B 1 60 ? 15.883 -5.621 -14.438 1 96.56 60 ASP B O 1
ATOM 2688 N N . THR B 1 61 ? 16.172 -7.25 -15.914 1 94.5 61 THR B N 1
ATOM 2689 C CA . THR B 1 61 ? 17.578 -7.434 -15.602 1 94.5 61 THR B CA 1
ATOM 2690 C C . THR B 1 61 ? 18.438 -6.48 -16.422 1 94.5 61 THR B C 1
ATOM 2692 O O . THR B 1 61 ? 19.672 -6.484 -16.312 1 94.5 61 THR B O 1
ATOM 2695 N N . GLY B 1 62 ? 17.859 -5.68 -17.188 1 92.12 62 GLY B N 1
ATOM 2696 C CA . GLY B 1 62 ? 18.594 -4.875 -18.156 1 92.12 62 GLY B CA 1
ATOM 2697 C C . GLY B 1 62 ? 18.719 -5.555 -19.516 1 92.12 62 GLY B C 1
ATOM 2698 O O . GLY B 1 62 ? 18.547 -4.914 -20.547 1 92.12 62 GLY B O 1
ATOM 2699 N N . THR B 1 63 ? 18.906 -6.895 -19.5 1 94.19 63 THR B N 1
ATOM 2700 C CA . THR B 1 63 ? 19.078 -7.648 -20.734 1 94.19 63 THR B CA 1
ATOM 2701 C C . THR B 1 63 ? 17.859 -8.508 -21.031 1 94.19 63 THR B C 1
ATOM 2703 O O . THR B 1 63 ? 17.578 -8.828 -22.188 1 94.19 63 THR B O 1
ATOM 2706 N N . LYS B 1 64 ? 17.156 -8.906 -19.984 1 96.44 64 LYS B N 1
ATOM 2707 C CA . LYS B 1 64 ? 15.953 -9.727 -20.109 1 96.44 64 LYS B CA 1
ATOM 2708 C C . LYS B 1 64 ? 14.805 -9.172 -19.266 1 96.44 64 LYS B C 1
ATOM 2710 O O . LYS B 1 64 ? 15.039 -8.562 -18.219 1 96.44 64 LYS B O 1
ATOM 2715 N N . ARG B 1 65 ? 13.617 -9.344 -19.781 1 98.25 65 ARG B N 1
ATOM 2716 C CA . ARG B 1 65 ? 12.391 -9.078 -19.047 1 98.25 65 ARG B CA 1
ATOM 2717 C C . ARG B 1 65 ? 11.633 -10.367 -18.75 1 98.25 65 ARG B C 1
ATOM 2719 O O . ARG B 1 65 ? 11.164 -11.039 -19.688 1 98.25 65 ARG B O 1
ATOM 2726 N N . ILE B 1 66 ? 11.594 -10.656 -17.484 1 98.75 66 ILE B N 1
ATOM 2727 C CA . ILE B 1 66 ? 11.016 -11.922 -17.047 1 98.75 66 ILE B CA 1
ATOM 2728 C C . ILE B 1 66 ? 9.781 -11.648 -16.172 1 98.75 66 ILE B C 1
ATOM 2730 O O . ILE B 1 66 ? 9.867 -10.938 -15.172 1 98.75 66 ILE B O 1
ATOM 2734 N N . LEU B 1 67 ? 8.695 -12.203 -16.609 1 98.81 67 LEU B N 1
ATOM 2735 C CA . LEU B 1 67 ? 7.434 -12.031 -15.891 1 98.81 67 LEU B CA 1
ATOM 2736 C C . LEU B 1 67 ? 7.109 -13.258 -15.047 1 98.81 67 LEU B C 1
ATOM 2738 O O . LEU B 1 67 ? 7.145 -14.391 -15.547 1 98.81 67 LEU B O 1
ATOM 2742 N N . VAL B 1 68 ? 6.863 -13.047 -13.766 1 98.88 68 VAL B N 1
ATOM 2743 C CA . VAL B 1 68 ? 6.391 -14.125 -12.898 1 98.88 68 VAL B CA 1
ATOM 2744 C C . VAL B 1 68 ? 4.871 -14.062 -12.781 1 98.88 68 VAL B C 1
ATOM 2746 O O . VAL B 1 68 ? 4.324 -13.141 -12.18 1 98.88 68 VAL B O 1
ATOM 2749 N N . ASP B 1 69 ? 4.191 -15.055 -13.32 1 98.94 69 ASP B N 1
ATOM 2750 C CA . ASP B 1 69 ? 2.738 -15.156 -13.445 1 98.94 69 ASP B CA 1
ATOM 2751 C C . ASP B 1 69 ? 2.186 -14.055 -14.344 1 98.94 69 ASP B C 1
ATOM 2753 O O . ASP B 1 69 ? 2.922 -13.156 -14.758 1 98.94 69 ASP B O 1
ATOM 2757 N N . SER B 1 70 ? 0.887 -14.211 -14.664 1 98.81 70 SER B N 1
ATOM 2758 C CA . SER B 1 70 ? 0.383 -13.344 -15.727 1 98.81 70 SER B CA 1
ATOM 2759 C C . SER B 1 70 ? -1.046 -12.891 -15.438 1 98.81 70 SER B C 1
ATOM 2761 O O . SER B 1 70 ? -1.681 -12.25 -16.281 1 98.81 70 SER B O 1
ATOM 2763 N N . GLY B 1 71 ? -1.549 -13.242 -14.266 1 98.44 71 GLY B N 1
ATOM 2764 C CA . GLY B 1 71 ? -2.912 -12.859 -13.938 1 98.44 71 GLY B CA 1
ATOM 2765 C C . GLY B 1 71 ? -3.953 -13.773 -14.555 1 98.44 71 GLY B C 1
ATOM 2766 O O . GLY B 1 71 ? -3.621 -14.836 -15.078 1 98.44 71 GLY B O 1
ATOM 2767 N N . ALA B 1 72 ? -5.219 -13.328 -14.531 1 98.31 72 ALA B N 1
ATOM 2768 C CA . ALA B 1 72 ? -6.344 -14.172 -14.898 1 98.31 72 ALA B CA 1
ATOM 2769 C C . ALA B 1 72 ? -6.746 -13.953 -16.359 1 98.31 72 ALA B C 1
ATOM 2771 O O . ALA B 1 72 ? -7.492 -14.75 -16.922 1 98.31 72 ALA B O 1
ATOM 2772 N N . GLY B 1 73 ? -6.285 -12.883 -16.953 1 96.31 73 GLY B N 1
ATOM 2773 C CA . GLY B 1 73 ? -6.855 -12.523 -18.234 1 96.31 73 GLY B CA 1
ATOM 2774 C C . GLY B 1 73 ? -8.359 -12.367 -18.203 1 96.31 73 GLY B C 1
ATOM 2775 O O . GLY B 1 73 ? -8.891 -11.648 -17.344 1 96.31 73 GLY B O 1
ATOM 2776 N N . VAL B 1 74 ? -9 -13.094 -19.062 1 94.25 74 VAL B N 1
ATOM 2777 C CA . VAL B 1 74 ? -10.453 -12.93 -19.172 1 94.25 74 VAL B CA 1
ATOM 2778 C C . VAL B 1 74 ? -11.148 -13.977 -18.297 1 94.25 74 VAL B C 1
ATOM 2780 O O . VAL B 1 74 ? -12.375 -13.969 -18.172 1 94.25 74 VAL B O 1
ATOM 2783 N N . LEU B 1 75 ? -10.422 -14.781 -17.656 1 94.75 75 LEU B N 1
ATOM 2784 C CA . LEU B 1 75 ? -10.969 -16 -17.078 1 94.75 75 LEU B CA 1
ATOM 2785 C C . LEU B 1 75 ? -11.75 -15.711 -15.805 1 94.75 75 LEU B C 1
ATOM 2787 O O . LEU B 1 75 ? -12.531 -16.547 -15.344 1 94.75 75 LEU B O 1
ATOM 2791 N N . TYR B 1 76 ? -11.531 -14.578 -15.156 1 95 76 TYR B N 1
ATOM 2792 C CA . TYR B 1 76 ? -12.258 -14.203 -13.953 1 95 76 TYR B CA 1
ATOM 2793 C C . TYR B 1 76 ? -13.273 -13.102 -14.242 1 95 76 TYR B C 1
ATOM 2795 O O . TYR B 1 76 ? -13.945 -12.617 -13.328 1 95 76 TYR B O 1
ATOM 2803 N N . GLY B 1 77 ? -13.367 -12.719 -15.43 1 92.19 77 GLY B N 1
ATOM 2804 C CA . GLY B 1 77 ? -14.297 -11.672 -15.797 1 92.19 77 GLY B CA 1
ATOM 2805 C C . GLY B 1 77 ? -13.734 -10.273 -15.609 1 92.19 77 GLY B C 1
ATOM 2806 O O . GLY B 1 77 ? -12.516 -10.078 -15.68 1 92.19 77 GLY B O 1
ATOM 2807 N N . ASP B 1 78 ? -14.57 -9.328 -15.367 1 91.38 78 ASP B N 1
ATOM 2808 C CA . ASP B 1 78 ? -14.219 -7.914 -15.477 1 91.38 78 ASP B CA 1
ATOM 2809 C C . ASP B 1 78 ? -13.43 -7.445 -14.25 1 91.38 78 ASP B C 1
ATOM 2811 O O . ASP B 1 78 ? -12.805 -6.383 -14.281 1 91.38 78 ASP B O 1
ATOM 2815 N N . CYS B 1 79 ? -13.43 -8.219 -13.266 1 90.81 79 CYS B N 1
ATOM 2816 C CA . CYS B 1 79 ? -12.719 -7.836 -12.055 1 90.81 79 CYS B CA 1
ATOM 2817 C C . CYS B 1 79 ? -11.211 -7.871 -12.273 1 90.81 79 CYS B C 1
ATOM 2819 O O . CYS B 1 79 ? -10.461 -7.223 -11.539 1 90.81 79 CYS B O 1
ATOM 2821 N N . CYS B 1 80 ? -10.797 -8.562 -13.281 1 94.38 80 CYS B N 1
ATOM 2822 C CA . CYS B 1 80 ? -9.383 -8.852 -13.484 1 94.38 80 CYS B CA 1
ATOM 2823 C C . CYS B 1 80 ? -8.977 -8.594 -14.93 1 94.38 80 CYS B C 1
ATOM 2825 O O . CYS B 1 80 ? -9.586 -7.766 -15.609 1 94.38 80 CYS B O 1
ATOM 2827 N N . GLY B 1 81 ? -7.867 -9.023 -15.273 1 95.25 81 GLY B N 1
ATOM 2828 C CA . GLY B 1 81 ? -7.398 -8.82 -16.641 1 95.25 81 GLY B CA 1
ATOM 2829 C C . GLY B 1 81 ? -6.742 -7.469 -16.844 1 95.25 81 GLY B C 1
ATOM 2830 O O . GLY B 1 81 ? -6.707 -6.953 -17.969 1 95.25 81 GLY B O 1
ATOM 2831 N N . LYS B 1 82 ? -6.246 -6.848 -15.836 1 94.94 82 LYS B N 1
ATOM 2832 C CA . LYS B 1 82 ? -5.695 -5.496 -15.922 1 94.94 82 LYS B CA 1
ATOM 2833 C C . LYS B 1 82 ? -4.184 -5.531 -16.125 1 94.94 82 LYS B C 1
ATOM 2835 O O . LYS B 1 82 ? -3.553 -4.492 -16.312 1 94.94 82 LYS B O 1
ATOM 2840 N N . LEU B 1 83 ? -3.58 -6.684 -16.125 1 96.69 83 LEU B N 1
ATOM 2841 C CA . LEU B 1 83 ? -2.127 -6.824 -16.141 1 96.69 83 LEU B CA 1
ATOM 2842 C C . LEU B 1 83 ? -1.532 -6.145 -17.375 1 96.69 83 LEU B C 1
ATOM 2844 O O . LEU B 1 83 ? -0.551 -5.406 -17.266 1 96.69 83 LEU B O 1
ATOM 2848 N N . LEU B 1 84 ? -2.129 -6.32 -18.5 1 96.12 84 LEU B N 1
ATOM 2849 C CA . LEU B 1 84 ? -1.563 -5.785 -19.734 1 96.12 84 LEU B CA 1
ATOM 2850 C C . LEU B 1 84 ? -1.571 -4.262 -19.719 1 96.12 84 LEU B C 1
ATOM 2852 O O . 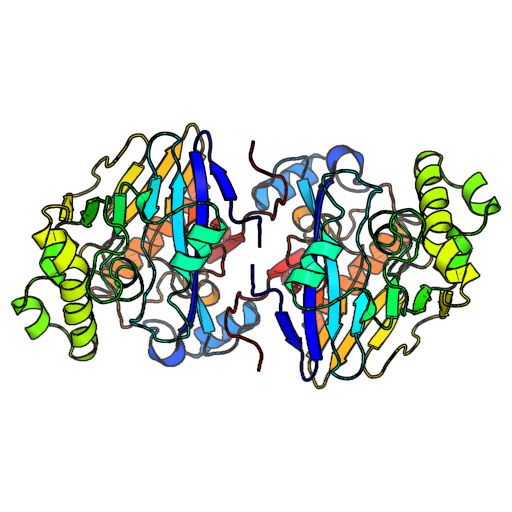LEU B 1 84 ? -0.587 -3.627 -20.109 1 96.12 84 LEU B O 1
ATOM 2856 N N . ALA B 1 85 ? -2.684 -3.73 -19.375 1 93.88 85 ALA B N 1
ATOM 2857 C CA . ALA B 1 85 ? -2.766 -2.275 -19.281 1 93.88 85 ALA B CA 1
ATOM 2858 C C . ALA B 1 85 ? -1.734 -1.729 -18.297 1 93.88 85 ALA B C 1
ATOM 2860 O O . ALA B 1 85 ? -1.087 -0.715 -18.562 1 93.88 85 ALA B O 1
ATOM 2861 N N . ASN B 1 86 ? -1.564 -2.408 -17.203 1 94.31 86 ASN B N 1
ATOM 2862 C CA . ASN B 1 86 ? -0.615 -1.961 -16.188 1 94.31 86 ASN B CA 1
ATOM 2863 C C . ASN B 1 86 ? 0.827 -2.166 -16.641 1 94.31 86 ASN B C 1
ATOM 2865 O O . ASN B 1 86 ? 1.709 -1.377 -16.297 1 94.31 86 ASN B O 1
ATOM 2869 N N . LEU B 1 87 ? 1.067 -3.207 -17.375 1 96.38 87 LEU B N 1
ATOM 2870 C CA . LEU B 1 87 ? 2.381 -3.416 -17.984 1 96.38 87 LEU B CA 1
ATOM 2871 C C . LEU B 1 87 ? 2.756 -2.248 -18.891 1 96.38 87 LEU B C 1
ATOM 2873 O O . LEU B 1 87 ? 3.859 -1.706 -18.781 1 96.38 87 LEU B O 1
ATOM 2877 N N . ARG B 1 88 ? 1.853 -1.824 -19.719 1 95.44 88 ARG B N 1
ATOM 2878 C CA . ARG B 1 88 ? 2.078 -0.695 -20.625 1 95.44 88 ARG B CA 1
ATOM 2879 C C . ARG B 1 88 ? 2.273 0.598 -19.828 1 95.44 88 ARG B C 1
ATOM 2881 O O . ARG B 1 88 ? 3.146 1.403 -20.156 1 95.44 88 ARG B O 1
ATOM 2888 N N . ALA B 1 89 ? 1.457 0.731 -18.828 1 90.5 89 ALA B N 1
ATOM 2889 C CA . ALA B 1 89 ? 1.569 1.922 -18 1 90.5 89 ALA B CA 1
ATOM 2890 C C . ALA B 1 89 ? 2.941 1.997 -17.328 1 90.5 89 ALA B C 1
ATOM 2892 O O . ALA B 1 89 ? 3.449 3.088 -17.062 1 90.5 89 ALA B O 1
ATOM 2893 N N . ALA B 1 90 ? 3.527 0.858 -17.109 1 92.31 90 ALA B N 1
ATOM 2894 C CA . ALA B 1 90 ? 4.852 0.794 -16.5 1 92.31 90 ALA B CA 1
ATOM 2895 C C . ALA B 1 90 ? 5.949 1.017 -17.531 1 92.31 90 ALA B C 1
ATOM 2897 O O . ALA B 1 90 ? 7.133 1.051 -17.188 1 92.31 90 ALA B O 1
ATOM 2898 N N . GLY B 1 91 ? 5.57 1.084 -18.781 1 92.56 91 GLY B N 1
ATOM 2899 C CA . GLY B 1 91 ? 6.523 1.425 -19.828 1 92.56 91 GLY B CA 1
ATOM 2900 C C . GLY B 1 91 ? 7.02 0.216 -20.594 1 92.56 91 GLY B C 1
ATOM 2901 O O . GLY B 1 91 ? 8.031 0.292 -21.297 1 92.56 91 GLY B O 1
ATOM 2902 N N . TYR B 1 92 ? 6.309 -0.889 -20.422 1 96.56 92 TYR B N 1
ATOM 2903 C CA . TYR B 1 92 ? 6.707 -2.109 -21.125 1 96.56 92 TYR B CA 1
ATOM 2904 C C . TYR B 1 92 ? 5.625 -2.562 -22.094 1 96.56 92 TYR B C 1
ATOM 2906 O O . TYR B 1 92 ? 4.43 -2.463 -21.797 1 96.56 92 TYR B O 1
ATOM 2914 N N . ALA B 1 93 ? 6.066 -3.094 -23.172 1 97.81 93 ALA B N 1
ATOM 2915 C CA . ALA B 1 93 ? 5.16 -3.729 -24.125 1 97.81 93 ALA B CA 1
ATOM 2916 C C . ALA B 1 93 ? 5.18 -5.246 -23.984 1 97.81 93 ALA B C 1
ATOM 2918 O O . ALA B 1 93 ? 6.211 -5.828 -23.625 1 97.81 93 ALA B O 1
ATOM 2919 N N . PRO B 1 94 ? 4.055 -5.852 -24.266 1 98.38 94 PRO B N 1
ATOM 2920 C CA . PRO B 1 94 ? 4.016 -7.309 -24.141 1 98.38 94 PRO B CA 1
ATOM 2921 C C . PRO B 1 94 ? 5.07 -8.008 -25 1 98.38 94 PRO B C 1
ATOM 2923 O O . PRO B 1 94 ? 5.578 -9.062 -24.609 1 98.38 94 PRO B O 1
ATOM 2926 N N . GLU B 1 95 ? 5.434 -7.391 -26.125 1 98.56 95 GLU B N 1
ATOM 2927 C CA . GLU B 1 95 ? 6.406 -7.969 -27.047 1 98.56 95 GLU B CA 1
ATOM 2928 C C . GLU B 1 95 ? 7.809 -7.957 -26.438 1 98.56 95 GLU B C 1
ATOM 2930 O O . GLU B 1 95 ? 8.711 -8.641 -26.938 1 98.56 95 GLU B O 1
ATOM 2935 N N . GLN B 1 96 ? 7.988 -7.203 -25.406 1 98.5 96 GLN B N 1
ATOM 2936 C CA . GLN B 1 96 ? 9.305 -7.062 -24.797 1 98.5 96 GLN B CA 1
ATOM 2937 C C . GLN B 1 96 ? 9.547 -8.156 -23.75 1 98.5 96 GLN B C 1
ATOM 2939 O O . GLN B 1 96 ? 10.664 -8.32 -23.266 1 98.5 96 GLN B O 1
ATOM 2944 N N . ILE B 1 97 ? 8.562 -8.898 -23.422 1 98.81 97 ILE B N 1
ATOM 2945 C CA . ILE B 1 97 ? 8.711 -9.953 -22.422 1 98.81 97 ILE B CA 1
ATOM 2946 C C . ILE B 1 97 ? 9.43 -11.148 -23.047 1 98.81 97 ILE B C 1
ATOM 2948 O O . ILE B 1 97 ? 9 -11.68 -24.062 1 98.81 97 ILE B O 1
ATOM 2952 N N . ASP B 1 98 ? 10.492 -11.57 -22.359 1 98.81 98 ASP B N 1
ATOM 2953 C CA . ASP B 1 98 ? 11.328 -12.648 -22.891 1 98.81 98 ASP B CA 1
ATOM 2954 C C . ASP B 1 98 ? 10.906 -14 -22.328 1 98.81 98 ASP B C 1
ATOM 2956 O O . ASP B 1 98 ? 11.023 -15.031 -23 1 98.81 98 ASP B O 1
ATOM 2960 N N . GLU B 1 99 ? 10.516 -13.992 -21.078 1 98.75 99 GLU B N 1
ATOM 2961 C CA . GLU B 1 99 ? 10.109 -15.211 -20.391 1 98.75 99 GLU B CA 1
ATOM 2962 C C . GLU B 1 99 ? 8.945 -14.961 -19.438 1 98.75 99 GLU B C 1
ATOM 2964 O O . GLU B 1 99 ? 8.852 -13.891 -18.828 1 98.75 99 GLU B O 1
ATOM 2969 N N . VAL B 1 100 ? 8.086 -15.898 -19.391 1 98.94 100 VAL B N 1
ATOM 2970 C CA . VAL B 1 100 ? 7.062 -15.953 -18.359 1 98.94 100 VAL B CA 1
ATOM 2971 C C . VAL B 1 100 ? 7.277 -17.203 -17.484 1 98.94 100 VAL B C 1
ATOM 2973 O O . VAL B 1 100 ? 7.277 -18.312 -18 1 98.94 100 VAL B O 1
ATOM 2976 N N . LEU B 1 101 ? 7.57 -16.953 -16.234 1 98.94 101 LEU B N 1
ATOM 2977 C CA . LEU B 1 101 ? 7.688 -18.031 -15.258 1 98.94 101 LEU B CA 1
ATOM 2978 C C . LEU B 1 101 ? 6.379 -18.219 -14.5 1 98.94 101 LEU B C 1
ATOM 2980 O O . LEU B 1 101 ? 5.977 -17.359 -13.719 1 98.94 101 LEU B O 1
ATOM 2984 N N . LEU B 1 102 ? 5.719 -19.344 -14.727 1 98.94 102 LEU B N 1
ATOM 2985 C CA . LEU B 1 102 ? 4.457 -19.625 -14.047 1 98.94 102 LEU B CA 1
ATOM 2986 C C . LEU B 1 102 ? 4.688 -20.391 -12.75 1 98.94 102 LEU B C 1
ATOM 2988 O O . LEU B 1 102 ? 5.328 -21.438 -12.758 1 98.94 102 LEU B O 1
ATOM 2992 N N . THR B 1 103 ? 4.148 -19.828 -11.695 1 98.94 103 THR B N 1
ATOM 2993 C CA . THR B 1 103 ? 4.234 -20.531 -10.422 1 98.94 103 THR B CA 1
ATOM 2994 C C . THR B 1 103 ? 3.414 -21.828 -10.461 1 98.94 103 THR B C 1
ATOM 2996 O O . THR B 1 103 ? 3.83 -22.844 -9.914 1 98.94 103 THR B O 1
ATOM 2999 N N . HIS B 1 104 ? 2.236 -21.656 -11.008 1 98.94 104 HIS B N 1
ATOM 3000 C CA . HIS B 1 104 ? 1.358 -22.797 -11.25 1 98.94 104 HIS B CA 1
ATOM 3001 C C . HIS B 1 104 ? 0.271 -22.453 -12.266 1 98.94 104 HIS B C 1
ATOM 3003 O O . HIS B 1 104 ? 0.241 -21.344 -12.789 1 98.94 104 HIS B O 1
ATOM 3009 N N . LEU B 1 105 ? -0.623 -23.469 -12.562 1 98.88 105 LEU B N 1
ATOM 3010 C CA . LEU B 1 105 ? -1.446 -23.297 -13.75 1 98.88 105 LEU B CA 1
ATOM 3011 C C . LEU B 1 105 ? -2.898 -23.031 -13.375 1 98.88 105 LEU B C 1
ATOM 3013 O O . LEU B 1 105 ? -3.807 -23.281 -14.172 1 98.88 105 LEU B O 1
ATOM 3017 N N . HIS B 1 106 ? -3.139 -22.5 -12.148 1 98.75 106 HIS B N 1
ATOM 3018 C CA . HIS B 1 106 ? -4.469 -21.969 -11.859 1 98.75 106 HIS B CA 1
ATOM 3019 C C . HIS B 1 106 ? -4.805 -20.781 -12.758 1 98.75 106 HIS B C 1
ATOM 3021 O O . HIS B 1 106 ? -3.906 -20.094 -13.234 1 98.75 106 HIS B O 1
ATOM 3027 N N . LYS B 1 107 ? -6.086 -20.562 -12.906 1 98.5 107 LYS B N 1
ATOM 3028 C CA . LYS B 1 107 ? -6.629 -19.578 -13.844 1 98.5 107 LYS B CA 1
ATOM 3029 C C . LYS B 1 107 ? -6.027 -18.203 -13.609 1 98.5 107 LYS B C 1
ATOM 3031 O O . LYS B 1 107 ? -5.625 -17.516 -14.555 1 98.5 107 LYS B O 1
ATOM 3036 N N . ASP B 1 108 ? -5.887 -17.812 -12.367 1 98.38 108 ASP B N 1
ATOM 3037 C CA . ASP B 1 108 ? -5.5 -16.438 -12.031 1 98.38 108 ASP B CA 1
ATOM 3038 C C . ASP B 1 108 ? -3.984 -16.266 -12.102 1 98.38 108 ASP B C 1
ATOM 3040 O O . ASP B 1 108 ? -3.463 -15.195 -11.781 1 98.38 108 ASP B O 1
ATOM 3044 N N . HIS B 1 109 ? -3.24 -17.25 -12.508 1 98.81 109 HIS B N 1
ATOM 3045 C CA . HIS B 1 109 ? -1.794 -17.141 -12.68 1 98.81 109 HIS B CA 1
ATOM 3046 C C . HIS B 1 109 ? -1.394 -17.344 -14.133 1 98.81 109 HIS B C 1
ATOM 3048 O O . HIS B 1 109 ? -0.43 -16.734 -14.609 1 98.81 109 HIS B O 1
ATOM 3054 N N . VAL B 1 110 ? -2.166 -18.172 -14.852 1 98.88 110 VAL B N 1
ATOM 3055 C CA . VAL B 1 110 ? -1.767 -18.531 -16.203 1 98.88 110 VAL B CA 1
ATOM 3056 C C . VAL B 1 110 ? -2.658 -17.828 -17.219 1 98.88 110 VAL B C 1
ATOM 3058 O O . VAL B 1 110 ? -2.283 -17.672 -18.391 1 98.88 110 VAL B O 1
ATOM 3061 N N . GLY B 1 111 ? -3.785 -17.328 -16.844 1 98.69 111 GLY B N 1
ATOM 3062 C CA . GLY B 1 111 ? -4.801 -16.859 -17.766 1 98.69 111 GLY B CA 1
ATOM 3063 C C . GLY B 1 111 ? -4.328 -15.703 -18.625 1 98.69 111 GLY B C 1
ATOM 3064 O O . GLY B 1 111 ? -4.773 -15.555 -19.766 1 98.69 111 GLY B O 1
ATOM 3065 N N . GLY B 1 112 ? -3.4 -14.945 -18.141 1 98.75 112 GLY B N 1
ATOM 3066 C CA . GLY B 1 112 ? -2.967 -13.727 -18.797 1 98.75 112 GLY B CA 1
ATOM 3067 C C . GLY B 1 112 ? -2.025 -13.977 -19.953 1 98.75 112 GLY B C 1
ATOM 3068 O O . GLY B 1 112 ? -1.735 -13.07 -20.734 1 98.75 112 GLY B O 1
ATOM 3069 N N . ILE B 1 113 ? -1.575 -15.195 -20.156 1 98.81 113 ILE B N 1
ATOM 3070 C CA . ILE B 1 113 ? -0.603 -15.422 -21.219 1 98.81 113 ILE B CA 1
ATOM 3071 C C . ILE B 1 113 ? -1.325 -15.586 -22.562 1 98.81 113 ILE B C 1
ATOM 3073 O O . ILE B 1 113 ? -0.69 -15.625 -23.625 1 98.81 113 ILE B O 1
ATOM 3077 N N . VAL B 1 114 ? -2.645 -15.617 -22.531 1 98.38 114 VAL B N 1
ATOM 3078 C CA . VAL B 1 114 ? -3.404 -15.719 -23.781 1 98.38 114 VAL B CA 1
ATOM 3079 C C . VAL B 1 114 ? -4.457 -14.609 -23.828 1 98.38 114 VAL B C 1
ATOM 3081 O O . VAL B 1 114 ? -5.082 -14.297 -22.812 1 98.38 114 VAL B O 1
ATOM 3084 N N . THR B 1 115 ? -4.621 -14 -24.922 1 96.44 115 THR B N 1
ATOM 3085 C CA . THR B 1 115 ? -5.633 -13 -25.234 1 96.44 115 THR B CA 1
ATOM 3086 C C . THR B 1 115 ? -6.312 -13.32 -26.562 1 96.44 115 THR B C 1
ATOM 3088 O O . THR B 1 115 ? -5.66 -13.352 -27.609 1 96.44 115 THR B O 1
ATOM 3091 N N . ASN B 1 116 ? -7.574 -13.555 -26.453 1 95 116 ASN B N 1
ATOM 3092 C CA . ASN B 1 116 ? -8.344 -13.891 -27.641 1 95 116 ASN B CA 1
ATOM 3093 C C . ASN B 1 116 ? -7.723 -15.055 -28.406 1 95 116 ASN B C 1
ATOM 3095 O O . ASN B 1 116 ? -7.535 -14.984 -29.625 1 95 116 ASN B O 1
ATOM 3099 N N . GLY B 1 117 ? -7.27 -16.047 -27.672 1 95.25 117 GLY B N 1
ATOM 3100 C CA . GLY B 1 117 ? -6.777 -17.281 -28.25 1 95.25 117 GLY B CA 1
ATOM 3101 C C . GLY B 1 117 ? -5.371 -17.156 -28.812 1 95.25 117 GLY B C 1
ATOM 3102 O O . GLY B 1 117 ? -4.844 -18.109 -29.391 1 95.25 117 GLY B O 1
ATOM 3103 N N . ARG B 1 118 ? -4.762 -16.047 -28.609 1 97.94 118 ARG B N 1
ATOM 3104 C CA . ARG B 1 118 ? -3.416 -15.812 -29.125 1 97.94 118 ARG B CA 1
ATOM 3105 C C . ARG B 1 118 ? -2.434 -15.547 -27.984 1 97.94 118 ARG B C 1
ATOM 3107 O O . ARG B 1 118 ? -2.84 -15.211 -26.875 1 97.94 118 ARG B O 1
ATOM 3114 N N . MET B 1 119 ? -1.201 -15.703 -28.375 1 98.75 119 MET B N 1
ATOM 3115 C CA . MET B 1 119 ? -0.151 -15.445 -27.406 1 98.75 119 MET B CA 1
ATOM 3116 C C . MET B 1 119 ? -0.15 -13.977 -26.984 1 98.75 119 MET B C 1
ATOM 3118 O O . MET B 1 119 ? 0.068 -13.094 -27.812 1 98.75 119 MET B O 1
ATOM 3122 N N . THR B 1 120 ? -0.368 -13.688 -25.688 1 98.81 120 THR B N 1
ATOM 3123 C CA . THR B 1 120 ? -0.314 -12.32 -25.172 1 98.81 120 THR B CA 1
ATOM 3124 C C . THR B 1 120 ? 1.1 -11.758 -25.281 1 98.81 120 THR B C 1
ATOM 3126 O O . THR B 1 120 ? 1.281 -10.578 -25.578 1 98.81 120 THR B O 1
ATOM 3129 N N . PHE B 1 121 ? 2.053 -12.625 -24.953 1 98.88 121 PHE B N 1
ATOM 3130 C CA . PHE B 1 121 ? 3.471 -12.289 -25.047 1 98.88 121 PHE B CA 1
ATOM 3131 C C . PHE B 1 121 ? 4.133 -13.07 -26.188 1 98.88 121 PHE B C 1
ATOM 3133 O O . PHE B 1 121 ? 4.746 -14.117 -25.953 1 98.88 121 PHE B O 1
ATOM 3140 N N . PRO B 1 122 ? 4.137 -12.5 -27.359 1 98.62 122 PRO B N 1
ATOM 3141 C CA . PRO B 1 122 ? 4.445 -13.289 -28.547 1 98.62 122 PRO B CA 1
ATOM 3142 C C . PRO B 1 122 ? 5.906 -13.719 -28.609 1 98.62 122 PRO B C 1
ATOM 3144 O O . PRO B 1 122 ? 6.242 -14.688 -29.297 1 98.62 122 PRO B O 1
ATOM 3147 N N . ASN B 1 123 ? 6.773 -13.07 -27.922 1 98.69 123 ASN B N 1
ATOM 3148 C CA . ASN B 1 123 ? 8.195 -13.398 -28 1 98.69 123 ASN B CA 1
ATOM 3149 C C . ASN B 1 123 ? 8.656 -14.18 -26.781 1 98.69 123 ASN B C 1
ATOM 3151 O O . ASN B 1 123 ? 9.812 -14.609 -26.719 1 98.69 123 ASN B O 1
ATOM 3155 N N . ALA B 1 124 ? 7.809 -14.438 -25.859 1 98.88 124 ALA B N 1
ATOM 3156 C CA . ALA B 1 124 ? 8.203 -15.023 -24.578 1 98.88 124 ALA B CA 1
ATOM 3157 C C . ALA B 1 124 ? 8.273 -16.547 -24.672 1 98.88 124 ALA B C 1
ATOM 3159 O O . ALA B 1 124 ? 7.48 -17.156 -25.391 1 98.88 124 ALA B O 1
ATOM 3160 N N . VAL B 1 125 ? 9.188 -17.078 -23.969 1 98.81 125 VAL B N 1
ATOM 3161 C CA . VAL B 1 125 ? 9.125 -18.484 -23.609 1 98.81 125 VAL B CA 1
ATOM 3162 C C . VAL B 1 125 ? 8.398 -18.641 -22.281 1 98.81 125 VAL B C 1
ATOM 3164 O O . VAL B 1 125 ? 8.727 -17.969 -21.297 1 98.81 125 VAL B O 1
ATOM 3167 N N . VAL B 1 126 ? 7.387 -19.5 -22.297 1 98.94 126 VAL B N 1
ATOM 3168 C CA . VAL B 1 126 ? 6.656 -19.797 -21.062 1 98.94 126 VAL B CA 1
ATOM 3169 C C . VAL B 1 126 ? 7.262 -21.016 -20.391 1 98.94 126 VAL B C 1
ATOM 3171 O O . VAL B 1 126 ? 7.422 -22.078 -21.016 1 98.94 126 VAL B O 1
ATOM 3174 N N . ARG B 1 127 ? 7.609 -20.844 -19.125 1 98.88 127 ARG B N 1
ATOM 3175 C CA . ARG B 1 127 ? 8.227 -21.922 -18.375 1 98.88 127 ARG B CA 1
ATOM 3176 C C . ARG B 1 127 ? 7.383 -22.297 -17.156 1 98.88 127 ARG B C 1
ATOM 3178 O O . ARG B 1 127 ? 6.812 -21.422 -16.5 1 98.88 127 ARG B O 1
ATOM 3185 N N . VAL B 1 128 ? 7.328 -23.578 -16.891 1 98.81 128 VAL B N 1
ATOM 3186 C CA . VAL B 1 128 ? 6.613 -24.078 -15.727 1 98.81 128 VAL B CA 1
ATOM 3187 C C . VAL B 1 128 ? 7.246 -25.391 -15.266 1 98.81 128 VAL B C 1
ATOM 3189 O O . VAL B 1 128 ? 7.922 -26.078 -16.047 1 98.81 128 VAL B O 1
ATOM 3192 N N . ASN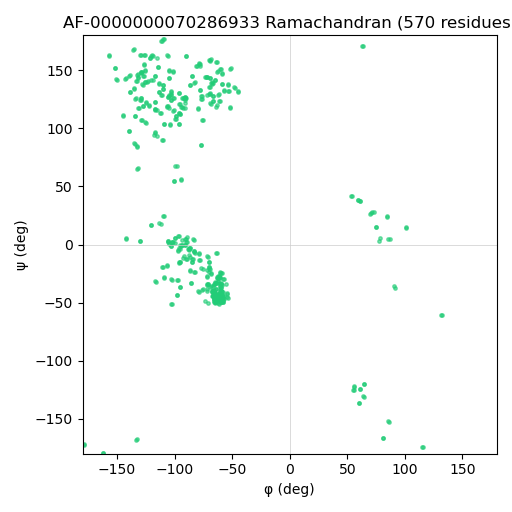 B 1 129 ? 7.137 -25.672 -13.992 1 98.88 129 ASN B N 1
ATOM 3193 C CA . ASN B 1 129 ? 7.613 -26.953 -13.453 1 98.88 129 ASN B CA 1
ATOM 3194 C C . ASN B 1 129 ? 7.016 -28.125 -14.211 1 98.88 129 ASN B C 1
ATOM 3196 O O . ASN B 1 129 ? 5.816 -28.156 -14.492 1 98.88 129 ASN B O 1
ATOM 3200 N N . GLU B 1 130 ? 7.828 -29.109 -14.492 1 98.88 130 GLU B N 1
ATOM 3201 C CA . GLU B 1 130 ? 7.398 -30.281 -15.258 1 98.88 130 GLU B CA 1
ATOM 3202 C C . GLU B 1 130 ? 6.266 -31.016 -14.555 1 98.88 130 GLU B C 1
ATOM 3204 O O . GLU B 1 130 ? 5.332 -31.484 -15.203 1 98.88 130 GLU B O 1
ATOM 3209 N N . ILE B 1 131 ? 6.355 -31.156 -13.258 1 98.81 131 ILE B N 1
ATOM 3210 C CA . ILE B 1 131 ? 5.32 -31.828 -12.477 1 98.81 131 ILE B CA 1
ATOM 3211 C C . ILE B 1 131 ? 3.992 -31.094 -12.641 1 98.81 131 ILE B C 1
ATOM 3213 O O . ILE B 1 131 ? 2.941 -31.719 -12.789 1 98.81 131 ILE B O 1
ATOM 3217 N N . GLU B 1 132 ? 4.043 -29.797 -12.648 1 98.81 132 GLU B N 1
ATOM 3218 C CA . GLU B 1 132 ? 2.861 -28.953 -12.812 1 98.81 132 GLU B CA 1
ATOM 3219 C C . GLU B 1 132 ? 2.232 -29.156 -14.188 1 98.81 132 GLU B C 1
ATOM 3221 O O . GLU B 1 132 ? 1.026 -29.391 -14.297 1 98.81 132 GLU B O 1
ATOM 3226 N N . ALA B 1 133 ? 3.07 -29.078 -15.195 1 98.88 133 ALA B N 1
ATOM 3227 C CA . ALA B 1 133 ? 2.596 -29.266 -16.562 1 98.88 133 ALA B CA 1
ATOM 3228 C C . ALA B 1 133 ? 1.964 -30.641 -16.75 1 98.88 133 ALA B C 1
ATOM 3230 O O . ALA B 1 133 ? 0.859 -30.766 -17.281 1 98.88 133 ALA B O 1
ATOM 3231 N N . ASN B 1 134 ? 2.639 -31.656 -16.281 1 98.69 134 ASN B N 1
ATOM 3232 C CA . ASN B 1 134 ? 2.148 -33.031 -16.422 1 98.69 134 ASN B CA 1
ATOM 3233 C C . ASN B 1 134 ? 0.801 -33.219 -15.734 1 98.69 134 ASN B C 1
ATOM 3235 O O . ASN B 1 134 ? -0.049 -33.969 -16.219 1 98.69 134 ASN B O 1
ATOM 3239 N N . TYR B 1 135 ? 0.634 -32.562 -14.648 1 98.62 135 TYR B N 1
ATOM 3240 C CA . TYR B 1 135 ? -0.611 -32.75 -13.906 1 98.62 135 TYR B CA 1
ATOM 3241 C C . TYR B 1 135 ? -1.77 -32.062 -14.633 1 98.62 135 TYR B C 1
ATOM 3243 O O . TYR B 1 135 ? -2.781 -32.688 -14.93 1 98.62 135 TYR B O 1
ATOM 3251 N N . TRP B 1 136 ? -1.655 -30.875 -15.031 1 98.62 136 TRP B N 1
ATOM 3252 C CA . TRP B 1 136 ? -2.779 -30.062 -15.484 1 98.62 136 TRP B CA 1
ATOM 3253 C C . TRP B 1 136 ? -3.059 -30.281 -16.969 1 98.62 136 TRP B C 1
ATOM 3255 O O . TRP B 1 136 ? -4.156 -29.984 -17.438 1 98.62 136 TRP B O 1
ATOM 3265 N N . LEU B 1 137 ? -2.037 -30.766 -17.703 1 98.5 137 LEU B N 1
ATOM 3266 C CA . LEU B 1 137 ? -2.215 -30.859 -19.156 1 98.5 137 LEU B CA 1
ATOM 3267 C C . LEU B 1 137 ? -2.535 -32.312 -19.562 1 98.5 137 LEU B C 1
ATOM 3269 O O . LEU B 1 137 ? -2.713 -32.594 -20.75 1 98.5 137 LEU B O 1
ATOM 3273 N N . ASP B 1 138 ? -2.629 -33.156 -18.578 1 97.62 138 ASP B N 1
ATOM 3274 C CA . ASP B 1 138 ? -3.008 -34.562 -18.828 1 97.62 138 ASP B CA 1
ATOM 3275 C C . ASP B 1 138 ? -4.512 -34.75 -18.672 1 97.62 138 ASP B C 1
ATOM 3277 O O . ASP B 1 138 ? -5.043 -34.656 -17.562 1 97.62 138 ASP B O 1
ATOM 3281 N N . PRO B 1 139 ? -5.219 -35.156 -19.703 1 96.12 139 PRO B N 1
ATOM 3282 C CA . PRO B 1 139 ? -6.668 -35.344 -19.609 1 96.12 139 PRO B CA 1
ATOM 3283 C C . PRO B 1 139 ? -7.059 -36.406 -18.594 1 96.12 139 PRO B C 1
ATOM 3285 O O . PRO B 1 139 ? -8.148 -36.344 -18.016 1 96.12 139 PRO B O 1
ATOM 3288 N N . ASP B 1 140 ? -6.242 -37.375 -18.328 1 97.56 140 ASP B N 1
ATOM 3289 C CA . ASP B 1 140 ? -6.543 -38.438 -17.344 1 97.56 140 ASP B CA 1
ATOM 3290 C C . ASP B 1 140 ? -6.621 -37.844 -15.938 1 97.56 140 ASP B C 1
ATOM 3292 O O . ASP B 1 140 ? -7.426 -38.281 -15.117 1 97.56 140 ASP B O 1
ATOM 3296 N N . ASN B 1 141 ? -5.746 -36.938 -15.656 1 97.81 141 ASN B N 1
ATOM 3297 C CA . ASN B 1 141 ? -5.789 -36.281 -14.352 1 97.81 141 ASN B CA 1
ATOM 3298 C C . ASN B 1 141 ? -7.062 -35.469 -14.172 1 97.81 141 ASN B C 1
ATOM 3300 O O . ASN B 1 141 ? -7.609 -35.375 -13.07 1 97.81 141 ASN B O 1
ATOM 3304 N N . LYS B 1 142 ? -7.512 -34.812 -15.25 1 97 142 LYS B N 1
ATOM 3305 C CA . LYS B 1 142 ? -8.766 -34.094 -15.18 1 97 142 LYS B CA 1
ATOM 3306 C C . LYS B 1 142 ? -9.922 -35 -14.781 1 97 142 LYS B C 1
ATOM 3308 O O . LYS B 1 142 ? -10.734 -34.625 -13.922 1 97 142 LYS B O 1
ATOM 3313 N N . ALA B 1 143 ? -9.945 -36.125 -15.367 1 96.88 143 ALA B N 1
ATOM 3314 C CA . ALA B 1 143 ? -11.023 -37.094 -15.117 1 96.88 143 ALA B CA 1
ATOM 3315 C C . ALA B 1 143 ? -11.023 -37.562 -13.664 1 96.88 143 ALA B C 1
ATOM 3317 O O . ALA B 1 143 ? -12.07 -37.875 -13.109 1 96.88 143 ALA B O 1
ATOM 3318 N N . GLN B 1 144 ? -9.898 -37.562 -13.008 1 96 144 GLN B N 1
ATOM 3319 C CA . GLN B 1 144 ? -9.75 -38.062 -11.656 1 96 144 GLN B CA 1
ATOM 3320 C C . GLN B 1 144 ? -9.852 -36.938 -10.625 1 96 144 GLN B C 1
ATOM 3322 O O . GLN B 1 144 ? -10.016 -37.219 -9.43 1 96 144 GLN B O 1
ATOM 3327 N N . ALA B 1 145 ? -9.742 -35.75 -11.062 1 95.56 145 ALA B N 1
ATOM 3328 C CA . ALA B 1 145 ? -9.75 -34.594 -10.156 1 95.56 145 ALA B CA 1
ATOM 3329 C C . ALA B 1 145 ? -11.164 -34.25 -9.711 1 95.56 145 ALA B C 1
ATOM 3331 O O . ALA B 1 145 ? -12.141 -34.656 -10.359 1 95.56 145 ALA B O 1
ATOM 3332 N N . PRO B 1 146 ? -11.273 -33.594 -8.539 1 94.69 146 PRO B N 1
ATOM 3333 C CA . PRO B 1 146 ? -12.602 -33.094 -8.156 1 94.69 146 PRO B CA 1
ATOM 3334 C C . PRO B 1 146 ? -13.273 -32.281 -9.258 1 94.69 146 PRO B C 1
ATOM 3336 O O . PRO B 1 146 ? -12.594 -31.516 -9.961 1 94.69 146 PRO B O 1
ATOM 3339 N N . ALA B 1 147 ? -14.586 -32.281 -9.273 1 95 147 ALA B N 1
ATOM 3340 C CA . ALA B 1 147 ? -15.359 -31.688 -10.359 1 95 147 ALA B CA 1
ATOM 3341 C C . ALA B 1 147 ? -15.141 -30.172 -10.406 1 95 147 ALA B C 1
ATOM 3343 O O . ALA B 1 147 ? -15.141 -29.578 -11.484 1 95 147 ALA B O 1
ATOM 3344 N N . PHE B 1 148 ? -14.945 -29.578 -9.297 1 92.88 148 PHE B N 1
ATOM 3345 C CA . PHE B 1 148 ? -14.852 -28.125 -9.25 1 92.88 148 PHE B CA 1
ATOM 3346 C C . PHE B 1 148 ? -13.547 -27.656 -9.875 1 92.88 148 PHE B C 1
ATOM 3348 O O . PHE B 1 148 ? -13.391 -26.469 -10.164 1 92.88 148 PHE B O 1
ATOM 3355 N N . LEU B 1 149 ? -12.609 -28.531 -10.172 1 96.12 149 LEU B N 1
ATOM 3356 C CA . LEU B 1 149 ? -11.336 -28.172 -10.773 1 96.12 149 LEU B CA 1
ATOM 3357 C C . LEU B 1 149 ? -11.367 -28.359 -12.289 1 96.12 149 LEU B C 1
ATOM 3359 O O . LEU B 1 149 ? -10.414 -28.016 -12.984 1 96.12 149 LEU B O 1
ATOM 3363 N N . ALA B 1 150 ? -12.445 -28.906 -12.805 1 96.5 150 ALA B N 1
ATOM 3364 C CA . ALA B 1 150 ? -12.523 -29.234 -14.227 1 96.5 150 ALA B CA 1
ATOM 3365 C C . ALA B 1 150 ? -12.203 -28.031 -15.102 1 96.5 150 ALA B C 1
ATOM 3367 O O . ALA B 1 150 ? -11.43 -28.125 -16.062 1 96.5 150 ALA B O 1
ATOM 3368 N N . SER B 1 151 ? -12.797 -26.922 -14.742 1 97 151 SER B N 1
ATOM 3369 C CA . SER B 1 151 ? -12.602 -25.734 -15.562 1 97 151 SER B CA 1
ATOM 3370 C C . SER B 1 151 ? -11.164 -25.234 -15.461 1 97 151 SER B C 1
ATOM 3372 O O . SER B 1 151 ? -10.68 -24.531 -16.359 1 97 151 SER B O 1
ATOM 3374 N N . PHE B 1 152 ? -10.461 -25.531 -14.383 1 98 152 PHE B N 1
ATOM 3375 C CA . PHE B 1 152 ? -9.055 -25.156 -14.25 1 98 152 PHE B CA 1
ATOM 3376 C C . PHE B 1 152 ? -8.195 -25.938 -15.234 1 98 152 PHE B C 1
ATOM 3378 O O . PHE B 1 152 ? -7.277 -25.375 -15.844 1 98 152 PHE B O 1
ATOM 3385 N N . PHE B 1 153 ? -8.5 -27.188 -15.406 1 98.5 153 PHE B N 1
ATOM 3386 C CA . PHE B 1 153 ? -7.793 -28 -16.375 1 98.5 153 PHE B CA 1
ATOM 3387 C C . PHE B 1 153 ? -7.992 -27.453 -17.781 1 98.5 153 PHE B C 1
ATOM 3389 O O . PHE B 1 153 ? -7.031 -27.328 -18.547 1 98.5 153 PHE B O 1
ATOM 3396 N N . ASP B 1 154 ? -9.25 -27.125 -18.078 1 98.31 154 ASP B N 1
ATOM 3397 C CA . ASP B 1 154 ? -9.562 -26.578 -19.406 1 98.31 154 ASP B CA 1
ATOM 3398 C C . ASP B 1 154 ? -8.82 -25.281 -19.656 1 98.31 154 ASP B C 1
ATOM 3400 O O . ASP B 1 154 ? -8.25 -25.078 -20.734 1 98.31 154 ASP B O 1
ATOM 3404 N N . ALA B 1 155 ? -8.797 -24.469 -18.672 1 98.38 155 ALA B N 1
ATOM 3405 C CA . ALA B 1 155 ? -8.156 -23.156 -18.781 1 98.38 155 ALA B CA 1
ATOM 3406 C C . ALA B 1 155 ? -6.645 -23.297 -18.953 1 98.38 155 ALA B C 1
ATOM 3408 O O . ALA B 1 155 ? -6.027 -22.609 -19.766 1 98.38 155 ALA B O 1
ATOM 3409 N N . ALA B 1 156 ? -6.078 -24.156 -18.188 1 98.75 156 ALA B N 1
ATOM 3410 C CA . ALA B 1 156 ? -4.637 -24.391 -18.266 1 98.75 156 ALA B CA 1
ATOM 3411 C C . ALA B 1 156 ? -4.238 -24.844 -19.672 1 98.75 156 ALA B C 1
ATOM 3413 O O . ALA B 1 156 ? -3.338 -24.266 -20.281 1 98.75 156 ALA B O 1
ATOM 3414 N N . ALA B 1 157 ? -4.941 -25.797 -20.172 1 98.62 157 ALA B N 1
ATOM 3415 C CA . ALA B 1 157 ? -4.652 -26.344 -21.5 1 98.62 157 ALA B CA 1
ATOM 3416 C C . ALA B 1 157 ? -4.816 -25.281 -22.578 1 98.62 157 ALA B C 1
ATOM 3418 O O . ALA B 1 157 ? -3.947 -25.125 -23.438 1 98.62 157 ALA B O 1
ATOM 3419 N N . ALA B 1 158 ? -5.879 -24.562 -22.469 1 98.5 158 ALA B N 1
ATOM 3420 C CA . ALA B 1 158 ? -6.168 -23.531 -23.469 1 98.5 158 ALA B CA 1
ATOM 3421 C C . ALA B 1 158 ? -5.129 -22.422 -23.422 1 98.5 158 ALA B C 1
ATOM 3423 O O . ALA B 1 158 ? -4.781 -21.844 -24.453 1 98.5 158 ALA B O 1
ATOM 3424 N N . SER B 1 159 ? -4.648 -22.125 -22.25 1 98.75 159 SER B N 1
ATOM 3425 C CA . SER B 1 159 ? -3.719 -21.016 -22.094 1 98.75 159 SER B CA 1
ATOM 3426 C C . SER B 1 159 ? -2.352 -21.344 -22.672 1 98.75 159 SER B C 1
ATOM 3428 O O . SER B 1 159 ? -1.732 -20.5 -23.328 1 98.75 159 SER B O 1
ATOM 3430 N N . VAL B 1 160 ? -1.891 -22.562 -22.516 1 98.75 160 VAL B N 1
ATOM 3431 C CA . VAL B 1 160 ? -0.518 -22.844 -22.906 1 98.75 160 VAL B CA 1
ATOM 3432 C C . VAL B 1 160 ? -0.493 -23.344 -24.344 1 98.75 160 VAL B C 1
ATOM 3434 O O . VAL B 1 160 ? 0.568 -23.406 -24.969 1 98.75 160 VAL B O 1
ATOM 3437 N N . ALA B 1 161 ? -1.621 -23.672 -24.953 1 98.69 161 ALA B N 1
ATOM 3438 C CA . ALA B 1 161 ? -1.72 -24.312 -26.25 1 98.69 161 ALA B CA 1
ATOM 3439 C C . ALA B 1 161 ? -1.015 -23.484 -27.328 1 98.69 161 ALA B C 1
ATOM 3441 O O . ALA B 1 161 ? -0.219 -24.016 -28.109 1 98.69 161 ALA B O 1
ATOM 3442 N N . PRO B 1 162 ? -1.281 -22.141 -27.359 1 98.81 162 PRO B N 1
ATOM 3443 C CA . PRO B 1 162 ? -0.601 -21.359 -28.406 1 98.81 162 PRO B CA 1
ATOM 3444 C C . PRO B 1 162 ? 0.919 -21.391 -28.266 1 98.81 162 PRO B C 1
ATOM 3446 O O . PRO B 1 162 ? 1.639 -21.344 -29.266 1 98.81 162 PRO B O 1
ATOM 3449 N N . TYR B 1 163 ? 1.374 -21.453 -27.078 1 98.88 163 TYR B N 1
ATOM 3450 C CA . TYR B 1 163 ? 2.812 -21.469 -26.844 1 98.88 163 TYR B CA 1
ATOM 3451 C C . TYR B 1 163 ? 3.408 -22.828 -27.188 1 98.88 163 TYR B C 1
ATOM 3453 O O . TYR B 1 163 ? 4.535 -22.906 -27.672 1 98.88 163 TYR B O 1
ATOM 3461 N N . ILE B 1 164 ? 2.729 -23.906 -26.906 1 98.69 164 ILE B N 1
ATOM 3462 C CA . ILE B 1 164 ? 3.148 -25.234 -27.328 1 98.69 164 ILE B CA 1
ATOM 3463 C C . ILE B 1 164 ? 3.244 -25.281 -28.844 1 98.69 164 ILE B C 1
ATOM 3465 O O . ILE B 1 164 ? 4.25 -25.734 -29.406 1 98.69 164 ILE B O 1
ATOM 3469 N N . ALA B 1 165 ? 2.244 -24.812 -29.5 1 98.69 165 ALA B N 1
ATOM 3470 C CA . ALA B 1 165 ? 2.197 -24.812 -30.953 1 98.69 165 ALA B CA 1
ATOM 3471 C C . ALA B 1 165 ? 3.361 -24.031 -31.547 1 98.69 165 ALA B C 1
ATOM 3473 O O . ALA B 1 165 ? 3.896 -24.391 -32.594 1 98.69 165 ALA B O 1
ATOM 3474 N N . ALA B 1 166 ? 3.76 -22.984 -30.875 1 98.62 166 ALA B N 1
ATOM 3475 C CA . ALA B 1 166 ? 4.816 -22.094 -31.359 1 98.62 166 ALA B CA 1
ATOM 3476 C C . ALA B 1 166 ? 6.191 -22.594 -30.938 1 98.62 166 ALA B C 1
ATOM 3478 O O . ALA B 1 166 ? 7.211 -22 -31.281 1 98.62 166 ALA B O 1
ATOM 3479 N N . GLY B 1 167 ? 6.273 -23.703 -30.156 1 98.69 167 GLY B N 1
ATOM 3480 C CA . GLY B 1 167 ? 7.539 -24.219 -29.641 1 98.69 167 GLY B CA 1
ATOM 3481 C C . GLY B 1 167 ? 8.141 -23.359 -28.562 1 98.69 167 GLY B C 1
ATOM 3482 O O . GLY B 1 167 ? 9.359 -23.297 -28.406 1 98.69 167 GLY B O 1
ATOM 3483 N N . ARG B 1 168 ? 7.246 -22.641 -27.812 1 98.81 168 ARG B N 1
ATOM 3484 C CA . ARG B 1 168 ? 7.727 -21.672 -26.828 1 98.81 168 ARG B CA 1
ATOM 3485 C C . ARG B 1 168 ? 7.234 -22.031 -25.438 1 98.81 168 ARG B C 1
ATOM 3487 O O . ARG B 1 168 ? 7.211 -21.188 -24.547 1 98.81 168 ARG B O 1
ATOM 3494 N N . PHE B 1 169 ? 6.797 -23.219 -25.281 1 98.88 169 PHE B N 1
ATOM 3495 C CA . PHE B 1 169 ? 6.449 -23.766 -23.969 1 98.88 169 PHE B CA 1
ATOM 3496 C C . PHE B 1 169 ? 7.508 -24.75 -23.516 1 98.88 169 PHE B C 1
ATOM 3498 O O . PHE B 1 169 ? 7.777 -25.75 -24.188 1 98.88 169 PHE B O 1
ATOM 3505 N N . ARG B 1 170 ? 8.156 -24.438 -22.359 1 98.75 170 ARG B N 1
ATOM 3506 C CA . ARG B 1 170 ? 9.242 -25.266 -21.844 1 98.75 170 ARG B CA 1
ATOM 3507 C C . ARG B 1 170 ? 9.047 -25.578 -20.359 1 98.75 170 ARG B C 1
ATOM 3509 O O . ARG B 1 170 ? 8.633 -24.703 -19.594 1 98.75 170 ARG B O 1
ATOM 3516 N N . THR B 1 171 ? 9.406 -26.766 -19.953 1 98.75 171 THR B N 1
ATOM 3517 C CA . THR B 1 171 ? 9.336 -27.141 -18.547 1 98.75 171 THR B CA 1
ATOM 3518 C C . THR B 1 171 ? 10.734 -27.203 -17.938 1 98.75 171 THR B C 1
ATOM 3520 O O . THR B 1 171 ? 11.734 -27.125 -18.656 1 98.75 171 THR B O 1
ATOM 3523 N N . PHE B 1 172 ? 10.82 -27.188 -16.656 1 98.62 172 PHE B N 1
ATOM 3524 C CA . PHE B 1 172 ? 12.039 -27.406 -15.883 1 98.62 172 PHE B CA 1
ATOM 3525 C C . PHE B 1 172 ? 11.781 -28.328 -14.703 1 98.62 172 PHE B C 1
ATOM 3527 O O . PHE B 1 172 ? 10.625 -28.656 -14.406 1 98.62 172 PHE B O 1
ATOM 3534 N N . ARG B 1 173 ? 12.891 -28.797 -14.086 1 98 173 ARG B N 1
ATOM 3535 C CA . ARG B 1 173 ? 12.773 -29.734 -12.969 1 98 173 ARG B CA 1
ATOM 3536 C C . ARG B 1 173 ? 13.477 -29.188 -11.727 1 98 173 ARG B C 1
ATOM 3538 O O . ARG B 1 173 ? 14.531 -28.562 -11.828 1 98 173 ARG B O 1
ATOM 3545 N N . GLY B 1 174 ? 12.844 -29.422 -10.617 1 95.75 174 GLY B N 1
ATOM 3546 C CA . GLY B 1 174 ? 13.469 -29.172 -9.328 1 95.75 174 GLY B CA 1
ATOM 3547 C C . GLY B 1 174 ? 13.875 -27.719 -9.141 1 95.75 174 GLY B C 1
ATOM 3548 O O . GLY B 1 174 ? 13.094 -26.797 -9.414 1 95.75 174 GLY B O 1
ATOM 3549 N N . GLU B 1 175 ? 15.055 -27.5 -8.617 1 96.56 175 GLU B N 1
ATOM 3550 C CA . GLU B 1 175 ? 15.586 -26.172 -8.312 1 96.56 175 GLU B CA 1
ATOM 3551 C C . GLU B 1 175 ? 16.453 -25.641 -9.461 1 96.56 175 GLU B C 1
ATOM 3553 O O . GLU B 1 175 ? 17.578 -25.219 -9.242 1 96.56 175 GLU B O 1
ATOM 3558 N N . ALA B 1 176 ? 15.898 -25.594 -10.562 1 96.94 176 ALA B N 1
ATOM 3559 C CA . ALA B 1 176 ? 16.609 -25.203 -11.781 1 96.94 176 ALA B CA 1
ATOM 3560 C C . ALA B 1 176 ? 17 -23.719 -11.727 1 96.94 176 ALA B C 1
ATOM 3562 O O . ALA B 1 176 ? 16.234 -22.891 -11.234 1 96.94 176 ALA B O 1
ATOM 3563 N N . THR B 1 177 ? 18.219 -23.422 -12.203 1 97.25 177 THR B N 1
ATOM 3564 C CA . THR B 1 177 ? 18.578 -22.031 -12.516 1 97.25 177 THR B CA 1
ATOM 3565 C C . THR B 1 177 ? 18 -21.625 -13.867 1 97.25 177 THR B C 1
ATOM 3567 O O . THR B 1 177 ? 18.359 -22.203 -14.898 1 97.25 177 THR B O 1
ATOM 3570 N N . LEU B 1 178 ? 17.141 -20.672 -13.875 1 96.75 178 LEU B N 1
ATOM 3571 C CA . LEU B 1 178 ? 16.391 -20.328 -15.078 1 96.75 178 LEU B CA 1
ATOM 3572 C C . LEU B 1 178 ? 17.031 -19.156 -15.797 1 96.75 178 LEU B C 1
ATOM 3574 O O . LEU B 1 178 ? 16.906 -19.031 -17.016 1 96.75 178 LEU B O 1
ATOM 3578 N N . ALA B 1 179 ? 17.656 -18.281 -15.078 1 95 179 ALA B N 1
ATOM 3579 C CA . ALA B 1 179 ? 18.453 -17.125 -15.508 1 95 179 ALA B CA 1
ATOM 3580 C C . ALA B 1 179 ? 19.453 -16.703 -14.422 1 95 179 ALA B C 1
ATOM 3582 O O . ALA B 1 179 ? 19.359 -17.172 -13.281 1 95 179 ALA B O 1
ATOM 3583 N N . PRO B 1 180 ? 20.453 -15.922 -14.859 1 92.81 180 PRO B N 1
ATOM 3584 C CA . PRO B 1 180 ? 21.344 -15.453 -13.797 1 92.81 180 PRO B CA 1
ATOM 3585 C C . PRO B 1 180 ? 20.594 -14.797 -12.641 1 92.81 180 PRO B C 1
ATOM 3587 O O . PRO B 1 180 ? 19.875 -13.82 -12.844 1 92.81 180 PRO B O 1
ATOM 3590 N N . GLY B 1 181 ? 20.719 -15.375 -11.461 1 94.44 181 GLY B N 1
ATOM 3591 C CA . GLY B 1 181 ? 20.125 -14.805 -10.258 1 94.44 181 GLY B CA 1
ATOM 3592 C C . GLY B 1 181 ? 18.672 -15.227 -10.062 1 94.44 181 GLY B C 1
ATOM 3593 O O . GLY B 1 181 ? 18.016 -14.797 -9.109 1 94.44 181 GLY B O 1
ATOM 3594 N N . ILE B 1 182 ? 18.172 -16.125 -10.953 1 97.12 182 ILE B N 1
ATOM 3595 C CA . ILE B 1 182 ? 16.781 -16.547 -10.844 1 97.12 182 ILE B CA 1
ATOM 3596 C C . ILE B 1 182 ? 16.703 -18.078 -10.805 1 97.12 182 ILE B C 1
ATOM 3598 O O . ILE B 1 182 ? 17.109 -18.75 -11.758 1 97.12 182 ILE B O 1
ATOM 3602 N N . ARG B 1 183 ? 16.172 -18.516 -9.703 1 98.06 183 ARG B N 1
ATOM 3603 C CA . ARG B 1 183 ? 16.094 -19.969 -9.508 1 98.06 183 ARG B CA 1
ATOM 3604 C C . ARG B 1 183 ? 14.672 -20.391 -9.125 1 98.06 183 ARG B C 1
ATOM 3606 O O . ARG B 1 183 ? 13.953 -19.625 -8.461 1 98.06 183 ARG B O 1
ATOM 3613 N N . ALA B 1 184 ? 14.344 -21.594 -9.57 1 98.81 184 ALA B N 1
ATOM 3614 C CA . ALA B 1 184 ? 13.086 -22.188 -9.156 1 98.81 184 ALA B CA 1
ATOM 3615 C C . ALA B 1 184 ? 13.211 -22.844 -7.777 1 98.81 184 ALA B C 1
ATOM 3617 O O . ALA B 1 184 ? 14.234 -23.453 -7.461 1 98.81 184 ALA B O 1
ATOM 3618 N N . VAL B 1 185 ? 12.195 -22.672 -6.992 1 98.75 185 VAL B N 1
ATOM 3619 C CA . VAL B 1 185 ? 12.109 -23.312 -5.684 1 98.75 185 VAL B CA 1
ATOM 3620 C C . VAL B 1 185 ? 10.805 -24.094 -5.582 1 98.75 185 VAL B C 1
ATOM 3622 O O . VAL B 1 185 ? 9.727 -23.516 -5.406 1 98.75 185 VAL B O 1
ATOM 3625 N N . PRO B 1 186 ? 10.883 -25.422 -5.668 1 98.62 186 PRO B N 1
ATOM 3626 C CA . PRO B 1 186 ? 9.656 -26.203 -5.57 1 98.62 186 PRO B CA 1
ATOM 3627 C C . PRO B 1 186 ? 8.883 -25.938 -4.277 1 98.62 186 PRO B C 1
ATOM 3629 O O . PRO B 1 186 ? 9.484 -25.891 -3.197 1 98.62 186 PRO B O 1
ATOM 3632 N N . MET B 1 187 ? 7.578 -25.734 -4.422 1 98.31 187 MET B N 1
ATOM 3633 C CA . MET B 1 187 ? 6.648 -25.469 -3.326 1 98.31 187 MET B CA 1
ATOM 3634 C C . MET B 1 187 ? 5.406 -26.344 -3.449 1 98.31 187 MET B C 1
ATOM 3636 O O . MET B 1 187 ? 4.297 -25.828 -3.613 1 98.31 187 MET B O 1
ATOM 3640 N N . PRO B 1 188 ? 5.559 -27.641 -3.328 1 98.25 188 PRO B N 1
ATOM 3641 C CA . PRO B 1 188 ? 4.387 -28.484 -3.566 1 98.25 188 PRO B CA 1
ATOM 3642 C C . PRO B 1 188 ? 3.311 -28.328 -2.5 1 98.25 188 PRO B C 1
ATOM 3644 O O . PRO B 1 188 ? 3.607 -27.906 -1.375 1 98.25 188 PRO B O 1
ATOM 3647 N N . GLY B 1 189 ? 2.084 -28.703 -2.816 1 98.56 189 GLY B N 1
ATOM 3648 C CA . GLY B 1 189 ? 0.958 -28.703 -1.895 1 98.56 189 GLY B CA 1
ATOM 3649 C C . GLY B 1 189 ? -0.28 -28.047 -2.469 1 98.56 189 GLY B C 1
ATOM 3650 O O . GLY B 1 189 ? -1.305 -28.703 -2.67 1 98.56 189 GLY B O 1
ATOM 3651 N N . HIS B 1 190 ? -0.158 -26.781 -2.801 1 98.62 190 HIS B N 1
ATOM 3652 C CA . HIS B 1 190 ? -1.27 -26.078 -3.432 1 98.62 190 HIS B CA 1
ATOM 3653 C C . HIS B 1 190 ? -1.63 -26.703 -4.773 1 98.62 190 HIS B C 1
ATOM 3655 O O . HIS B 1 190 ? -2.799 -27 -5.031 1 98.62 190 HIS B O 1
ATOM 3661 N N . THR B 1 191 ? -0.662 -26.875 -5.543 1 98.69 191 THR B N 1
ATOM 3662 C CA . THR B 1 191 ? -0.693 -27.781 -6.691 1 98.69 191 THR B CA 1
ATOM 3663 C C . THR B 1 191 ? 0.523 -28.703 -6.688 1 98.69 191 THR B C 1
ATOM 3665 O O . THR B 1 191 ? 1.496 -28.453 -5.973 1 98.69 191 THR B O 1
ATOM 3668 N N . PRO B 1 192 ? 0.461 -29.766 -7.426 1 98.19 192 PRO B N 1
ATOM 3669 C CA . PRO B 1 192 ? 1.548 -30.734 -7.34 1 98.19 192 PRO B CA 1
ATOM 3670 C C . PRO B 1 192 ? 2.906 -30.141 -7.707 1 98.19 192 PRO B C 1
ATOM 3672 O O . PRO B 1 192 ? 3.918 -30.484 -7.086 1 98.19 192 PRO B O 1
ATOM 3675 N N . GLY B 1 193 ? 2.971 -29.281 -8.633 1 98.69 193 GLY B N 1
ATOM 3676 C CA . GLY B 1 193 ? 4.227 -28.703 -9.086 1 98.69 193 GLY B CA 1
ATOM 3677 C C . GLY B 1 193 ? 4.355 -27.234 -8.781 1 98.69 193 GLY B C 1
ATOM 3678 O O . GLY B 1 193 ? 5.133 -26.516 -9.422 1 98.69 193 GLY B O 1
ATOM 3679 N N . HIS B 1 194 ? 3.541 -26.734 -7.828 1 98.88 194 HIS B N 1
ATOM 3680 C CA . HIS B 1 194 ? 3.654 -25.328 -7.449 1 98.88 194 HIS B CA 1
ATOM 3681 C C . HIS B 1 194 ? 5.105 -24.953 -7.184 1 98.88 194 HIS B C 1
ATOM 3683 O O . HIS B 1 194 ? 5.844 -25.703 -6.539 1 98.88 194 HIS B O 1
ATOM 3689 N N . THR B 1 195 ? 5.539 -23.797 -7.707 1 98.88 195 THR B N 1
ATOM 3690 C CA . THR B 1 195 ? 6.934 -23.375 -7.664 1 98.88 195 THR B CA 1
ATOM 3691 C C . THR B 1 195 ? 7.039 -21.891 -7.352 1 98.88 195 THR B C 1
ATOM 3693 O O . THR B 1 195 ? 6.305 -21.078 -7.922 1 98.88 195 THR B O 1
ATOM 3696 N N . ALA B 1 196 ? 7.879 -21.547 -6.398 1 98.94 196 ALA B N 1
ATOM 3697 C CA . ALA B 1 196 ? 8.297 -20.156 -6.211 1 98.94 196 ALA B CA 1
ATOM 3698 C C . ALA B 1 196 ? 9.547 -19.844 -7.023 1 98.94 196 ALA B C 1
ATOM 3700 O O . ALA B 1 196 ? 10.258 -20.75 -7.457 1 98.94 196 ALA B O 1
ATOM 3701 N N . TYR B 1 197 ? 9.797 -18.594 -7.215 1 98.88 197 TYR B N 1
ATOM 3702 C CA . TYR B 1 197 ? 11 -18.156 -7.906 1 98.88 197 TYR B CA 1
ATOM 3703 C C . TYR B 1 197 ? 11.82 -17.219 -7.027 1 98.88 197 TYR B C 1
ATOM 3705 O O . TYR B 1 197 ? 11.328 -16.172 -6.59 1 98.88 197 TYR B O 1
ATOM 3713 N N . LEU B 1 198 ? 13.039 -17.641 -6.758 1 98.5 198 LEU B N 1
ATOM 3714 C CA . LEU B 1 198 ? 13.977 -16.844 -5.98 1 98.5 198 LEU B CA 1
ATOM 3715 C C . LEU B 1 198 ? 14.844 -15.984 -6.891 1 98.5 198 LEU B C 1
ATOM 3717 O O . LEU B 1 198 ? 15.547 -16.5 -7.762 1 98.5 198 LEU B O 1
ATOM 3721 N N . ILE B 1 199 ? 14.719 -14.695 -6.746 1 97.81 199 ILE B N 1
ATOM 3722 C CA . ILE B 1 199 ? 15.477 -13.703 -7.5 1 97.81 199 ILE B CA 1
ATOM 3723 C C . ILE B 1 199 ? 16.531 -13.055 -6.602 1 97.81 199 ILE B C 1
ATOM 3725 O O . ILE B 1 199 ? 16.188 -12.414 -5.605 1 97.81 199 ILE B O 1
ATOM 3729 N N . GLU B 1 200 ? 17.719 -13.203 -6.938 1 96.12 200 GLU B N 1
ATOM 3730 C CA . GLU B 1 200 ? 18.797 -12.672 -6.109 1 96.12 200 GLU B CA 1
ATOM 3731 C C . GLU B 1 200 ? 19.719 -11.773 -6.922 1 96.12 200 GLU B C 1
ATOM 3733 O O . GLU B 1 200 ? 19.984 -12.031 -8.102 1 96.12 200 GLU B O 1
ATOM 3738 N N . SER B 1 201 ? 20.141 -10.734 -6.41 1 93.81 201 SER B N 1
ATOM 3739 C CA . SER B 1 201 ? 21.109 -9.789 -6.938 1 93.81 201 SER B CA 1
ATOM 3740 C C . SER B 1 201 ? 21.984 -9.203 -5.82 1 93.81 201 SER B C 1
ATOM 3742 O O . SER B 1 201 ? 21.5 -8.398 -5.02 1 93.81 201 SER B O 1
ATOM 3744 N N . GLY B 1 202 ? 23.219 -9.531 -5.77 1 89.81 202 GLY B N 1
ATOM 3745 C CA . GLY B 1 202 ? 24.031 -9.188 -4.617 1 89.81 202 GLY B CA 1
ATOM 3746 C C . GLY B 1 202 ? 23.531 -9.797 -3.324 1 89.81 202 GLY B C 1
ATOM 3747 O O . GLY B 1 202 ? 23.312 -11.008 -3.246 1 89.81 202 GLY B O 1
ATOM 3748 N N . ASP B 1 203 ? 23.281 -8.906 -2.312 1 88.19 203 ASP B N 1
ATOM 3749 C CA . ASP B 1 203 ? 22.844 -9.375 -1.001 1 88.19 203 ASP B CA 1
ATOM 3750 C C . ASP B 1 203 ? 21.328 -9.312 -0.866 1 88.19 203 ASP B C 1
ATOM 3752 O O . ASP B 1 203 ? 20.781 -9.664 0.177 1 88.19 203 ASP B O 1
ATOM 3756 N N . ALA B 1 204 ? 20.75 -9 -1.974 1 90.44 204 ALA B N 1
ATOM 3757 C CA . ALA B 1 204 ? 19.297 -8.828 -1.919 1 90.44 204 ALA B CA 1
ATOM 3758 C C . ALA B 1 204 ? 18.578 -10.023 -2.547 1 90.44 204 ALA B C 1
ATOM 3760 O O . ALA B 1 204 ? 19.078 -10.625 -3.492 1 90.44 204 ALA B O 1
ATOM 3761 N N . GLY B 1 205 ? 17.469 -10.367 -1.965 1 95.88 205 GLY B N 1
ATOM 3762 C CA . GLY B 1 205 ? 16.672 -11.461 -2.494 1 95.88 205 GLY B CA 1
ATOM 3763 C C . GLY B 1 205 ? 15.172 -11.188 -2.463 1 95.88 205 GLY B C 1
ATOM 3764 O O . GLY B 1 205 ? 14.688 -10.508 -1.56 1 95.88 205 GLY B O 1
ATOM 3765 N N . LEU B 1 206 ? 14.516 -11.695 -3.473 1 98 206 LEU B N 1
ATOM 3766 C CA . LEU B 1 206 ? 13.055 -11.672 -3.576 1 98 206 LEU B CA 1
ATOM 3767 C C . LEU B 1 206 ? 12.508 -13.055 -3.893 1 98 206 LEU B C 1
ATOM 3769 O O . LEU B 1 206 ? 12.977 -13.719 -4.824 1 98 206 LEU B O 1
ATOM 3773 N N . LEU B 1 207 ? 11.633 -13.453 -3.037 1 98.81 207 LEU B N 1
ATOM 3774 C CA . LEU B 1 207 ? 10.938 -14.703 -3.322 1 98.81 207 LEU B CA 1
ATOM 3775 C C . LEU B 1 207 ? 9.523 -14.438 -3.816 1 98.81 207 LEU B C 1
ATOM 3777 O O . LEU B 1 207 ? 8.648 -14.07 -3.031 1 98.81 207 LEU B O 1
ATOM 3781 N N . ALA B 1 208 ? 9.305 -14.586 -5.129 1 98.88 208 ALA B N 1
ATOM 3782 C CA . ALA B 1 208 ? 7.938 -14.625 -5.656 1 98.88 208 ALA B CA 1
ATOM 3783 C C . ALA B 1 208 ? 7.277 -15.969 -5.383 1 98.88 208 ALA B C 1
ATOM 3785 O O . ALA B 1 208 ? 7.555 -16.953 -6.074 1 98.88 208 ALA B O 1
ATOM 3786 N N . TRP B 1 209 ? 6.352 -15.953 -4.445 1 98.88 209 TRP B N 1
ATOM 3787 C CA . TRP B 1 209 ? 6.141 -17.234 -3.791 1 98.88 209 TRP B CA 1
ATOM 3788 C C . TRP B 1 209 ? 4.832 -17.875 -4.254 1 98.88 209 TRP B C 1
ATOM 3790 O O . TRP B 1 209 ? 4.449 -18.953 -3.768 1 98.88 209 TRP B O 1
ATOM 3800 N N . GLY B 1 210 ? 4.105 -17.281 -5.176 1 98.69 210 GLY B N 1
ATOM 3801 C CA . GLY B 1 210 ? 2.859 -17.859 -5.656 1 98.69 210 GLY B CA 1
ATOM 3802 C C . GLY B 1 210 ? 1.794 -17.953 -4.582 1 98.69 210 GLY B C 1
ATOM 3803 O O . GLY B 1 210 ? 1.508 -16.984 -3.891 1 98.69 210 GLY B O 1
ATOM 3804 N N . ASP B 1 211 ? 1.193 -19.188 -4.492 1 98.75 211 ASP B N 1
ATOM 3805 C CA . ASP B 1 211 ? 0.036 -19.344 -3.617 1 98.75 211 ASP B CA 1
ATOM 3806 C C . ASP B 1 211 ? 0.43 -19.984 -2.295 1 98.75 211 ASP B C 1
ATOM 3808 O O . ASP B 1 211 ? -0.218 -20.938 -1.848 1 98.75 211 ASP B O 1
ATOM 3812 N N . ILE B 1 212 ? 1.372 -19.375 -1.675 1 98.75 212 ILE B N 1
ATOM 3813 C CA . ILE B 1 212 ? 1.756 -19.781 -0.327 1 98.75 212 ILE B CA 1
ATOM 3814 C C . ILE B 1 212 ? 0.768 -19.203 0.686 1 98.75 212 ILE B C 1
ATOM 3816 O O . ILE B 1 212 ? 0.416 -19.875 1.664 1 98.75 212 ILE B O 1
ATOM 3820 N N . VAL B 1 213 ? 0.375 -17.953 0.445 1 98.56 213 VAL B N 1
ATOM 3821 C CA . VAL B 1 213 ? -0.595 -17.234 1.272 1 98.56 213 VAL B CA 1
ATOM 3822 C C . VAL B 1 213 ? -1.685 -16.641 0.389 1 98.56 213 VAL B C 1
ATOM 3824 O O . VAL B 1 213 ? -1.391 -15.883 -0.541 1 98.56 213 VAL B O 1
ATOM 3827 N N . HIS B 1 214 ? -2.938 -16.969 0.723 1 98.06 214 HIS B N 1
ATOM 3828 C CA . HIS B 1 214 ? -4.078 -16.438 -0.017 1 98.06 214 HIS B CA 1
ATOM 3829 C C . HIS B 1 214 ? -4.688 -15.242 0.698 1 98.06 214 HIS B C 1
ATOM 3831 O O . HIS B 1 214 ? -5.078 -14.266 0.057 1 98.06 214 HIS B O 1
ATOM 3837 N N . VAL B 1 215 ? -4.812 -15.391 1.983 1 98.06 215 VAL B N 1
ATOM 3838 C CA . VAL B 1 215 ? -5.309 -14.32 2.852 1 98.06 215 VAL B CA 1
ATOM 3839 C C . VAL B 1 215 ? -4.34 -14.117 4.016 1 98.06 215 VAL B C 1
ATOM 3841 O O . VAL B 1 215 ? -4.324 -14.898 4.965 1 98.06 215 VAL B O 1
ATOM 3844 N N . ALA B 1 216 ? -3.641 -13.055 3.947 1 98.31 216 ALA B N 1
ATOM 3845 C CA . ALA B 1 216 ? -2.572 -12.805 4.91 1 98.31 216 ALA B CA 1
ATOM 3846 C C . ALA B 1 216 ? -3.119 -12.75 6.336 1 98.31 216 ALA B C 1
ATOM 3848 O O . ALA B 1 216 ? -2.518 -13.305 7.258 1 98.31 216 ALA B O 1
ATOM 3849 N N . ALA B 1 217 ? -4.285 -12.141 6.535 1 97.88 217 ALA B N 1
ATOM 3850 C CA . ALA B 1 217 ? -4.875 -11.961 7.859 1 97.88 217 ALA B CA 1
ATOM 3851 C C . ALA B 1 217 ? -5.102 -13.305 8.547 1 97.88 217 ALA B C 1
ATOM 3853 O O . ALA B 1 217 ? -5.109 -13.383 9.781 1 97.88 217 ALA B O 1
ATOM 3854 N N . ILE B 1 218 ? -5.23 -14.352 7.797 1 98.06 218 ILE B N 1
ATOM 3855 C CA . ILE B 1 218 ? -5.547 -15.664 8.344 1 98.06 218 ILE B CA 1
ATOM 3856 C C . ILE B 1 218 ? -4.289 -16.531 8.391 1 98.06 218 ILE B C 1
ATOM 3858 O O . ILE B 1 218 ? -3.873 -16.969 9.461 1 98.06 218 ILE B O 1
ATOM 3862 N N . GLN B 1 219 ? -3.605 -16.609 7.301 1 98.56 219 GLN B N 1
ATOM 3863 C CA . GLN B 1 219 ? -2.59 -17.641 7.16 1 98.56 219 GLN B CA 1
ATOM 3864 C C . GLN B 1 219 ? -1.262 -17.203 7.766 1 98.56 219 GLN B C 1
ATOM 3866 O O . GLN B 1 219 ? -0.364 -18.016 7.973 1 98.56 219 GLN B O 1
ATOM 3871 N N . LEU B 1 220 ? -1.089 -15.945 8.039 1 98.5 220 LEU B N 1
ATOM 3872 C CA . LEU B 1 220 ? 0.093 -15.516 8.781 1 98.5 220 LEU B CA 1
ATOM 3873 C C . LEU B 1 220 ? -0.113 -15.695 10.281 1 98.5 220 LEU B C 1
ATOM 3875 O O . LEU B 1 220 ? 0.856 -15.742 11.047 1 98.5 220 LEU B O 1
ATOM 3879 N N . GLN B 1 221 ? -1.37 -15.703 10.68 1 97.5 221 GLN B N 1
ATOM 3880 C CA . GLN B 1 221 ? -1.714 -15.969 12.078 1 97.5 221 GLN B CA 1
ATOM 3881 C C . GLN B 1 221 ? -1.815 -17.469 12.344 1 97.5 221 GLN B C 1
ATOM 3883 O O . GLN B 1 221 ? -1.523 -17.922 13.453 1 97.5 221 GLN B O 1
ATOM 3888 N N . ASP B 1 222 ? -2.264 -18.203 11.336 1 97.5 222 ASP B N 1
ATOM 3889 C CA . ASP B 1 222 ? -2.385 -19.656 11.398 1 97.5 222 ASP B CA 1
ATOM 3890 C C . ASP B 1 222 ? -1.838 -20.312 10.133 1 97.5 222 ASP B C 1
ATOM 3892 O O . ASP B 1 222 ? -2.605 -20.719 9.258 1 97.5 222 ASP B O 1
ATOM 3896 N N . PRO B 1 223 ? -0.565 -20.562 10.133 1 97.31 223 PRO B N 1
ATOM 3897 C CA . PRO B 1 223 ? 0.058 -21.141 8.938 1 97.31 223 PRO B CA 1
ATOM 3898 C C . PRO B 1 223 ? -0.464 -22.531 8.609 1 97.31 223 PRO B C 1
ATOM 3900 O O . PRO B 1 223 ? -0.182 -23.062 7.535 1 97.31 223 PRO B O 1
ATOM 3903 N N . ASP B 1 224 ? -1.278 -23.109 9.5 1 97.56 224 ASP B N 1
ATOM 3904 C CA . ASP B 1 224 ? -1.798 -24.453 9.266 1 97.56 224 ASP B CA 1
ATOM 3905 C C . ASP B 1 224 ? -3.111 -24.422 8.492 1 97.56 224 ASP B C 1
ATOM 3907 O O . ASP B 1 224 ? -3.59 -25.438 8.016 1 97.56 224 ASP B O 1
ATOM 3911 N N . ALA B 1 225 ? -3.65 -23.25 8.398 1 98 225 ALA B N 1
ATOM 3912 C CA . ALA B 1 225 ? -4.902 -23.109 7.664 1 98 225 ALA B CA 1
ATOM 3913 C C . ALA B 1 225 ? -4.699 -23.391 6.176 1 98 225 ALA B C 1
ATOM 3915 O O . ALA B 1 225 ? -3.84 -22.781 5.535 1 98 225 ALA B O 1
ATOM 3916 N N . THR B 1 226 ? -5.426 -24.312 5.629 1 98.19 226 THR B N 1
ATOM 3917 C CA . THR B 1 226 ? -5.352 -24.656 4.215 1 98.19 226 THR B CA 1
ATOM 3918 C C . THR B 1 226 ? -6.617 -24.203 3.484 1 98.19 226 THR B C 1
ATOM 3920 O O . THR B 1 226 ? -7.492 -23.578 4.078 1 98.19 226 THR B O 1
ATOM 3923 N N . VAL B 1 227 ? -6.637 -24.406 2.168 1 97.5 227 VAL B N 1
ATOM 3924 C CA . VAL B 1 227 ? -7.812 -24.031 1.382 1 97.5 227 VAL B CA 1
ATOM 3925 C C . VAL B 1 227 ? -8.289 -25.234 0.569 1 97.5 227 VAL B C 1
ATOM 3927 O O . VAL B 1 227 ? -7.516 -26.172 0.324 1 97.5 227 VAL B O 1
ATOM 3930 N N . GLN B 1 228 ? -9.508 -25.141 0.103 1 95.81 228 GLN B N 1
ATOM 3931 C CA . GLN B 1 228 ? -10.156 -26.203 -0.665 1 95.81 228 GLN B CA 1
ATOM 3932 C C . GLN B 1 228 ? -9.375 -26.5 -1.941 1 95.81 228 GLN B C 1
ATOM 3934 O O . GLN B 1 228 ? -9.383 -27.641 -2.424 1 95.81 228 GLN B O 1
ATOM 3939 N N . TYR B 1 229 ? -8.633 -25.594 -2.43 1 95.56 229 TYR B N 1
ATOM 3940 C CA . TYR B 1 229 ? -7.969 -25.688 -3.725 1 95.56 229 TYR B CA 1
ATOM 3941 C C . TYR B 1 229 ? -6.613 -26.375 -3.592 1 95.56 229 TYR B C 1
ATOM 3943 O O . TYR B 1 229 ? -5.941 -26.641 -4.594 1 95.56 229 TYR B O 1
ATOM 3951 N N . ASP B 1 230 ? -6.234 -26.672 -2.367 1 97.44 230 ASP B N 1
ATOM 3952 C CA . ASP B 1 230 ? -4.98 -27.406 -2.189 1 97.44 230 ASP B CA 1
ATOM 3953 C C . ASP B 1 230 ? -5.113 -28.844 -2.666 1 97.44 230 ASP B C 1
ATOM 3955 O O . ASP B 1 230 ? -6.023 -29.562 -2.244 1 97.44 230 ASP B O 1
ATOM 3959 N N . SER B 1 231 ? -4.18 -29.219 -3.484 1 97.19 231 SER B N 1
ATOM 3960 C CA . SER B 1 231 ? -4.172 -30.594 -3.963 1 97.19 231 SER B CA 1
ATOM 3961 C C . SER B 1 231 ? -3.777 -31.562 -2.854 1 97.19 231 SER B C 1
ATOM 3963 O O . SER B 1 231 ? -4.219 -32.719 -2.84 1 97.19 231 SER B O 1
ATOM 3965 N N . ASP B 1 232 ? -2.941 -31.188 -2 1 97.94 232 ASP B N 1
ATOM 3966 C CA . ASP B 1 232 ? -2.467 -31.906 -0.823 1 97.94 232 ASP B CA 1
ATOM 3967 C C . ASP B 1 232 ? -2.326 -30.969 0.374 1 97.94 232 ASP B C 1
ATOM 3969 O O . ASP B 1 232 ? -1.299 -30.297 0.532 1 97.94 232 ASP B O 1
ATOM 3973 N N . ALA B 1 233 ? -3.324 -31 1.181 1 98 233 ALA B N 1
ATOM 3974 C CA . ALA B 1 233 ? -3.41 -30.047 2.279 1 98 233 ALA B CA 1
ATOM 3975 C C . ALA B 1 233 ? -2.223 -30.188 3.229 1 98 233 ALA B C 1
ATOM 3977 O O . ALA B 1 233 ? -1.681 -29.188 3.711 1 98 233 ALA B O 1
ATOM 3978 N N . ASP B 1 234 ? -1.854 -31.375 3.498 1 98.44 234 ASP B N 1
ATOM 3979 C CA . ASP B 1 234 ? -0.729 -31.609 4.395 1 98.44 234 ASP B CA 1
ATOM 3980 C C . ASP B 1 234 ? 0.564 -31.047 3.82 1 98.44 234 ASP B C 1
ATOM 3982 O O . ASP B 1 234 ? 1.331 -30.391 4.531 1 98.44 234 ASP B O 1
ATOM 3986 N N . ALA B 1 235 ? 0.762 -31.281 2.568 1 98.5 235 ALA B N 1
ATOM 3987 C CA . ALA B 1 235 ? 1.953 -30.75 1.917 1 98.5 235 ALA B CA 1
ATOM 3988 C C . ALA B 1 235 ? 1.899 -29.219 1.852 1 98.5 235 ALA B C 1
ATOM 3990 O O . ALA B 1 235 ? 2.914 -28.547 2.053 1 98.5 235 ALA B O 1
ATOM 3991 N N . ALA B 1 236 ? 0.713 -28.688 1.565 1 98.62 236 ALA B N 1
ATOM 3992 C CA . ALA B 1 236 ? 0.545 -27.234 1.49 1 98.62 236 ALA B CA 1
ATOM 3993 C C . ALA B 1 236 ? 0.894 -26.578 2.82 1 98.62 236 ALA B C 1
ATOM 3995 O O . ALA B 1 236 ? 1.596 -25.562 2.85 1 98.62 236 ALA B O 1
ATOM 3996 N N . ARG B 1 237 ? 0.457 -27.188 3.881 1 97.88 237 ARG B N 1
ATOM 3997 C CA . ARG B 1 237 ? 0.73 -26.688 5.227 1 97.88 237 ARG B CA 1
ATOM 3998 C C . ARG B 1 237 ? 2.225 -26.719 5.527 1 97.88 237 ARG B C 1
ATOM 4000 O O . ARG B 1 237 ? 2.781 -25.75 6.031 1 97.88 237 ARG B O 1
ATOM 4007 N N . ARG B 1 238 ? 2.842 -27.797 5.258 1 98.44 238 ARG B N 1
ATOM 4008 C CA . ARG B 1 238 ? 4.273 -27.953 5.512 1 98.44 238 ARG B CA 1
ATOM 4009 C C . ARG B 1 238 ? 5.078 -26.953 4.695 1 98.44 238 ARG B C 1
ATOM 4011 O O . ARG B 1 238 ? 5.973 -26.281 5.223 1 98.44 238 ARG B O 1
ATOM 4018 N N . THR B 1 239 ? 4.75 -26.859 3.422 1 98.69 239 THR B N 1
ATOM 4019 C CA . THR B 1 239 ? 5.438 -25.938 2.535 1 98.69 239 THR B CA 1
ATOM 4020 C C . THR B 1 239 ? 5.277 -24.5 3.031 1 98.69 239 THR B C 1
ATOM 4022 O O . THR B 1 239 ? 6.246 -23.734 3.062 1 98.69 239 THR B O 1
ATOM 4025 N N . ARG B 1 240 ? 4.09 -24.109 3.461 1 98.75 240 ARG B N 1
ATOM 4026 C CA . ARG B 1 240 ? 3.844 -22.766 3.955 1 98.75 240 ARG B CA 1
ATOM 4027 C C . ARG B 1 240 ? 4.656 -22.484 5.215 1 98.75 240 ARG B C 1
ATOM 4029 O O . ARG B 1 240 ? 5.34 -21.469 5.309 1 98.75 240 ARG B O 1
ATOM 4036 N N . ARG B 1 241 ? 4.629 -23.406 6.152 1 98.25 241 ARG B N 1
ATOM 4037 C CA . ARG B 1 241 ? 5.363 -23.234 7.402 1 98.25 241 ARG B CA 1
ATOM 4038 C C . ARG B 1 241 ? 6.855 -23.047 7.137 1 98.25 241 ARG B C 1
ATOM 4040 O O . ARG B 1 241 ? 7.473 -22.125 7.672 1 98.25 241 ARG B O 1
ATOM 4047 N N . ASP B 1 242 ? 7.336 -23.922 6.32 1 98.31 242 ASP B N 1
ATOM 4048 C CA . ASP B 1 242 ? 8.766 -23.875 6.023 1 98.31 242 ASP B CA 1
ATOM 4049 C C . ASP B 1 242 ? 9.133 -22.578 5.293 1 98.31 242 ASP B C 1
ATOM 4051 O O . ASP B 1 242 ? 10.164 -21.984 5.574 1 98.31 242 ASP B O 1
ATOM 4055 N N . THR B 1 243 ? 8.328 -22.203 4.367 1 98.62 243 THR B N 1
ATOM 4056 C CA . THR B 1 243 ? 8.594 -21.016 3.562 1 98.62 243 THR B CA 1
ATOM 4057 C C . THR B 1 243 ? 8.531 -19.766 4.422 1 98.62 243 THR B C 1
ATOM 4059 O O . THR B 1 243 ? 9.414 -18.906 4.34 1 98.62 243 THR B O 1
ATOM 4062 N N . LEU B 1 244 ? 7.477 -19.625 5.277 1 98.69 244 LEU B N 1
ATOM 4063 C CA . LEU B 1 244 ? 7.348 -18.453 6.137 1 98.69 244 LEU B CA 1
ATOM 4064 C C . LEU B 1 244 ? 8.547 -18.344 7.074 1 98.69 244 LEU B C 1
ATOM 4066 O O . LEU B 1 244 ? 9.094 -17.25 7.254 1 98.69 244 LEU B O 1
ATOM 4070 N N . LYS B 1 245 ? 8.938 -19.453 7.602 1 98.12 245 LYS B N 1
ATOM 4071 C CA . LYS B 1 245 ? 10.102 -19.469 8.484 1 98.12 245 LYS B CA 1
ATOM 4072 C C . LYS B 1 245 ? 11.359 -19.016 7.738 1 98.12 245 LYS B C 1
ATOM 4074 O O . LYS B 1 245 ? 12.125 -18.188 8.234 1 98.12 245 LYS B O 1
ATOM 4079 N N . ARG B 1 246 ? 11.516 -19.516 6.559 1 96.75 246 ARG B N 1
ATOM 4080 C CA . ARG B 1 246 ? 12.711 -19.234 5.77 1 96.75 246 ARG B CA 1
ATOM 4081 C C . ARG B 1 246 ? 12.773 -17.766 5.395 1 96.75 246 ARG B C 1
ATOM 4083 O O . ARG B 1 246 ? 13.812 -17.109 5.582 1 96.75 246 ARG B O 1
ATOM 4090 N N . VAL B 1 247 ? 11.719 -17.234 4.875 1 97.31 247 VAL B N 1
ATOM 4091 C CA . VAL B 1 247 ? 11.75 -15.867 4.375 1 97.31 247 VAL B CA 1
ATOM 4092 C C . VAL B 1 247 ? 11.891 -14.891 5.543 1 97.31 247 VAL B C 1
ATOM 4094 O O . VAL B 1 247 ? 12.547 -13.852 5.418 1 97.31 247 VAL B O 1
ATOM 4097 N N . ALA B 1 248 ? 11.266 -15.195 6.664 1 97.62 248 ALA B N 1
ATOM 4098 C CA . ALA B 1 248 ? 11.406 -14.344 7.844 1 97.62 248 ALA B CA 1
ATOM 4099 C C . ALA B 1 248 ? 12.844 -14.352 8.367 1 97.62 248 ALA B C 1
ATOM 4101 O O . ALA B 1 248 ? 13.406 -13.305 8.672 1 97.62 248 ALA B O 1
ATOM 4102 N N . ASN B 1 249 ? 13.469 -15.562 8.43 1 96.38 249 ASN B N 1
ATOM 4103 C CA . ASN B 1 249 ? 14.828 -15.695 8.945 1 96.38 249 ASN B CA 1
ATOM 4104 C C . ASN B 1 249 ? 15.844 -15 8.039 1 96.38 249 ASN B C 1
ATOM 4106 O O . ASN B 1 249 ? 16.766 -14.344 8.523 1 96.38 249 ASN B O 1
ATOM 4110 N N . LYS B 1 250 ? 15.656 -15.109 6.754 1 95.25 250 LYS B N 1
ATOM 4111 C CA . LYS B 1 250 ? 16.594 -14.539 5.797 1 95.25 250 LYS B CA 1
ATOM 4112 C C . LYS B 1 250 ? 16.297 -13.062 5.539 1 95.25 250 LYS B C 1
ATOM 4114 O O . LYS B 1 250 ? 17.078 -12.375 4.883 1 95.25 250 LYS B O 1
ATOM 4119 N N . ARG B 1 251 ? 15.141 -12.664 5.996 1 95.69 251 ARG B N 1
ATOM 4120 C CA . ARG B 1 251 ? 14.656 -11.305 5.773 1 95.69 251 ARG B CA 1
ATOM 4121 C C . ARG B 1 251 ? 14.539 -11 4.281 1 95.69 251 ARG B C 1
ATOM 4123 O O . ARG B 1 251 ? 14.875 -9.898 3.84 1 95.69 251 ARG B O 1
ATOM 4130 N N . TYR B 1 252 ? 14.109 -11.977 3.508 1 95 252 TYR B N 1
ATOM 4131 C CA . TYR B 1 252 ? 13.883 -11.812 2.076 1 95 252 TYR B CA 1
ATOM 4132 C C . TYR B 1 252 ? 12.688 -10.898 1.816 1 95 252 TYR B C 1
ATOM 4134 O O . TYR B 1 252 ? 11.719 -10.906 2.578 1 95 252 TYR B O 1
ATOM 4142 N N . LEU B 1 253 ? 12.875 -10.109 0.739 1 97.06 253 LEU B N 1
ATOM 4143 C CA . LEU B 1 253 ? 11.664 -9.531 0.167 1 97.06 253 LEU B CA 1
ATOM 4144 C C . LEU B 1 253 ? 10.758 -10.625 -0.399 1 97.06 253 LEU B C 1
ATOM 4146 O O . LEU B 1 253 ? 11.25 -11.609 -0.958 1 97.06 253 LEU B O 1
ATOM 4150 N N . VAL B 1 254 ? 9.523 -10.422 -0.199 1 98.62 254 VAL B N 1
ATOM 4151 C CA . VAL B 1 254 ? 8.547 -11.359 -0.733 1 98.62 254 VAL B CA 1
ATOM 4152 C C . VAL B 1 254 ? 7.711 -10.68 -1.813 1 98.62 254 VAL B C 1
ATOM 4154 O O . VAL B 1 254 ? 7.305 -9.523 -1.657 1 98.62 254 VAL B O 1
ATOM 4157 N N . GLY B 1 255 ? 7.559 -11.328 -2.975 1 98.62 255 GLY B N 1
ATOM 4158 C CA . GLY B 1 255 ? 6.504 -11.031 -3.93 1 98.62 255 GLY B CA 1
ATOM 4159 C C . GLY B 1 255 ? 5.297 -11.938 -3.783 1 98.62 255 GLY B C 1
ATOM 4160 O O . GLY B 1 255 ? 5.316 -13.086 -4.242 1 98.62 255 GLY B O 1
ATOM 4161 N N . ALA B 1 256 ? 4.262 -11.375 -3.178 1 98.75 256 ALA B N 1
ATOM 4162 C CA . ALA B 1 256 ? 3.076 -12.164 -2.852 1 98.75 256 ALA B CA 1
ATOM 4163 C C . ALA B 1 256 ? 2.006 -12.016 -3.93 1 98.75 256 ALA B C 1
ATOM 4165 O O . ALA B 1 256 ? 1.586 -10.906 -4.246 1 98.75 256 ALA B O 1
ATOM 4166 N N . ALA B 1 257 ? 1.517 -13.102 -4.363 1 98.69 257 ALA B N 1
ATOM 4167 C CA . ALA B 1 257 ? 0.556 -13.086 -5.465 1 98.69 257 ALA B CA 1
ATOM 4168 C C . ALA B 1 257 ? -0.792 -12.539 -5.008 1 98.69 257 ALA B C 1
ATOM 4170 O O . ALA B 1 257 ? -1.521 -11.938 -5.801 1 98.69 257 ALA B O 1
ATOM 4171 N N . HIS B 1 258 ? -1.021 -12.742 -3.662 1 98.44 258 HIS B N 1
ATOM 4172 C CA . HIS B 1 258 ? -2.41 -12.477 -3.305 1 98.44 258 HIS B CA 1
ATOM 4173 C C . HIS B 1 258 ? -2.502 -11.547 -2.102 1 98.44 258 HIS B C 1
ATOM 4175 O O . HIS B 1 258 ? -3.594 -11.281 -1.597 1 98.44 258 HIS B O 1
ATOM 4181 N N . ILE B 1 259 ? -1.375 -11.055 -1.585 1 98 259 ILE B N 1
ATOM 4182 C CA . ILE B 1 259 ? -1.44 -10.023 -0.555 1 98 259 ILE B CA 1
ATOM 4183 C C . ILE B 1 259 ? -1.668 -8.664 -1.204 1 98 259 ILE B C 1
ATOM 4185 O O . ILE B 1 259 ? -1.311 -8.453 -2.365 1 98 259 ILE B O 1
ATOM 4189 N N . ALA B 1 260 ? -2.238 -7.797 -0.504 1 96.06 260 ALA B N 1
ATOM 4190 C CA . ALA B 1 260 ? -2.678 -6.504 -1.025 1 96.06 260 ALA B CA 1
ATOM 4191 C C . ALA B 1 260 ? -1.602 -5.875 -1.905 1 96.06 260 ALA B C 1
ATOM 4193 O O . ALA B 1 260 ? -0.419 -5.887 -1.556 1 96.06 260 ALA B O 1
ATOM 4194 N N . PHE B 1 261 ? -2.008 -5.402 -3.086 1 95.19 261 PHE B N 1
ATOM 4195 C CA . PHE B 1 261 ? -1.105 -4.754 -4.031 1 95.19 261 PHE B CA 1
ATOM 4196 C C . PHE B 1 261 ? -0.354 -3.609 -3.361 1 95.19 261 PHE B C 1
ATOM 4198 O O . PHE B 1 261 ? -0.95 -2.809 -2.639 1 95.19 261 PHE B O 1
ATOM 4205 N N . PRO B 1 262 ? 0.944 -3.516 -3.521 1 94.88 262 PRO B N 1
ATOM 4206 C CA . PRO B 1 262 ? 1.704 -4.102 -4.629 1 94.88 262 PRO B CA 1
ATOM 4207 C C . PRO B 1 262 ? 2.215 -5.508 -4.312 1 94.88 262 PRO B C 1
ATOM 4209 O O . PRO B 1 262 ? 2.91 -6.113 -5.133 1 94.88 262 PRO B O 1
ATOM 4212 N N . GLY B 1 263 ? 1.958 -6.02 -3.172 1 97.12 263 GLY B N 1
ATOM 4213 C CA . GLY B 1 263 ? 2.309 -7.391 -2.836 1 97.12 263 GLY B CA 1
ATOM 4214 C C . GLY B 1 263 ? 3.789 -7.582 -2.574 1 97.12 263 GLY B C 1
ATOM 4215 O O . GLY B 1 263 ? 4.309 -8.695 -2.688 1 97.12 263 GLY B O 1
ATOM 4216 N N . LEU B 1 264 ? 4.527 -6.555 -2.373 1 97.06 264 LEU B N 1
ATOM 4217 C CA . LEU B 1 264 ? 5.941 -6.578 -2.008 1 97.06 264 LEU B CA 1
ATOM 4218 C C . LEU B 1 264 ? 6.129 -6.215 -0.539 1 97.06 264 LEU B C 1
ATOM 4220 O O . LEU B 1 264 ? 5.59 -5.207 -0.07 1 97.06 264 LEU B O 1
ATOM 4224 N N . GLY B 1 265 ? 6.816 -7.039 0.188 1 97.38 265 GLY B N 1
ATOM 4225 C CA . GLY B 1 265 ? 7.035 -6.793 1.604 1 97.38 265 GLY B CA 1
ATOM 4226 C C . GLY B 1 265 ? 7.887 -7.855 2.271 1 97.38 265 GLY B C 1
ATOM 4227 O O . GLY B 1 265 ? 8.5 -8.68 1.593 1 97.38 265 GLY B O 1
ATOM 4228 N N . HIS B 1 266 ? 7.977 -7.762 3.58 1 98.25 266 HIS B N 1
ATOM 4229 C CA . HIS B 1 266 ? 8.727 -8.695 4.406 1 98.25 266 HIS B CA 1
ATOM 4230 C C . HIS B 1 266 ? 7.828 -9.367 5.441 1 98.25 266 HIS B C 1
ATOM 4232 O O . HIS B 1 266 ? 6.707 -8.906 5.684 1 98.25 266 HIS B O 1
ATOM 4238 N N . LEU B 1 267 ? 8.297 -10.453 5.918 1 98.44 267 LEU B N 1
ATOM 4239 C CA . LEU B 1 267 ? 7.66 -11.07 7.078 1 98.44 267 LEU B CA 1
ATOM 4240 C C . LEU B 1 267 ? 8.469 -10.805 8.344 1 98.44 267 LEU B C 1
ATOM 4242 O O . LEU B 1 267 ? 9.695 -10.922 8.344 1 98.44 267 LEU B O 1
ATOM 4246 N N . ARG B 1 268 ? 7.797 -10.383 9.336 1 97.38 268 ARG B N 1
ATOM 4247 C CA . ARG B 1 268 ? 8.375 -10.25 10.664 1 97.38 268 ARG B CA 1
ATOM 4248 C C . ARG B 1 268 ? 7.773 -11.273 11.625 1 97.38 268 ARG B C 1
ATOM 4250 O O . ARG B 1 268 ? 6.551 -11.367 11.75 1 97.38 268 ARG B O 1
ATOM 4257 N N . ARG B 1 269 ? 8.602 -12 12.297 1 95.88 269 ARG B N 1
ATOM 4258 C CA . ARG B 1 269 ? 8.125 -12.992 13.258 1 95.88 269 ARG B CA 1
ATOM 4259 C C . ARG B 1 269 ? 7.508 -12.32 14.477 1 95.88 269 ARG B C 1
ATOM 4261 O O . ARG B 1 269 ? 8.031 -11.32 14.977 1 95.88 269 ARG B O 1
ATOM 4268 N N . ASP B 1 270 ? 6.422 -12.766 14.914 1 92.19 270 ASP B N 1
ATOM 4269 C CA . ASP B 1 270 ? 5.715 -12.391 16.141 1 92.19 270 ASP B CA 1
ATOM 4270 C C . ASP B 1 270 ? 5.27 -13.625 16.906 1 92.19 270 ASP B C 1
ATOM 4272 O O . ASP B 1 270 ? 4.102 -14.023 16.844 1 92.19 270 ASP B O 1
ATOM 4276 N N . GLY B 1 271 ? 6.184 -14.133 17.688 1 91.94 271 GLY B N 1
ATOM 4277 C CA . GLY B 1 271 ? 5.926 -15.422 18.312 1 91.94 271 GLY B CA 1
ATOM 4278 C C . GLY B 1 271 ? 5.801 -16.562 17.312 1 91.94 271 GLY B C 1
ATOM 4279 O O . GLY B 1 271 ? 6.715 -16.797 16.516 1 91.94 271 GLY B O 1
ATOM 4280 N N . GLU B 1 272 ? 4.633 -17.188 17.328 1 92.88 272 GLU B N 1
ATOM 4281 C CA . GLU B 1 272 ? 4.371 -18.281 16.391 1 92.88 272 GLU B CA 1
ATOM 4282 C C . GLU B 1 272 ? 3.676 -17.781 15.133 1 92.88 272 GLU B C 1
ATOM 4284 O O . GLU B 1 272 ? 3.391 -18.562 14.227 1 92.88 272 GLU B O 1
ATOM 4289 N N . GLN B 1 273 ? 3.447 -16.5 15.125 1 96.19 273 GLN B N 1
ATOM 4290 C CA . GLN B 1 273 ? 2.762 -15.875 14 1 96.19 273 GLN B CA 1
ATOM 4291 C C . GLN B 1 273 ? 3.707 -14.977 13.211 1 96.19 273 GLN B C 1
ATOM 4293 O O . GLN B 1 273 ? 4.906 -14.93 13.5 1 96.19 273 GLN B O 1
ATOM 4298 N N . TYR B 1 274 ? 3.213 -14.461 12.156 1 98 274 TYR B N 1
ATOM 4299 C CA . TYR B 1 274 ? 3.969 -13.531 11.32 1 98 274 TYR B CA 1
ATOM 4300 C C . TYR B 1 274 ? 3.162 -12.273 11.039 1 98 274 TYR B C 1
ATOM 4302 O O . TYR B 1 274 ? 1.931 -12.312 10.984 1 98 274 TYR B O 1
ATOM 4310 N N . ASP B 1 275 ? 3.895 -11.18 10.898 1 97.12 275 ASP B N 1
ATOM 4311 C CA . ASP B 1 275 ? 3.316 -9.93 10.414 1 97.12 275 ASP B CA 1
ATOM 4312 C C . ASP B 1 275 ? 3.828 -9.594 9.008 1 97.12 275 ASP B C 1
ATOM 4314 O O . ASP B 1 275 ? 5.012 -9.773 8.719 1 97.12 275 ASP B O 1
ATOM 4318 N N . TRP B 1 276 ? 2.912 -9.227 8.156 1 98.19 276 TRP B N 1
ATOM 4319 C CA . TRP B 1 276 ? 3.277 -8.68 6.852 1 98.19 276 TRP B CA 1
ATOM 4320 C C . TRP B 1 276 ? 3.738 -7.234 6.98 1 98.19 276 TRP B C 1
ATOM 4322 O O . TRP B 1 276 ? 3.041 -6.402 7.566 1 98.19 276 TRP B O 1
ATOM 4332 N N . VAL B 1 277 ? 4.918 -6.895 6.5 1 97.81 277 VAL B N 1
ATOM 4333 C CA . VAL B 1 277 ? 5.457 -5.539 6.484 1 97.81 277 VAL B CA 1
ATOM 4334 C C . VAL B 1 277 ? 5.664 -5.082 5.043 1 97.81 277 VAL B C 1
ATOM 4336 O O . VAL B 1 277 ? 6.695 -5.375 4.434 1 97.81 277 VAL B O 1
ATOM 4339 N N . PRO B 1 278 ? 4.691 -4.359 4.523 1 96.19 278 PRO B N 1
ATOM 4340 C CA . PRO B 1 278 ? 4.852 -3.898 3.141 1 96.19 278 PRO B CA 1
ATOM 4341 C C . PRO B 1 278 ? 6.082 -3.012 2.951 1 96.19 278 PRO B C 1
ATOM 4343 O O . PRO B 1 278 ? 6.492 -2.314 3.883 1 96.19 278 PRO B O 1
ATOM 4346 N N . VAL B 1 279 ? 6.641 -3.025 1.797 1 93.88 279 VAL B N 1
ATOM 4347 C CA . VAL B 1 279 ? 7.711 -2.086 1.478 1 93.88 279 VAL B CA 1
ATOM 4348 C C . VAL B 1 279 ? 7.203 -0.653 1.626 1 93.88 279 VAL B C 1
ATOM 4350 O O . VAL B 1 279 ? 6.027 -0.379 1.393 1 93.88 279 VAL B O 1
ATOM 4353 N N . ASN B 1 280 ? 8.125 0.204 2.035 1 94.62 280 ASN B N 1
ATOM 4354 C CA . ASN B 1 280 ? 7.785 1.62 2.135 1 94.62 280 ASN B CA 1
ATOM 4355 C C . ASN B 1 280 ? 7.551 2.236 0.758 1 94.62 280 ASN B C 1
ATOM 4357 O O . ASN B 1 280 ? 8.242 1.899 -0.205 1 94.62 280 ASN B O 1
ATOM 4361 N N . TYR B 1 281 ? 6.535 3.08 0.682 1 92 281 TYR B N 1
ATOM 4362 C CA . TYR B 1 281 ? 6.301 3.803 -0.563 1 92 281 TYR B CA 1
ATOM 4363 C C . TYR B 1 281 ? 7.426 4.793 -0.84 1 92 281 TYR B C 1
ATOM 4365 O O . TYR B 1 281 ? 7.832 5.547 0.049 1 92 281 TYR B O 1
ATOM 4373 N N . ASP B 1 282 ? 7.977 4.734 -1.969 1 90.12 282 ASP B N 1
ATOM 4374 C CA . ASP B 1 282 ? 9.047 5.613 -2.436 1 90.12 282 ASP B CA 1
ATOM 4375 C C . ASP B 1 282 ? 8.766 6.109 -3.854 1 90.12 282 ASP B C 1
ATOM 4377 O O . ASP B 1 282 ? 8.828 5.336 -4.812 1 90.12 282 ASP B O 1
ATOM 4381 N N . ALA B 1 283 ? 8.469 7.387 -3.988 1 87.81 283 ALA B N 1
ATOM 4382 C CA . ALA B 1 283 ? 8.078 7.965 -5.273 1 87.81 283 ALA B CA 1
ATOM 4383 C C . ALA B 1 283 ? 9.305 8.391 -6.078 1 87.81 283 ALA B C 1
ATOM 4385 O O . ALA B 1 283 ? 9.172 8.914 -7.184 1 87.81 283 ALA B O 1
ATOM 4386 N N . THR B 1 284 ? 10.492 8.234 -5.5 1 83.69 284 THR B N 1
ATOM 4387 C CA . THR B 1 284 ? 11.711 8.586 -6.219 1 83.69 284 THR B CA 1
ATOM 4388 C C . THR B 1 284 ? 11.852 7.75 -7.484 1 83.69 284 THR B C 1
ATOM 4390 O O . THR B 1 284 ? 11.75 6.523 -7.441 1 83.69 284 THR B O 1
ATOM 4393 N N . PRO B 1 285 ? 11.969 8.453 -8.57 1 76.06 285 PRO B N 1
ATOM 4394 C CA . PRO B 1 285 ? 12.172 7.68 -9.805 1 76.06 285 PRO B CA 1
ATOM 4395 C C . PRO B 1 285 ? 13.422 6.805 -9.75 1 76.06 285 PRO B C 1
ATOM 4397 O O . PRO B 1 285 ? 14.445 7.211 -9.18 1 76.06 285 PRO B O 1
ATOM 4400 N N . LEU B 1 286 ? 13.273 5.621 -10.242 1 70.06 286 LEU B N 1
ATOM 4401 C CA . LEU B 1 286 ? 14.445 4.766 -10.352 1 70.06 286 LEU B CA 1
ATOM 4402 C C . LEU B 1 286 ? 15.406 5.289 -11.414 1 70.06 286 LEU B C 1
ATOM 4404 O O . LEU B 1 286 ? 14.969 5.84 -12.43 1 70.06 286 LEU B O 1
ATOM 4408 N N . ARG B 1 287 ? 16.688 5.438 -11.109 1 60.75 287 ARG B N 1
ATOM 4409 C CA . ARG B 1 287 ? 17.703 5.875 -12.07 1 60.75 287 ARG B CA 1
ATOM 4410 C C . ARG B 1 287 ? 17.938 4.816 -13.141 1 60.75 287 ARG B C 1
ATOM 4412 O O . ARG B 1 287 ? 17.781 3.619 -12.875 1 60.75 287 ARG B O 1
#

Radius of gyration: 24.89 Å; Cα contacts (8 Å, |Δi|>4): 1377; chains: 2; bounding box: 47×78×57 Å

Sequence (574 aa):
MKNLNWQLGGLRIVALSDGTHPFPVDTVFRDISKDDIRRDLDRAFLEPPVQGSINAFLVDTGTKRILVDSGAGVLYGDCCGKLLANLRAAGYAPEQIDEVLLTHLHKDHVGGIVTNGRMTFPNAVVRVNEIEANYWLDPDNKAQAPAFLASFFDAAAASVAPYIAAGRFRTFRGEATLAPGIRAVPMPGHTPGHTAYLIESGDAGLLAWGDIVHVAAIQLQDPDATVQYDSDADAARRTRRDTLKRVANKRYLVGAAHIAFPGLGHLRRDGEQYDWVPVNYDATPLRMKNLNWQLGGLRIVALSDGTHPFPVDTVFRDISKDDIRRDLDRAFLEPPVQGSINAFLVDTGTKRILVDSGAGVLYGDCCGKLLANLRAAGYAPEQIDEVLLTHLHKDHVGGIVTNGRMTFPNAVVRVNEIEANYWLDPDNKAQAPAFLASFFDAAAASVAPYIAAGRFRTFRGEATLAPGIRAVPMPGHTPGHTAYLIESGDAGLLAWGDIVHVAAIQLQDPDATVQYDSDADAARRTRRDTLKRVANKRYLVGAAHIAFPGLGHLRRDGEQYDWVPVNYDATPLR